Protein AF-0000000068950770 (afdb_homodimer)

pLDDT: mean 88.87, std 17.08, range [17.77, 98.88]

Secondary structure (DSSP, 8-state):
-------S-------SS----EEEEEEEEEEEEEEEEEE--TT-GGG-EEEEEEEEESS-EEEEEEEEEEETTEEEEEEEEEEB-TTT-PBPSSTT-SSEEEEEEETTTEEEEEEEE--HHHHHHHHH--STTSS-STT-THHHHTEETTEE-STTSPEEEEEEEEEPPBTTEEEEEEEE------TTT-----EEEEEEEEEETTEEEEEEEEEEEEEEEGGGTEEEEEEEEEEEEEEEESSSSEEEEEEEEEEEEEEEETTEEEEEEEEEEEEEEEEEETTEEEEEEEEEEPPPEEEE--TT-SS--STTS---EEEEEEEEEEESSSSEEEEEEEEEEEE-TT-----SSS---PPTT-EEEEEEEEEEEE-/---------------------EEEEEEEEEEEEEEEEEE--TT-GGG-EEEEEEEEESS-EEEEEEEEEEETTEEEEEEEEEEB-TTT-PBPSSTT-SSEEEEEEETTTEEEEEEEE--HHHHHHHHH--STTSS-STT-THHHHTEETTEE-STTSPEEEEEEEEEPPBTTEEEEEEEE------TTT-----EEEEEEEEEETTEEEEEEEEEEEEEEEGGGTEEEEEEEEEEEEEEEESSSSEEEEEEEEEEEEEEEETTEEEEEEEEEEEEEEEEEETTEEEEEEEEEEPPPEEEE--TT-SS--STTS---EEEEEEEEEEESSSSEEEEEEEEEEEE-TT-----SSS---PPTT-EEEEEEEEEEEE-

InterPro domains:
  IPR002299 Porin, Neisseria sp. type [PR00184] (57-82)
  IPR002299 Porin, Neisseria sp. type [PR00184] (194-211)
  IPR002299 Porin, Neisseria sp. type [PR00184] (317-341)
  IPR023614 Porin domain superfamily [G3DSA:2.40.160.10] (11-375)
  IPR033900 Porin domain, Gram-negative type [PF13609] (10-343)
  IPR033900 Porin domain, Gram-negative type [cd00342] (22-375)
  IPR050298 Gram-negative bacterial outer membrane porin [PTHR34501] (1-375)

Solvent-accessible surface area (backbone atoms only — not comparable to full-atom values): 34606 Å² total; per-residue (Å²): 72,54,75,65,72,73,64,75,85,73,77,73,75,75,76,61,94,52,72,71,52,49,78,41,78,39,36,32,51,25,44,26,44,31,40,36,26,10,45,65,15,62,88,29,76,86,51,32,35,71,77,42,77,44,72,38,46,38,66,14,30,40,34,42,34,35,44,33,75,58,56,96,61,31,29,40,34,40,34,41,19,20,42,34,31,74,67,79,67,45,70,39,87,36,41,24,57,36,56,13,30,36,33,44,33,33,69,86,62,21,35,41,38,36,10,20,37,74,38,45,44,28,51,52,52,39,71,64,28,83,43,71,82,28,65,22,22,69,53,23,56,46,23,51,75,34,35,52,44,56,37,74,64,68,56,67,47,60,40,44,22,21,41,38,40,38,42,29,72,58,95,32,32,35,46,34,40,35,43,25,44,26,66,66,44,50,87,85,66,79,38,56,40,30,31,44,36,32,25,42,37,38,43,58,90,51,40,34,41,36,40,17,33,38,41,36,31,45,35,68,38,74,66,44,44,29,37,68,12,41,39,37,39,43,36,39,39,40,37,39,43,79,46,99,40,33,39,38,36,39,38,39,38,38,42,34,42,31,27,33,28,77,65,30,59,23,33,39,37,34,44,32,38,35,41,31,37,37,42,48,57,92,49,38,35,38,36,39,38,40,33,38,36,44,46,29,35,61,40,76,29,49,45,73,42,59,45,65,59,28,91,86,40,40,25,18,35,36,40,41,24,40,35,44,33,41,45,78,50,98,45,32,32,41,40,34,35,39,23,38,35,50,32,28,57,50,4,25,49,40,39,67,32,80,57,61,75,45,32,40,11,7,26,32,35,33,38,37,45,30,46,36,38,52,87,130,82,80,81,79,75,83,76,81,75,82,75,78,78,75,62,87,63,59,70,57,49,78,42,77,37,36,33,42,24,36,26,46,32,39,36,24,9,46,63,15,63,88,29,76,86,50,32,33,72,76,45,58,32,47,37,44,35,66,15,31,41,34,41,35,34,44,33,67,69,56,96,60,31,29,42,36,40,34,43,20,20,43,34,33,42,15,63,17,32,58,40,86,56,55,58,61,36,56,22,34,44,33,43,34,32,71,85,62,21,35,42,38,44,32,29,37,74,37,46,44,28,50,53,51,40,74,62,27,83,42,71,83,29,62,21,21,68,49,22,56,46,23,50,74,33,34,54,42,57,36,74,64,68,57,67,47,61,39,55,61,21,40,38,40,36,42,30,70,59,95,32,34,34,46,36,39,36,42,26,60,35,79,67,50,50,85,85,69,79,40,58,42,30,31,44,35,32,24,42,36,40,32,57,77,52,41,34,42,34,42,19,34,39,41,36,31,45,36,66,38,75,66,45,43,29,38,68,10,41,39,35,39,43,38,39,39,39,38,37,45,79,45,71,35,34,39,39,35,40,38,41,37,39,41,34,42,32,28,35,27,78,66,31,58,22,34,39,36,33,45,32,39,34,41,31,36,36,43,28,58,67,48,36,35,40,37,41,37,41,35,39,34,45,48,28,35,63,41,75,30,49,44,74,42,59,42,64,58,26,92,85,37,40,23,18,35,36,38,40,23,42,36,43,33,42,42,65,48,97,44,32,31,42,39,32,35,39,21,38,36,51,33,28,59,50,2,24,49,39,40,66,29,79,57,60,74,40,32,40,10,7,26,32,35,32,39,38,45,28,45,35,37,52,85

Sequence (750 aa):
MKRILVGGVLSALTAGAAAQGSVTLYGVADAAIDYVSAKGATAGPAADKPGTTRLSSQGSYWGIRGSEDLGGGLDAFFQLEGNFSIDSGASSTPFFNRDTFVGLRHRPVGALTLGVNTTSVRALGNALDLTPGANTGIGALQSLVSSMNGISTDHDSRLQNSVRYRSASFYGIEVGAQYGFGEVRADGTGRNDHVIGAGLAYARGPFYVAYAYEDRHDKNKAGLAQTNGHDQKHRVGVKYQVTERWLIGGLYDRSVSDGQFSNGDGRLRRDAWAFVTEYDWGAHEIYAMYGRANDVRCQGDTGGNGVNCGSSSQTGAQLWTLGYNYNLSKRTMIRTTISKILNQAAAKYDFSNGRTGAAAGADPFGASVGLRHRFMKRILVGGVLSALTAGAAAQGSVTLYGVADAAIDYVSAKGATAGPAADKPGTTRLSSQGSYWGIRGSEDLGGGLDAFFQLEGNFSIDSGASSTPFFNRDTFVGLRHRPVGALTLGVNTTSVRALGNALDLTPGANTGIGALQSLVSSMNGISTDHDSRLQNSVRYRSASFYGIEVGAQYGFGEVRADGTGRNDHVIGAGLAYARGPFYVAYAYEDRHDKNKAGLAQTNGHDQKHRVGVKYQVTERWLIGGLYDRSVSDGQFSNGDGRLRRDAWAFVTEYDWGAHEIYAMYGRANDVRCQGDTGGNGVNCGSSSQTGAQLWTLGYNYNLSKRTMIRTTISKILNQAAAKYDFSNGRTGAAAGADPFGASVGLRHRF

Nearest PDB structures (foldseek):
  6rd3-assembly1_B  TM=7.073E-01  e=1.635E-12  Klebsiella pneumoniae
  5fvn-assembly2_D  TM=6.991E-01  e=1.954E-12  Enterobacter cloacae
  5o79-assembly1_B  TM=6.988E-01  e=2.793E-12  Klebsiella pneumoniae
  7q3t-assembly2_F  TM=6.913E-01  e=2.964E-12  Klebsiella pneumoniae
  8qn4-assembly1_F  TM=4.658E-01  e=4.426E-03  Escherichia coli K-12

Structure (mmCIF, N/CA/C/O backbone):
data_AF-0000000068950770-model_v1
#
loop_
_entity.id
_entity.type
_entity.pdbx_description
1 polymer 'Outer membrane protein (Porin)'
#
loop_
_atom_site.group_PDB
_atom_site.id
_atom_site.type_symbol
_atom_site.label_atom_id
_atom_site.label_alt_id
_atom_site.label_comp_id
_atom_site.label_asym_id
_atom_site.label_entity_id
_atom_site.label_seq_id
_atom_site.pdbx_PDB_ins_code
_atom_site.Cartn_x
_atom_site.Cartn_y
_atom_site.Cartn_z
_atom_site.occupancy
_atom_site.B_iso_or_equiv
_atom_site.auth_seq_id
_atom_site.auth_comp_id
_atom_site.auth_asym_id
_atom_site.auth_atom_id
_atom_site.pdbx_PDB_model_num
ATOM 1 N N . MET A 1 1 ? 16.484 10.781 22.906 1 17.77 1 MET A N 1
ATOM 2 C CA . MET A 1 1 ? 16.734 11.359 21.594 1 17.77 1 MET A CA 1
ATOM 3 C C . MET A 1 1 ? 16.109 12.742 21.484 1 17.77 1 MET A C 1
ATOM 5 O O . MET A 1 1 ? 14.906 12.906 21.703 1 17.77 1 MET A O 1
ATOM 9 N N . LYS A 1 2 ? 17 13.695 21.766 1 21.73 2 LYS A N 1
ATOM 10 C CA . LYS A 1 2 ? 16.797 15.109 22.047 1 21.73 2 LYS A CA 1
ATOM 11 C C . LYS A 1 2 ? 16.078 15.805 20.891 1 21.73 2 LYS A C 1
ATOM 13 O O . LYS A 1 2 ? 16.578 15.805 19.75 1 21.73 2 LYS A O 1
ATOM 18 N N . ARG A 1 3 ? 14.852 15.859 20.844 1 27.19 3 ARG A N 1
ATOM 19 C CA . ARG A 1 3 ? 14.109 16.688 19.891 1 27.19 3 ARG A CA 1
ATOM 20 C C . ARG A 1 3 ? 14.727 18.062 19.766 1 27.19 3 ARG A C 1
ATOM 22 O O . ARG A 1 3 ? 14.492 18.938 20.609 1 27.19 3 ARG A O 1
ATOM 29 N N . ILE A 1 4 ? 16 18.156 19.391 1 25.88 4 ILE A N 1
ATOM 30 C CA . ILE A 1 4 ? 16.609 19.469 19.188 1 25.88 4 ILE A CA 1
ATOM 31 C C . ILE A 1 4 ? 15.648 20.375 18.422 1 25.88 4 ILE A C 1
ATOM 33 O O . ILE A 1 4 ? 14.984 19.922 17.484 1 25.88 4 ILE A O 1
ATOM 37 N N . LEU A 1 5 ? 15.336 21.422 18.969 1 29.64 5 LEU A N 1
ATOM 38 C CA . LEU A 1 5 ? 14.617 22.562 18.406 1 29.64 5 LEU A CA 1
ATOM 39 C C . LEU A 1 5 ? 15.227 22.953 17.062 1 29.64 5 LEU A C 1
ATOM 41 O O . LEU A 1 5 ? 16.297 23.578 17.016 1 29.64 5 LEU A O 1
ATOM 45 N N . VAL A 1 6 ? 15.555 22.016 16.094 1 28.38 6 VAL A N 1
ATOM 46 C CA . VAL A 1 6 ? 16.266 22.266 14.836 1 28.38 6 VAL A CA 1
ATOM 47 C C . VAL A 1 6 ? 15.547 23.359 14.047 1 28.38 6 VAL A C 1
ATOM 49 O O . VAL A 1 6 ? 14.383 23.188 13.656 1 28.38 6 VAL A O 1
ATOM 52 N N . GLY A 1 7 ? 15.82 24.703 14.406 1 25.39 7 GLY A N 1
ATOM 53 C CA . GLY A 1 7 ? 15.57 25.781 13.453 1 25.39 7 GLY A CA 1
ATOM 54 C C . GLY A 1 7 ? 15.797 25.359 12.016 1 25.39 7 GLY A C 1
ATOM 55 O O . GLY A 1 7 ? 14.883 25.422 11.188 1 25.39 7 GLY A O 1
ATOM 56 N N . GLY A 1 8 ? 17.062 25.953 11.477 1 24.44 8 GLY A N 1
ATOM 57 C CA . GLY A 1 8 ? 17.469 26.125 10.086 1 24.44 8 GLY A CA 1
ATOM 58 C C . GLY A 1 8 ? 17.438 24.844 9.289 1 24.44 8 GLY A C 1
ATOM 59 O O . GLY A 1 8 ? 17.484 23.75 9.859 1 24.44 8 GLY A O 1
ATOM 60 N N . VAL A 1 9 ? 16.922 25.016 7.918 1 25.64 9 VAL A N 1
ATOM 61 C CA . VAL A 1 9 ? 16.719 24.062 6.832 1 25.64 9 VAL A CA 1
ATOM 62 C C . VAL A 1 9 ? 18 23.297 6.547 1 25.64 9 VAL A C 1
ATOM 64 O O . VAL A 1 9 ? 18.109 22.594 5.543 1 25.64 9 VAL A O 1
ATOM 67 N N . LEU A 1 10 ? 19.156 23.641 7.297 1 23.78 10 LEU A N 1
ATOM 68 C CA . LEU A 1 10 ? 20.359 23.125 6.652 1 23.78 10 LEU A CA 1
ATOM 69 C C . LEU A 1 10 ? 20.281 21.609 6.477 1 23.78 10 LEU A C 1
ATOM 71 O O . LEU A 1 10 ? 19.906 20.906 7.41 1 23.78 10 LEU A O 1
ATOM 75 N N . SER A 1 11 ? 20.297 21.219 5.18 1 25.84 11 SER A N 1
ATOM 76 C CA . SER A 1 11 ? 20.516 19.891 4.598 1 25.84 11 SER A CA 1
ATOM 77 C C . SER A 1 11 ? 21.734 19.219 5.211 1 25.84 11 SER A C 1
ATOM 79 O O . SER A 1 11 ? 22.875 19.547 4.879 1 25.84 11 SER A O 1
ATOM 81 N N . ALA A 1 12 ? 22.016 19.281 6.531 1 23.78 12 ALA A N 1
ATOM 82 C CA . ALA A 1 12 ? 23.25 18.594 6.922 1 23.78 12 ALA A CA 1
ATOM 83 C C . ALA A 1 12 ? 23.312 17.188 6.336 1 23.78 12 ALA A C 1
ATOM 85 O O . ALA A 1 12 ? 22.438 16.359 6.609 1 23.78 12 ALA A O 1
ATOM 86 N N . LEU A 1 13 ? 24.047 17.109 5.215 1 25.5 13 LEU A N 1
ATOM 87 C CA . LEU A 1 13 ? 24.625 15.906 4.617 1 25.5 13 LEU A CA 1
ATOM 88 C C . LEU A 1 13 ? 25.453 15.133 5.637 1 25.5 13 LEU A C 1
ATOM 90 O O . LEU A 1 13 ? 26.641 15.406 5.82 1 25.5 13 LEU A O 1
ATOM 94 N N . THR A 1 14 ? 25.234 15.109 6.949 1 26.39 14 THR A N 1
ATOM 95 C CA . THR A 1 14 ? 26.219 14.375 7.727 1 26.39 14 THR A CA 1
ATOM 96 C C . THR A 1 14 ? 26.484 13 7.105 1 26.39 14 THR A C 1
ATOM 98 O O . THR A 1 14 ? 25.547 12.25 6.832 1 26.39 14 THR A O 1
ATOM 101 N N . ALA A 1 15 ? 27.672 12.844 6.457 1 27.05 15 ALA A N 1
ATOM 102 C CA . ALA A 1 15 ? 28.375 11.664 5.953 1 27.05 15 ALA A CA 1
ATOM 103 C C . ALA A 1 15 ? 28.625 10.656 7.074 1 27.05 15 ALA A C 1
ATOM 105 O O . ALA A 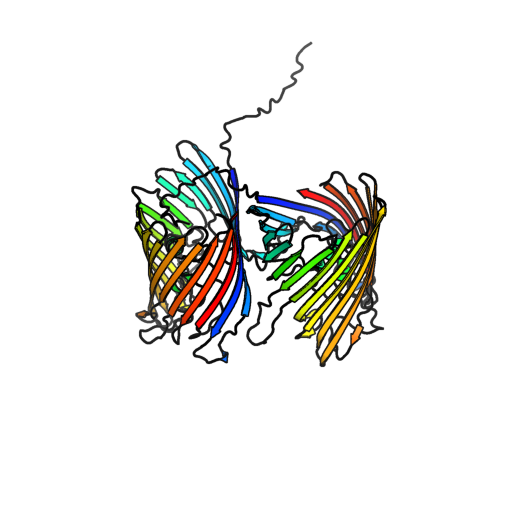1 15 ? 29.469 9.773 6.945 1 27.05 15 ALA A O 1
ATOM 106 N N . GLY A 1 16 ? 28.234 10.844 8.398 1 29.44 16 GLY A N 1
ATOM 107 C CA . GLY A 1 16 ? 28.828 9.852 9.289 1 29.44 16 GLY A CA 1
ATOM 108 C C . GLY A 1 16 ? 28.719 8.43 8.758 1 29.44 16 GLY A C 1
ATOM 109 O O . GLY A 1 16 ? 27.922 8.164 7.855 1 29.44 16 GLY A O 1
ATOM 110 N N . ALA A 1 17 ? 29.656 7.492 9.344 1 30.03 17 ALA A N 1
ATOM 111 C CA . ALA A 1 17 ? 29.672 6.059 9.07 1 30.03 17 ALA A CA 1
ATOM 112 C C . ALA A 1 17 ? 28.266 5.477 9.086 1 30.03 17 ALA A C 1
ATOM 114 O O . ALA A 1 17 ? 27.781 5.023 10.133 1 30.03 17 ALA A O 1
ATOM 115 N N . ALA A 1 18 ? 27.266 6.262 8.828 1 36.09 18 ALA A N 1
ATOM 116 C CA . ALA A 1 18 ? 25.828 6.027 8.789 1 36.09 18 ALA A CA 1
ATOM 117 C C . ALA A 1 18 ? 25.5 4.633 8.258 1 36.09 18 ALA A C 1
ATOM 119 O O . ALA A 1 18 ? 26.094 4.191 7.266 1 36.09 18 ALA A O 1
ATOM 120 N N . ALA A 1 19 ? 25.266 3.623 9.047 1 41.25 19 ALA A N 1
ATOM 121 C CA . ALA A 1 19 ? 24.781 2.305 8.633 1 41.25 19 ALA A CA 1
ATOM 122 C C . ALA A 1 19 ? 24.156 2.359 7.246 1 41.25 19 ALA A C 1
ATOM 124 O O . ALA A 1 19 ? 23.172 3.086 7.035 1 41.25 19 ALA A O 1
ATOM 125 N N . GLN A 1 20 ? 24.938 2.439 6.223 1 49.25 20 GLN A N 1
ATOM 126 C CA . GLN A 1 20 ? 24.688 2.598 4.793 1 49.25 20 GLN A CA 1
ATOM 127 C C . GLN A 1 20 ? 23.422 1.856 4.371 1 49.25 20 GLN A C 1
ATOM 129 O O . GLN A 1 20 ? 23.406 0.624 4.328 1 49.25 20 GLN A O 1
ATOM 134 N N . GLY A 1 21 ? 22.406 2.186 4.984 1 61.12 21 GLY A N 1
ATOM 135 C CA . GLY A 1 21 ? 21.234 1.674 4.312 1 61.12 21 GLY A CA 1
ATOM 136 C C . GLY A 1 21 ? 21.234 1.916 2.814 1 61.12 21 GLY A C 1
ATOM 137 O O . GLY A 1 21 ? 21.797 2.916 2.346 1 61.12 21 GLY A O 1
ATOM 138 N N . SER A 1 22 ? 21.375 0.8 2.129 1 78.06 22 SER A N 1
ATOM 139 C CA . SER A 1 22 ? 21.375 0.856 0.671 1 78.06 22 SER A CA 1
ATOM 140 C C . SER A 1 22 ? 19.953 0.716 0.121 1 78.06 22 SER A C 1
ATOM 142 O O . SER A 1 22 ? 19.156 -0.053 0.652 1 78.06 22 SER A O 1
ATOM 144 N N . VAL A 1 23 ? 19.469 1.758 -0.516 1 90 23 VAL A N 1
ATOM 145 C CA . VAL A 1 23 ? 18.234 1.665 -1.308 1 90 23 VAL A CA 1
ATOM 146 C C . VAL A 1 23 ? 18.578 1.248 -2.736 1 90 23 VAL A C 1
ATOM 148 O O . VAL A 1 23 ? 19.484 1.812 -3.355 1 90 23 VAL A O 1
ATOM 151 N N . THR A 1 24 ? 17.922 0.2 -3.158 1 94.19 24 THR A N 1
ATOM 152 C CA . THR A 1 24 ? 18.203 -0.345 -4.48 1 94.19 24 THR A CA 1
ATOM 153 C C . THR A 1 24 ? 16.938 -0.343 -5.344 1 94.19 24 THR A C 1
ATOM 155 O O . THR A 1 24 ? 15.867 -0.724 -4.883 1 94.19 24 THR A O 1
ATOM 158 N N . LEU A 1 25 ? 17.156 0.231 -6.574 1 95.06 25 LEU A N 1
ATOM 159 C CA . LEU A 1 25 ? 16.156 0.037 -7.609 1 95.06 25 LEU A CA 1
ATOM 160 C C . LEU A 1 25 ? 16.391 -1.259 -8.375 1 95.06 25 LEU A C 1
ATOM 162 O O . LEU A 1 25 ? 17.531 -1.568 -8.727 1 95.06 25 LEU A O 1
ATOM 166 N N . TYR A 1 26 ? 15.344 -2.035 -8.57 1 97.25 26 TYR A N 1
ATOM 167 C CA . TYR A 1 26 ? 15.5 -3.305 -9.273 1 97.25 26 TYR A CA 1
ATOM 168 C C . TYR A 1 26 ? 14.25 -3.641 -10.078 1 97.25 26 TYR A C 1
ATOM 170 O O . TYR A 1 26 ? 13.273 -2.889 -10.055 1 97.25 26 TYR A O 1
ATOM 178 N N . GLY A 1 27 ? 14.344 -4.75 -10.898 1 97.81 27 GLY A N 1
ATOM 179 C CA . GLY A 1 27 ? 13.148 -5.148 -11.609 1 97.81 27 GLY A CA 1
ATOM 180 C C . GLY A 1 27 ? 13.422 -6.129 -12.734 1 97.81 27 GLY A C 1
ATOM 181 O O . GLY A 1 27 ? 14.5 -6.719 -12.805 1 97.81 27 GLY A O 1
ATOM 182 N N . VAL A 1 28 ? 12.297 -6.367 -13.469 1 97.56 28 VAL A N 1
ATOM 183 C CA . VAL A 1 28 ? 12.32 -7.238 -14.641 1 97.56 28 VAL A CA 1
ATOM 184 C C . VAL A 1 28 ? 11.562 -6.578 -15.789 1 97.56 28 VAL A C 1
ATOM 186 O O . VAL A 1 28 ? 10.461 -6.059 -15.602 1 97.56 28 VAL A O 1
ATOM 189 N N . ALA A 1 29 ? 12.18 -6.523 -16.891 1 97.5 29 ALA A N 1
ATOM 190 C CA . ALA A 1 29 ? 11.531 -6.203 -18.156 1 97.5 29 ALA A CA 1
ATOM 191 C C . ALA A 1 29 ? 11.344 -7.457 -19.016 1 97.5 29 ALA A C 1
ATOM 193 O O . ALA A 1 29 ? 12.312 -8.102 -19.406 1 97.5 29 ALA A O 1
ATOM 194 N N . ASP A 1 30 ? 10.133 -7.812 -19.25 1 96.19 30 ASP A N 1
ATOM 195 C CA . ASP A 1 30 ? 9.805 -9.07 -19.906 1 96.19 30 ASP A CA 1
ATOM 196 C C . ASP A 1 30 ? 8.703 -8.883 -20.953 1 96.19 30 ASP A C 1
ATOM 198 O O . ASP A 1 30 ? 7.523 -8.812 -20.609 1 96.19 30 ASP A O 1
ATOM 202 N N . ALA A 1 31 ? 9.07 -8.859 -22.172 1 95.69 31 ALA A N 1
ATOM 203 C CA . ALA A 1 31 ? 8.141 -8.688 -23.297 1 95.69 31 ALA A CA 1
ATOM 204 C C . ALA A 1 31 ? 8.195 -9.883 -24.234 1 95.69 31 ALA A C 1
ATOM 206 O O . ALA A 1 31 ? 9.266 -10.422 -24.516 1 95.69 31 ALA A O 1
ATOM 207 N N . ALA A 1 32 ? 7.043 -10.258 -24.719 1 95.25 32 ALA A N 1
ATOM 208 C CA . ALA A 1 32 ? 7.004 -11.398 -25.641 1 95.25 32 ALA A CA 1
ATOM 209 C C . ALA A 1 32 ? 5.957 -11.18 -26.734 1 95.25 32 ALA A C 1
ATOM 211 O O . ALA A 1 32 ? 4.934 -10.539 -26.5 1 95.25 32 ALA A O 1
ATOM 212 N N . ILE A 1 33 ? 6.234 -11.727 -27.891 1 96.5 33 ILE A N 1
ATOM 213 C CA . ILE A 1 33 ? 5.238 -11.883 -28.953 1 96.5 33 ILE A CA 1
ATOM 214 C C . ILE A 1 33 ? 4.52 -13.219 -28.797 1 96.5 33 ILE A C 1
ATOM 216 O O . ILE A 1 33 ? 5.16 -14.273 -28.734 1 96.5 33 ILE A O 1
ATOM 220 N N . ASP A 1 34 ? 3.209 -13.141 -28.734 1 94.88 34 ASP A N 1
ATOM 221 C CA . ASP A 1 34 ? 2.416 -14.344 -28.531 1 94.88 34 ASP A CA 1
ATOM 222 C C . ASP A 1 34 ? 1.417 -14.555 -29.656 1 94.88 34 ASP A C 1
ATOM 224 O O . ASP A 1 34 ? 0.881 -13.594 -30.219 1 94.88 34 ASP A O 1
ATOM 228 N N . TYR A 1 35 ? 1.296 -15.734 -30.047 1 96.5 35 TYR A N 1
ATOM 229 C CA . TYR A 1 35 ? 0.117 -16.188 -30.766 1 96.5 35 TYR A CA 1
ATOM 230 C C . TYR A 1 35 ? -0.798 -17 -29.859 1 96.5 35 TYR A C 1
ATOM 232 O O . TYR A 1 35 ? -0.359 -17.969 -29.219 1 96.5 35 TYR A O 1
ATOM 240 N N . VAL A 1 36 ? -2.105 -16.594 -29.781 1 96.19 36 VAL A N 1
ATOM 241 C CA . VAL A 1 36 ? -3.012 -17.344 -28.906 1 96.19 36 VAL A CA 1
ATOM 242 C C . VAL A 1 36 ? -4.328 -17.609 -29.641 1 96.19 36 VAL A C 1
ATOM 244 O O . VAL A 1 36 ? -4.738 -16.812 -30.5 1 96.19 36 VAL A O 1
ATOM 247 N N . SER A 1 37 ? -4.965 -18.656 -29.281 1 97.06 37 SER A N 1
ATOM 248 C CA . SER A 1 37 ? -6.289 -19.031 -29.766 1 97.06 37 SER A CA 1
ATOM 249 C C . SER A 1 37 ? -7 -19.953 -28.781 1 97.06 37 SER A C 1
ATOM 251 O O . SER A 1 37 ? -6.383 -20.469 -27.859 1 97.06 37 SER A O 1
ATOM 253 N N . ALA A 1 38 ? -8.289 -20.109 -28.906 1 97.88 38 ALA A N 1
ATOM 254 C CA . ALA A 1 38 ? -9.086 -21.078 -28.172 1 97.88 38 ALA A CA 1
ATOM 255 C C . ALA A 1 38 ? -10.211 -21.641 -29.031 1 97.88 38 ALA A C 1
ATOM 257 O O . ALA A 1 38 ? -11.203 -20.953 -29.297 1 97.88 38 ALA A O 1
ATOM 258 N N . LYS A 1 39 ? -10.086 -22.875 -29.375 1 97.94 39 LYS A N 1
ATOM 259 C CA . LYS A 1 39 ? -11.039 -23.5 -30.297 1 97.94 39 LYS A CA 1
ATOM 260 C C . LYS A 1 39 ? -11.648 -24.766 -29.688 1 97.94 39 LYS A C 1
ATOM 262 O O . LYS A 1 39 ? -11.109 -25.312 -28.719 1 97.94 39 LYS A O 1
ATOM 267 N N . GLY A 1 40 ? -12.812 -25.156 -30.25 1 97.88 40 GLY A N 1
ATOM 268 C CA . GLY A 1 40 ? -13.477 -26.375 -29.828 1 97.88 40 GLY A CA 1
ATOM 269 C C . GLY A 1 40 ? -14.523 -26.141 -28.75 1 97.88 40 GLY A C 1
ATOM 270 O O . GLY A 1 40 ? -14.805 -27.031 -27.938 1 97.88 40 GLY A O 1
ATOM 271 N N . ALA A 1 41 ? -15.047 -25.016 -28.75 1 97.5 41 ALA A N 1
ATOM 272 C CA . ALA A 1 41 ? -16.062 -24.688 -27.75 1 97.5 41 ALA A CA 1
ATOM 273 C C . ALA A 1 41 ? -17.266 -25.609 -27.875 1 97.5 41 ALA A C 1
ATOM 275 O O . ALA A 1 41 ? -17.688 -25.953 -29 1 97.5 41 ALA A O 1
ATOM 276 N N . THR A 1 42 ? -17.812 -25.922 -26.797 1 95.38 42 THR A N 1
ATOM 277 C CA . THR A 1 42 ? -19 -26.781 -26.781 1 95.38 42 THR A CA 1
ATOM 278 C C . THR A 1 42 ? -20.172 -26.094 -27.5 1 95.38 42 THR A C 1
ATOM 280 O O . THR A 1 42 ? -20.969 -26.766 -28.156 1 95.38 42 THR A O 1
ATOM 283 N N . ALA A 1 43 ? -20.266 -24.812 -27.391 1 95 43 ALA A N 1
ATOM 284 C CA . ALA A 1 43 ? -21.375 -24.062 -27.984 1 95 43 ALA A CA 1
ATOM 285 C C . ALA A 1 43 ? -21.188 -23.922 -29.5 1 95 43 ALA A C 1
ATOM 287 O O . ALA A 1 43 ? -22.062 -23.391 -30.188 1 95 43 ALA A O 1
ATOM 288 N N . GLY A 1 44 ? -20 -24.312 -30 1 96.19 44 GLY A N 1
ATOM 289 C CA . GLY A 1 44 ? -19.781 -24.281 -31.438 1 96.19 44 GLY A CA 1
ATOM 290 C C . GLY A 1 44 ? -18.719 -23.266 -31.844 1 96.19 44 GLY A C 1
ATOM 291 O O . GLY A 1 44 ? -18.203 -22.531 -31 1 96.19 44 GLY A O 1
ATOM 292 N N . PRO A 1 45 ? -18.453 -23.297 -33.125 1 95.19 45 PRO A N 1
ATOM 293 C CA . PRO A 1 45 ? -17.344 -22.5 -33.625 1 95.19 45 PRO A CA 1
ATOM 294 C C . PRO A 1 45 ? -17.531 -21 -33.406 1 95.19 45 PRO A C 1
ATOM 296 O O . PRO A 1 45 ? -16.547 -20.25 -33.312 1 95.19 45 PRO A O 1
ATOM 299 N N . ALA A 1 46 ? -18.766 -20.594 -33.25 1 95.12 46 ALA A N 1
ATOM 300 C CA . ALA A 1 46 ? -19.031 -19.172 -33.062 1 95.12 46 ALA A CA 1
ATOM 301 C C . ALA A 1 46 ? -18.484 -18.688 -31.703 1 95.12 46 ALA A C 1
ATOM 303 O O . ALA A 1 46 ? -18.203 -17.5 -31.531 1 95.12 46 ALA A O 1
ATOM 304 N N . ALA A 1 47 ? -18.297 -19.594 -30.797 1 96.25 47 ALA A N 1
ATOM 305 C CA . ALA A 1 47 ? -17.797 -19.25 -29.469 1 96.25 47 ALA A CA 1
ATOM 306 C C . ALA A 1 47 ? -16.281 -19.406 -29.375 1 96.25 47 ALA A C 1
ATOM 308 O O . ALA A 1 47 ? -15.68 -19.062 -28.359 1 96.25 47 ALA A O 1
ATOM 309 N N . ASP A 1 48 ? -15.672 -19.828 -30.422 1 97.06 48 ASP A N 1
ATOM 310 C CA . ASP A 1 48 ? -14.219 -19.969 -30.453 1 97.06 48 ASP A CA 1
ATOM 311 C C . ASP A 1 48 ? -13.539 -18.594 -30.484 1 97.06 48 ASP A C 1
ATOM 313 O O . ASP A 1 48 ? -14.156 -17.609 -30.859 1 97.06 48 ASP A O 1
ATOM 317 N N . LYS A 1 49 ? -12.359 -18.531 -29.969 1 96.88 49 LYS A N 1
ATOM 318 C CA . LYS A 1 49 ? -11.484 -17.375 -30.125 1 96.88 49 LYS A CA 1
ATOM 319 C C . LYS A 1 49 ? -10.453 -17.609 -31.219 1 96.88 49 LYS A C 1
ATOM 321 O O . LYS A 1 49 ? -9.547 -18.438 -31.062 1 96.88 49 LYS A O 1
ATOM 326 N N . PRO A 1 50 ? -10.586 -16.859 -32.281 1 95.81 50 PRO A N 1
ATOM 327 C CA . PRO A 1 50 ? -9.633 -17.047 -33.375 1 95.81 50 PRO A CA 1
ATOM 328 C C . PRO A 1 50 ? -8.203 -16.672 -32.969 1 95.81 50 PRO A C 1
ATOM 330 O O . PRO A 1 50 ? -8 -15.922 -32.031 1 95.81 50 PRO A O 1
ATOM 333 N N . GLY A 1 51 ? -7.289 -17.203 -33.75 1 95.44 51 GLY A N 1
ATOM 334 C CA . GLY A 1 51 ? -5.891 -16.891 -33.5 1 95.44 51 GLY A CA 1
ATOM 335 C C . GLY A 1 51 ? -5.578 -15.414 -33.594 1 95.44 51 GLY A C 1
ATOM 336 O O . GLY A 1 51 ? -6.078 -14.727 -34.469 1 95.44 51 GLY A O 1
ATOM 337 N N . THR A 1 52 ? -4.848 -14.945 -32.594 1 94.69 52 THR A N 1
ATOM 338 C CA . THR A 1 52 ? -4.391 -13.562 -32.594 1 94.69 52 THR A CA 1
ATOM 339 C C . THR A 1 52 ? -2.93 -13.469 -32.188 1 94.69 52 THR A C 1
ATOM 341 O O . THR A 1 52 ? -2.484 -14.234 -31.312 1 94.69 52 THR A O 1
ATOM 344 N N . THR A 1 53 ? -2.24 -12.617 -32.875 1 96 53 THR A N 1
ATOM 345 C CA . THR A 1 53 ? -0.871 -12.297 -32.469 1 96 53 THR A CA 1
ATOM 346 C C . THR A 1 53 ? -0.821 -10.992 -31.688 1 96 53 THR A C 1
ATOM 348 O O . THR A 1 53 ? -1.44 -10 -32.062 1 96 53 THR A O 1
ATOM 351 N N . ARG A 1 54 ? -0.045 -11.023 -30.547 1 94.12 54 ARG A N 1
ATOM 352 C CA . ARG A 1 54 ? 0.009 -9.844 -29.688 1 94.12 54 ARG A CA 1
ATOM 353 C C . ARG A 1 54 ? 1.375 -9.719 -29.016 1 94.12 54 ARG A C 1
ATOM 355 O O . ARG A 1 54 ? 2.139 -10.688 -28.969 1 94.12 54 ARG A O 1
ATOM 362 N N . LEU A 1 55 ? 1.716 -8.453 -28.688 1 95.25 55 LEU A N 1
ATOM 363 C CA . LEU A 1 55 ? 2.795 -8.203 -27.734 1 95.25 55 LEU A CA 1
ATOM 364 C C . LEU A 1 55 ? 2.268 -8.188 -26.297 1 95.25 55 LEU A C 1
ATOM 366 O O . LEU A 1 55 ? 1.234 -7.578 -26.031 1 95.25 55 LEU A O 1
ATOM 370 N N . SER A 1 56 ? 2.951 -8.961 -25.516 1 92.31 56 SER A N 1
ATOM 371 C CA . SER A 1 56 ? 2.449 -9.062 -24.141 1 92.31 56 SER A CA 1
ATOM 372 C C . SER A 1 56 ? 3.574 -8.891 -23.125 1 92.31 56 SER A C 1
ATOM 374 O O . SER A 1 56 ? 4.75 -9.055 -23.453 1 92.31 56 SER A O 1
ATOM 376 N N . SER A 1 57 ? 3.189 -8.359 -21.953 1 92.94 57 SER A N 1
ATOM 377 C CA . SER A 1 57 ? 4.074 -8.398 -20.797 1 92.94 57 SER A CA 1
ATOM 378 C C . SER A 1 57 ? 3.984 -9.734 -20.062 1 92.94 57 SER A C 1
ATOM 380 O O . SER A 1 57 ? 2.889 -10.195 -19.734 1 92.94 57 SER A O 1
ATOM 382 N N . GLN A 1 58 ? 5.082 -10.414 -19.797 1 89.44 58 GLN A N 1
ATOM 383 C CA . GLN A 1 58 ? 5.102 -11.734 -19.172 1 89.44 58 GLN A CA 1
ATOM 384 C C . GLN A 1 58 ? 5.617 -11.656 -17.734 1 89.44 58 GLN A C 1
ATOM 386 O O . GLN A 1 58 ? 6.398 -12.508 -17.297 1 89.44 58 GLN A O 1
ATOM 391 N N . GLY A 1 59 ? 5.242 -10.633 -17.078 1 91.12 59 GLY A N 1
ATOM 392 C CA . GLY A 1 59 ? 5.617 -10.531 -15.68 1 91.12 59 GLY A CA 1
ATOM 393 C C . GLY A 1 59 ? 6.656 -9.461 -15.414 1 91.12 59 GLY A C 1
ATOM 394 O O . GLY A 1 59 ? 7.645 -9.711 -14.719 1 91.12 59 GLY A O 1
ATOM 395 N N . SER A 1 60 ? 6.57 -8.352 -16.141 1 95.56 60 SER A N 1
ATOM 396 C CA . SER A 1 60 ? 7.43 -7.207 -15.859 1 95.56 60 SER A CA 1
ATOM 397 C C . SER A 1 60 ? 7.074 -6.559 -14.531 1 95.56 60 SER A C 1
ATOM 399 O O . SER A 1 60 ? 5.898 -6.43 -14.188 1 95.56 60 SER A O 1
ATOM 401 N N . TYR A 1 61 ? 8.109 -6.254 -13.766 1 97.12 61 TYR A N 1
ATOM 402 C CA . TYR A 1 61 ? 7.895 -5.523 -12.516 1 97.12 61 TYR A CA 1
ATOM 403 C C . TYR A 1 61 ? 9.102 -4.652 -12.18 1 97.12 61 TYR A C 1
ATOM 405 O O . TYR A 1 61 ? 10.172 -4.805 -12.773 1 97.12 61 TYR A O 1
ATOM 413 N N . TRP A 1 62 ? 8.883 -3.715 -11.336 1 97.62 62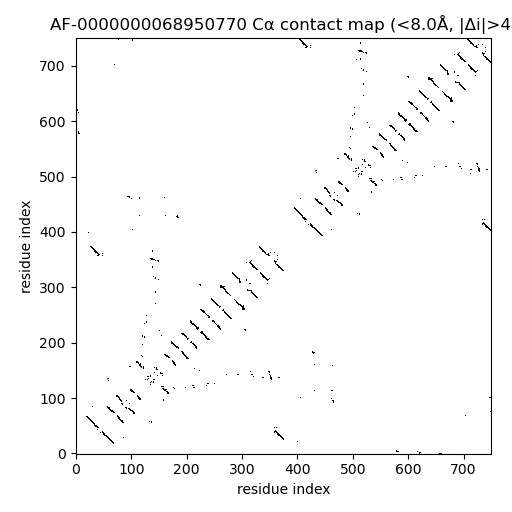 TRP A N 1
ATOM 414 C CA . TRP A 1 62 ? 9.93 -2.869 -10.773 1 97.62 62 TRP A CA 1
ATOM 415 C C . TRP A 1 62 ? 9.727 -2.688 -9.266 1 97.62 62 TRP A C 1
ATOM 417 O O . TRP A 1 62 ? 8.633 -2.91 -8.75 1 97.62 62 TRP A O 1
ATOM 427 N N . GLY A 1 63 ? 10.828 -2.35 -8.594 1 97.44 63 GLY A N 1
ATOM 428 C CA . GLY A 1 63 ? 10.688 -2.127 -7.168 1 97.44 63 GLY A CA 1
ATOM 429 C C . GLY A 1 63 ? 11.875 -1.404 -6.559 1 97.44 63 GLY A C 1
ATOM 430 O O . GLY A 1 63 ? 12.859 -1.127 -7.246 1 97.44 63 GLY A O 1
ATOM 431 N N . ILE A 1 64 ? 11.664 -0.959 -5.348 1 96.88 64 ILE A N 1
ATOM 432 C CA . ILE A 1 64 ? 12.68 -0.372 -4.484 1 96.88 64 ILE A CA 1
ATOM 433 C C . ILE A 1 64 ? 12.789 -1.178 -3.189 1 96.88 64 ILE A C 1
ATOM 435 O O . ILE A 1 64 ? 11.773 -1.559 -2.604 1 96.88 64 ILE A O 1
ATOM 439 N N . ARG A 1 65 ? 14.039 -1.491 -2.828 1 97.62 65 ARG A N 1
ATOM 440 C CA . ARG A 1 65 ? 14.219 -2.227 -1.581 1 97.62 65 ARG A CA 1
ATOM 441 C C . ARG A 1 65 ? 15.477 -1.763 -0.847 1 97.62 65 ARG A C 1
ATOM 443 O O . ARG A 1 65 ? 16.328 -1.097 -1.432 1 97.62 65 ARG A O 1
ATOM 450 N N . GLY A 1 66 ? 15.492 -2.051 0.453 1 96.44 66 GLY A N 1
ATOM 451 C CA . GLY A 1 66 ? 16.656 -1.715 1.26 1 96.44 66 GLY A CA 1
ATOM 452 C C . GLY A 1 66 ? 16.656 -2.398 2.615 1 96.44 66 GLY A C 1
ATOM 453 O O . GLY A 1 66 ? 15.672 -3.031 2.998 1 96.44 66 GLY A O 1
ATOM 454 N N . SER A 1 67 ? 17.812 -2.344 3.205 1 95.5 67 SER A N 1
ATOM 455 C CA . SER A 1 67 ? 17.984 -2.904 4.539 1 95.5 67 SER A CA 1
ATOM 456 C C . SER A 1 67 ? 18.922 -2.041 5.383 1 95.5 67 SER A C 1
ATOM 458 O O . SER A 1 67 ? 19.75 -1.294 4.844 1 95.5 67 SER A O 1
ATOM 460 N N . GLU A 1 68 ? 18.672 -2.082 6.648 1 96 68 GLU A N 1
ATOM 461 C CA . GLU A 1 68 ? 19.5 -1.42 7.641 1 96 68 GLU A CA 1
ATOM 462 C C . GLU A 1 68 ? 19.906 -2.385 8.75 1 96 68 GLU A C 1
ATOM 464 O O . GLU A 1 68 ? 19.062 -3.02 9.375 1 96 68 GLU A O 1
ATOM 469 N N . ASP A 1 69 ? 21.25 -2.404 8.945 1 95.62 69 ASP A N 1
ATOM 470 C CA . ASP A 1 69 ? 21.734 -3.188 10.078 1 95.62 69 ASP A CA 1
ATOM 471 C C . ASP A 1 69 ? 21.469 -2.473 11.398 1 95.62 69 ASP A C 1
ATOM 473 O O . ASP A 1 69 ? 21.906 -1.342 11.602 1 95.62 69 ASP A O 1
ATOM 477 N N . LEU A 1 70 ? 20.734 -3.117 12.32 1 96.06 70 LEU A N 1
ATOM 478 C CA . LEU A 1 70 ? 20.375 -2.516 13.594 1 96.06 70 LEU A CA 1
ATOM 479 C C . LEU A 1 70 ? 21.281 -3.01 14.711 1 96.06 70 LEU A C 1
ATOM 481 O O . LEU A 1 70 ? 21.125 -2.605 15.867 1 96.06 70 LEU A O 1
ATOM 485 N N . GLY A 1 71 ? 22.172 -3.889 14.375 1 93.88 71 GLY A N 1
ATOM 486 C CA . GLY A 1 71 ? 23.062 -4.477 15.352 1 93.88 71 GLY A CA 1
ATOM 487 C C . GLY A 1 71 ? 22.531 -5.77 15.945 1 93.88 71 GLY A C 1
ATOM 488 O O . GLY A 1 71 ? 21.328 -6.02 15.93 1 93.88 71 GLY A O 1
ATOM 489 N N . GLY A 1 72 ? 23.438 -6.715 16.453 1 94.62 72 GLY A N 1
ATOM 490 C CA . GLY A 1 72 ? 23.062 -7.953 17.109 1 94.62 72 GLY A CA 1
ATOM 491 C C . GLY A 1 72 ? 22.406 -8.961 16.188 1 94.62 72 GLY A C 1
ATOM 492 O O . GLY A 1 72 ? 21.594 -9.773 16.625 1 94.62 72 GLY A O 1
ATOM 493 N N . GLY A 1 73 ? 22.672 -8.828 14.891 1 94.88 73 GLY A N 1
ATOM 494 C CA . GLY A 1 73 ? 22.094 -9.766 13.938 1 94.88 73 GLY A CA 1
ATOM 495 C C . GLY A 1 73 ? 20.703 -9.375 13.492 1 94.88 73 GLY A C 1
ATOM 496 O O . GLY A 1 73 ? 20.047 -10.117 12.75 1 94.88 73 GLY A O 1
ATOM 497 N N . LEU A 1 74 ? 20.203 -8.219 13.938 1 95.94 74 LEU A N 1
ATOM 498 C CA . LEU A 1 74 ? 18.875 -7.711 13.594 1 95.94 74 LEU A CA 1
ATOM 499 C C . LEU A 1 74 ? 18.969 -6.668 12.484 1 95.94 74 LEU A C 1
ATOM 501 O O . LEU A 1 74 ? 19.812 -5.773 12.531 1 95.94 74 LEU A O 1
ATOM 505 N N . ASP A 1 75 ? 18.125 -6.906 11.469 1 96.69 75 ASP A N 1
ATOM 506 C CA . ASP A 1 75 ? 18.031 -5.949 10.367 1 96.69 75 ASP A CA 1
ATOM 507 C C . ASP A 1 75 ? 16.594 -5.445 10.203 1 96.69 75 ASP A C 1
ATOM 509 O O . ASP A 1 75 ? 15.648 -6.211 10.359 1 96.69 75 ASP A O 1
ATOM 513 N N . ALA A 1 76 ? 16.516 -4.168 9.922 1 97.75 76 ALA A N 1
ATOM 514 C CA . ALA A 1 76 ? 15.273 -3.648 9.336 1 97.75 76 ALA A CA 1
ATOM 515 C C . ALA A 1 76 ? 15.352 -3.637 7.816 1 97.75 76 ALA A C 1
ATOM 517 O O . ALA A 1 76 ? 16.406 -3.367 7.242 1 97.75 76 ALA A O 1
ATOM 518 N N . PHE A 1 77 ? 14.25 -3.957 7.219 1 97.56 77 PHE A N 1
ATOM 519 C CA . PHE A 1 77 ? 14.25 -3.932 5.758 1 97.56 77 PHE A CA 1
ATOM 520 C C . PHE A 1 77 ? 12.867 -3.578 5.223 1 97.56 77 PHE A C 1
ATOM 522 O O . PHE A 1 77 ? 11.883 -3.609 5.965 1 97.56 77 PHE A O 1
ATOM 529 N N . PHE A 1 78 ? 12.867 -3.121 4.008 1 98.19 78 PHE A N 1
ATOM 530 C CA . PHE A 1 78 ? 11.625 -2.793 3.314 1 98.19 78 PHE A CA 1
ATOM 531 C C . PHE A 1 78 ? 11.703 -3.18 1.844 1 98.19 78 PHE A C 1
ATOM 533 O O . PHE A 1 78 ? 12.797 -3.387 1.31 1 98.19 78 PHE A O 1
ATOM 540 N N . GLN A 1 79 ? 10.523 -3.311 1.299 1 98.5 79 GLN A N 1
ATOM 541 C CA . GLN A 1 79 ? 10.359 -3.564 -0.129 1 98.5 79 GLN A CA 1
ATOM 542 C C . GLN A 1 79 ? 9.086 -2.928 -0.662 1 98.5 79 GLN A C 1
ATOM 544 O O . GLN A 1 79 ? 8.031 -3.01 -0.025 1 98.5 79 GLN A O 1
ATOM 549 N N . LEU A 1 80 ? 9.211 -2.256 -1.766 1 98.25 80 LEU A N 1
ATOM 550 C CA . LEU A 1 80 ? 8.109 -1.755 -2.572 1 98.25 80 LEU A CA 1
ATOM 551 C C . LEU A 1 80 ? 8.195 -2.279 -4 1 98.25 80 LEU A C 1
ATOM 553 O O . LEU A 1 80 ? 9.18 -2.039 -4.695 1 98.25 80 LEU A O 1
ATOM 557 N N . GLU A 1 81 ? 7.137 -2.996 -4.406 1 98.38 81 GLU A N 1
ATOM 558 C CA . GLU A 1 81 ? 7.23 -3.639 -5.715 1 98.38 81 GLU A CA 1
ATOM 559 C C . GLU A 1 81 ? 5.879 -3.643 -6.426 1 98.38 81 GLU A C 1
ATOM 561 O O . GLU A 1 81 ? 4.848 -3.9 -5.805 1 98.38 81 GLU A O 1
ATOM 566 N N . GLY A 1 82 ? 5.902 -3.303 -7.734 1 97.69 82 GLY A N 1
ATOM 567 C CA . GLY A 1 82 ? 4.688 -3.295 -8.531 1 97.69 82 GLY A CA 1
ATOM 568 C C . GLY A 1 82 ? 4.895 -3.826 -9.938 1 97.69 82 GLY A C 1
ATOM 569 O O . GLY A 1 82 ? 5.934 -3.576 -10.555 1 97.69 82 GLY A O 1
ATOM 570 N N . ASN A 1 83 ? 3.881 -4.488 -10.367 1 95.88 83 ASN A N 1
ATOM 571 C CA . ASN A 1 83 ? 3.867 -4.926 -11.758 1 95.88 83 ASN A CA 1
ATOM 572 C C . ASN A 1 83 ? 3.59 -3.764 -12.703 1 95.88 83 ASN A C 1
ATOM 574 O O . ASN A 1 83 ? 2.988 -2.764 -12.312 1 95.88 83 ASN A O 1
ATOM 578 N N . PHE A 1 84 ? 4.098 -3.92 -13.961 1 95.5 84 PHE A N 1
ATOM 579 C CA . PHE A 1 84 ? 3.674 -3.043 -15.047 1 95.5 84 PHE A CA 1
ATOM 580 C C . PHE A 1 84 ? 3.627 -3.801 -16.375 1 95.5 84 PHE A C 1
ATOM 582 O O . PHE A 1 84 ? 4.273 -4.84 -16.516 1 95.5 84 PHE A O 1
ATOM 589 N N . SER A 1 85 ? 2.771 -3.336 -17.188 1 95.12 85 SER A N 1
ATOM 590 C CA . SER A 1 85 ? 2.721 -3.881 -18.531 1 95.12 85 SER A CA 1
ATOM 591 C C . SER A 1 85 ? 3.686 -3.15 -19.469 1 95.12 85 SER A C 1
ATOM 593 O O . SER A 1 85 ? 3.402 -2.037 -19.906 1 95.12 85 SER A O 1
ATOM 595 N N . ILE A 1 86 ? 4.656 -3.83 -19.859 1 95.69 86 ILE A N 1
ATOM 596 C CA . ILE A 1 86 ? 5.695 -3.182 -20.641 1 95.69 86 ILE A CA 1
ATOM 597 C C . ILE A 1 86 ? 5.176 -2.902 -22.047 1 95.69 86 ILE A C 1
ATOM 599 O O . ILE A 1 86 ? 5.703 -2.037 -22.75 1 95.69 86 ILE A O 1
ATOM 603 N N . ASP A 1 87 ? 4.258 -3.627 -22.484 1 94.25 87 ASP A N 1
ATOM 604 C CA . ASP A 1 87 ? 3.711 -3.475 -23.828 1 94.25 87 ASP A CA 1
ATOM 605 C C . ASP A 1 87 ? 2.82 -2.238 -23.922 1 94.25 87 ASP A C 1
ATOM 607 O O . ASP A 1 87 ? 2.764 -1.587 -24.969 1 94.25 87 ASP A O 1
ATOM 611 N N . SER A 1 88 ? 2.123 -1.877 -22.906 1 94.56 88 SER A N 1
ATOM 612 C CA . SER A 1 88 ? 1.2 -0.746 -22.953 1 94.56 88 SER A CA 1
ATOM 613 C C . SER A 1 88 ? 1.691 0.4 -22.062 1 94.56 88 SER A C 1
ATOM 615 O O . SER A 1 88 ? 1.202 1.526 -22.172 1 94.56 88 SER A O 1
ATOM 617 N N . GLY A 1 89 ? 2.525 0.089 -21.172 1 95.19 89 GLY A N 1
ATOM 618 C CA . GLY A 1 89 ? 2.99 1.073 -20.203 1 95.19 89 GLY A CA 1
ATOM 619 C C . GLY A 1 89 ? 2.088 1.194 -18.984 1 95.19 89 GLY A C 1
ATOM 620 O O . GLY A 1 89 ? 2.303 2.055 -18.141 1 95.19 89 GLY A O 1
ATOM 621 N N . ALA A 1 90 ? 1.082 0.379 -18.828 1 93.94 90 ALA A N 1
ATOM 622 C CA . ALA A 1 90 ? 0.115 0.464 -17.734 1 93.94 90 ALA A CA 1
ATOM 623 C C . ALA A 1 90 ? 0.709 -0.068 -16.438 1 93.94 90 ALA A C 1
ATOM 625 O O . ALA A 1 90 ? 1.42 -1.075 -16.438 1 93.94 90 ALA A O 1
ATOM 626 N N . SER A 1 91 ? 0.394 0.665 -15.328 1 93.44 91 SER A N 1
ATOM 627 C CA . SER A 1 91 ? 0.71 0.126 -14.008 1 93.44 91 SER A CA 1
ATOM 628 C C . SER A 1 91 ? -0.404 -0.782 -13.5 1 93.44 91 SER A C 1
ATOM 630 O O . SER A 1 91 ? -1.527 -0.738 -14.008 1 93.44 91 SER A O 1
ATOM 632 N N . SER A 1 92 ? 0.05 -1.564 -12.508 1 92.25 92 SER A N 1
ATOM 633 C CA . SER A 1 92 ? -0.975 -2.348 -11.828 1 92.25 92 SER A CA 1
ATOM 634 C C . SER A 1 92 ? -1.804 -1.475 -10.891 1 92.25 92 SER A C 1
ATOM 636 O O . SER A 1 92 ? -1.406 -0.355 -10.562 1 92.25 92 SER A O 1
ATOM 638 N N . THR A 1 93 ? -2.932 -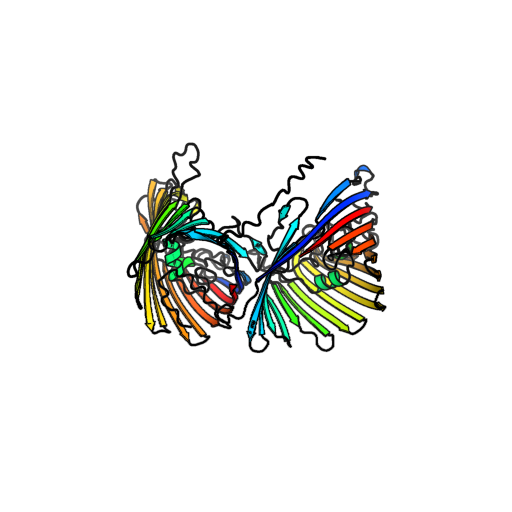2.072 -10.547 1 91.94 93 THR A N 1
ATOM 639 C CA . THR A 1 93 ? -3.777 -1.555 -9.477 1 91.94 93 THR A CA 1
ATOM 640 C C . THR A 1 93 ? -4.094 -2.648 -8.461 1 91.94 93 THR A C 1
ATOM 642 O O . THR A 1 93 ? -4.754 -3.635 -8.797 1 91.94 93 THR A O 1
ATOM 645 N N . PRO A 1 94 ? -3.705 -2.449 -7.277 1 95 94 PRO A N 1
ATOM 646 C CA . PRO A 1 94 ? -2.934 -1.353 -6.684 1 95 94 PRO A CA 1
ATOM 647 C C . PRO A 1 94 ? -1.539 -1.217 -7.289 1 95 94 PRO A C 1
ATOM 649 O O . PRO A 1 94 ? -1.002 -2.186 -7.836 1 95 94 PRO A O 1
ATOM 652 N N . PHE A 1 95 ? -0.958 -0.026 -7.145 1 96.19 95 PHE A N 1
ATOM 653 C CA . PHE A 1 95 ? 0.306 0.325 -7.781 1 96.19 95 PHE A CA 1
ATOM 654 C C . PHE A 1 95 ? 1.42 -0.608 -7.324 1 96.19 95 PHE A C 1
ATOM 656 O O . PHE A 1 95 ? 2.203 -1.096 -8.141 1 96.19 95 PHE A O 1
ATOM 663 N N . PHE A 1 96 ? 1.492 -0.839 -6.055 1 97.69 96 PHE A N 1
ATOM 664 C CA . PHE A 1 96 ? 2.418 -1.807 -5.48 1 97.69 96 PHE A CA 1
ATOM 665 C C . PHE A 1 96 ? 1.7 -3.105 -5.133 1 97.69 96 PHE A C 1
ATOM 667 O O . PHE A 1 96 ? 1.527 -3.432 -3.957 1 97.69 96 PHE A O 1
ATOM 674 N N . ASN A 1 97 ? 1.413 -3.863 -6.148 1 96.69 97 ASN A N 1
ATOM 675 C CA . ASN A 1 97 ? 0.575 -5.047 -5.98 1 96.69 97 ASN A CA 1
ATOM 676 C C . ASN A 1 97 ? 1.412 -6.297 -5.73 1 96.69 97 ASN A C 1
ATOM 678 O O . ASN A 1 97 ? 0.876 -7.402 -5.656 1 96.69 97 ASN A O 1
ATOM 682 N N . ARG A 1 98 ? 2.748 -6.188 -5.66 1 97.56 98 ARG A N 1
ATOM 683 C CA . ARG A 1 98 ? 3.627 -7.305 -5.328 1 97.56 98 ARG A CA 1
ATOM 684 C C . ARG A 1 98 ? 4.148 -7.184 -3.9 1 97.56 98 ARG A C 1
ATOM 686 O O . ARG A 1 98 ? 3.555 -6.492 -3.072 1 97.56 98 ARG A O 1
ATOM 693 N N . ASP A 1 99 ? 5.168 -8.008 -3.584 1 98.44 99 ASP A N 1
ATOM 694 C CA . ASP A 1 99 ? 5.691 -7.93 -2.225 1 98.44 99 ASP A CA 1
ATOM 695 C C . ASP A 1 99 ? 6.055 -6.496 -1.854 1 98.44 99 ASP A C 1
ATOM 697 O O . ASP A 1 99 ? 6.953 -5.898 -2.455 1 98.44 99 ASP A O 1
ATOM 701 N N . THR A 1 100 ? 5.301 -5.98 -0.978 1 98.75 100 THR A N 1
ATOM 702 C CA . THR A 1 100 ? 5.418 -4.621 -0.457 1 98.75 100 THR A CA 1
ATOM 703 C C . THR A 1 100 ? 5.207 -4.602 1.054 1 98.75 100 THR A C 1
ATOM 705 O O . THR A 1 100 ? 4.094 -4.828 1.532 1 98.75 100 THR A O 1
ATOM 708 N N . PHE A 1 101 ? 6.324 -4.297 1.773 1 98.75 101 PHE A N 1
ATOM 709 C CA . PHE A 1 101 ? 6.258 -4.449 3.223 1 98.75 101 PHE A CA 1
ATOM 710 C C . PHE A 1 101 ? 7.43 -3.752 3.896 1 98.75 101 PHE A C 1
ATOM 712 O O . PHE A 1 101 ? 8.383 -3.336 3.229 1 98.75 101 PHE A O 1
ATOM 719 N N . VAL A 1 102 ? 7.293 -3.578 5.121 1 98.75 102 VAL A N 1
ATOM 720 C CA . VAL A 1 102 ? 8.383 -3.299 6.047 1 98.75 102 VAL A CA 1
ATOM 721 C C . VAL A 1 102 ? 8.523 -4.445 7.047 1 98.75 102 VAL A C 1
ATOM 723 O O . VAL A 1 102 ? 7.535 -5.098 7.387 1 98.75 102 VAL A O 1
ATOM 726 N N . GLY A 1 103 ? 9.82 -4.742 7.473 1 98.56 103 GLY A N 1
ATOM 727 C CA . GLY A 1 103 ? 9.977 -5.883 8.359 1 98.56 103 GLY A CA 1
ATOM 728 C C . GLY A 1 103 ? 11.281 -5.867 9.133 1 98.56 103 GLY A C 1
ATOM 729 O O . GLY A 1 103 ? 12.109 -4.973 8.938 1 98.56 103 GLY A O 1
ATOM 730 N N . LEU A 1 104 ? 11.344 -6.766 10.047 1 98.56 104 LEU A N 1
ATOM 731 C CA . LEU A 1 104 ? 12.547 -7.07 10.812 1 98.56 104 LEU A CA 1
ATOM 732 C C . LEU A 1 104 ? 13.023 -8.492 10.547 1 98.56 104 LEU A C 1
ATOM 734 O O . LEU A 1 104 ? 12.203 -9.406 10.414 1 98.56 104 LEU A O 1
ATOM 738 N N . ARG A 1 105 ? 14.297 -8.633 10.477 1 97.94 105 ARG A N 1
ATOM 739 C CA . ARG A 1 105 ? 14.891 -9.945 10.273 1 97.94 105 ARG A CA 1
ATOM 740 C C . ARG A 1 105 ? 16.016 -10.203 11.266 1 97.94 105 ARG A C 1
ATOM 742 O O . ARG A 1 105 ? 16.906 -9.367 11.43 1 97.94 105 ARG A O 1
ATOM 749 N N . HIS A 1 106 ? 15.906 -11.273 11.938 1 97.19 106 HIS A N 1
ATOM 750 C CA . HIS A 1 106 ? 16.984 -11.805 12.773 1 97.19 106 HIS A CA 1
ATOM 751 C C . HIS A 1 106 ? 17.562 -13.07 12.172 1 97.19 106 HIS A C 1
ATOM 753 O O . HIS A 1 106 ? 16.844 -14.047 11.945 1 97.19 106 HIS A O 1
ATOM 759 N N . ARG A 1 107 ? 18.797 -13.188 12.008 1 91.19 107 ARG A N 1
ATOM 760 C CA . ARG A 1 107 ? 19.469 -14.195 11.195 1 91.19 107 ARG A CA 1
ATOM 761 C C . ARG A 1 107 ? 19.125 -15.602 11.664 1 91.19 107 ARG A C 1
ATOM 763 O O . ARG A 1 107 ? 18.766 -16.469 10.867 1 91.19 107 ARG A O 1
ATOM 770 N N . PRO A 1 108 ? 19.219 -15.836 12.891 1 93.31 108 PRO A N 1
ATOM 771 C CA . PRO A 1 108 ? 18.938 -17.203 13.312 1 93.31 108 PRO A CA 1
ATOM 772 C C . PRO A 1 108 ? 17.453 -17.5 13.461 1 93.31 108 PRO A C 1
ATOM 774 O O . PRO A 1 108 ? 17.047 -18.656 13.57 1 93.31 108 PRO A O 1
ATOM 777 N N . VAL A 1 109 ? 16.625 -16.516 13.531 1 96.62 109 VAL A N 1
ATOM 778 C CA . VAL A 1 109 ? 15.227 -16.719 13.891 1 96.62 109 VAL A CA 1
ATOM 779 C C . VAL A 1 109 ? 14.352 -16.656 12.641 1 96.62 109 VAL A C 1
ATOM 781 O O . VAL A 1 109 ? 13.461 -17.484 12.453 1 96.62 109 VAL A O 1
ATOM 784 N N . GLY A 1 110 ? 14.586 -15.641 11.805 1 98.19 110 GLY A N 1
ATOM 785 C CA . GLY A 1 110 ? 13.758 -15.453 10.625 1 98.19 110 GLY A CA 1
ATOM 786 C C . GLY A 1 110 ? 13.328 -14.008 10.422 1 98.19 110 GLY A C 1
ATOM 787 O O . GLY A 1 110 ? 13.977 -13.086 10.922 1 98.19 110 GLY A O 1
ATOM 788 N N . ALA A 1 111 ? 12.281 -13.867 9.656 1 98.5 111 ALA A N 1
ATOM 789 C CA . ALA A 1 111 ? 11.836 -12.523 9.289 1 98.5 111 ALA A CA 1
ATOM 790 C C . ALA A 1 111 ? 10.336 -12.359 9.523 1 98.5 111 ALA A C 1
ATOM 792 O O . ALA A 1 111 ? 9.562 -13.297 9.32 1 98.5 111 ALA A O 1
ATOM 793 N N . LEU A 1 112 ? 9.953 -11.203 10 1 98.69 112 LEU A N 1
ATOM 794 C CA . LEU A 1 112 ? 8.57 -10.766 10.148 1 98.69 112 LEU A CA 1
ATOM 795 C C . LEU A 1 112 ? 8.289 -9.547 9.273 1 98.69 112 LEU A C 1
ATOM 797 O O . LEU A 1 112 ? 9.016 -8.555 9.344 1 98.69 112 LEU A O 1
ATOM 801 N N . THR A 1 113 ? 7.293 -9.656 8.422 1 98.75 113 THR A N 1
ATOM 802 C CA . THR A 1 113 ? 6.969 -8.547 7.531 1 98.75 113 THR A CA 1
ATOM 803 C C . THR A 1 113 ? 5.516 -8.109 7.719 1 98.75 113 THR A C 1
ATOM 805 O O . THR A 1 113 ? 4.645 -8.938 7.996 1 98.75 113 THR A O 1
ATOM 808 N N . LEU A 1 114 ? 5.246 -6.859 7.551 1 98.81 114 LEU A N 1
ATOM 809 C CA . LEU A 1 114 ? 3.93 -6.234 7.594 1 98.81 114 LEU A CA 1
ATOM 810 C C . LEU A 1 114 ? 3.604 -5.559 6.266 1 98.81 114 LEU A C 1
ATOM 812 O O . LEU A 1 114 ? 4.32 -4.656 5.832 1 98.81 114 LEU A O 1
ATOM 816 N N . GLY A 1 115 ? 2.578 -6 5.598 1 98.5 115 GLY A N 1
ATOM 817 C CA . GLY A 1 115 ? 2.197 -5.402 4.328 1 98.5 115 GLY A CA 1
ATOM 818 C C . GLY A 1 115 ? 1.528 -6.387 3.383 1 98.5 115 GLY A C 1
ATOM 819 O O . GLY A 1 115 ? 0.599 -7.098 3.773 1 98.5 115 GLY A O 1
ATOM 820 N N . VAL A 1 116 ? 1.909 -6.289 2.184 1 98.56 116 VAL A N 1
ATOM 821 C CA . VAL A 1 116 ? 1.483 -7.227 1.148 1 98.56 116 VAL A CA 1
ATOM 822 C C . VAL A 1 116 ? 2.518 -8.336 1.001 1 98.56 116 VAL A C 1
ATOM 824 O O . VAL A 1 116 ? 3.678 -8.078 0.674 1 98.56 116 VAL A O 1
ATOM 827 N N . ASN A 1 117 ? 2.055 -9.539 1.18 1 98.62 117 ASN A N 1
ATOM 828 C CA . ASN A 1 117 ? 3.027 -10.625 1.279 1 98.62 117 ASN A CA 1
ATOM 829 C C . ASN A 1 117 ? 2.664 -11.789 0.363 1 98.62 117 ASN A C 1
ATOM 831 O O . ASN A 1 117 ? 1.494 -12.164 0.262 1 98.62 117 ASN A O 1
ATOM 835 N N . THR A 1 118 ? 3.682 -12.32 -0.283 1 97.94 118 THR A N 1
ATOM 836 C CA . THR A 1 118 ? 3.533 -13.633 -0.902 1 97.94 118 THR A CA 1
ATOM 837 C C . THR A 1 118 ? 3.213 -14.688 0.149 1 97.94 118 THR A C 1
ATOM 839 O O . THR A 1 118 ? 3.883 -14.773 1.18 1 97.94 118 THR A O 1
ATOM 842 N N . THR A 1 119 ? 2.221 -15.516 -0.145 1 98.06 119 THR A N 1
ATOM 843 C CA . THR A 1 119 ? 1.821 -16.562 0.796 1 98.06 119 THR A CA 1
ATOM 844 C C . THR A 1 119 ? 2.633 -17.828 0.571 1 98.06 119 THR A C 1
ATOM 846 O O . THR A 1 119 ? 3.322 -17.969 -0.442 1 98.06 119 THR A O 1
ATOM 849 N N . SER A 1 120 ? 2.504 -18.719 1.521 1 98.31 120 SER A N 1
ATOM 850 C CA . SER A 1 120 ? 3.195 -20 1.375 1 98.31 120 SER A CA 1
ATOM 851 C C . SER A 1 120 ? 2.631 -20.797 0.21 1 98.31 120 SER A C 1
ATOM 853 O O . SER A 1 120 ? 3.373 -21.5 -0.492 1 98.31 120 SER A O 1
ATOM 855 N N . VAL A 1 121 ? 1.334 -20.75 0.008 1 98.31 121 VAL A N 1
ATOM 856 C CA . VAL A 1 121 ? 0.704 -21.453 -1.104 1 98.31 121 VAL A CA 1
ATOM 857 C C . VAL A 1 121 ? 1.239 -20.906 -2.428 1 98.31 121 VAL A C 1
ATOM 859 O O . VAL A 1 121 ? 1.633 -21.688 -3.305 1 98.31 121 VAL A O 1
ATOM 862 N N . ARG A 1 122 ? 1.217 -19.641 -2.514 1 96.81 122 ARG A N 1
ATOM 863 C CA . ARG A 1 122 ? 1.727 -19.016 -3.736 1 96.81 122 ARG A CA 1
ATOM 864 C C . ARG A 1 122 ? 3.203 -19.344 -3.938 1 96.81 122 ARG A C 1
ATOM 866 O O . ARG A 1 122 ? 3.627 -19.672 -5.047 1 96.81 122 ARG A O 1
ATOM 873 N N . ALA A 1 123 ? 3.992 -19.219 -2.889 1 97.31 123 ALA A N 1
ATOM 874 C CA . ALA A 1 123 ? 5.426 -19.484 -2.971 1 97.31 123 ALA A CA 1
ATOM 875 C C . ALA A 1 123 ? 5.695 -20.906 -3.453 1 97.31 123 ALA A C 1
ATOM 877 O O . ALA A 1 123 ? 6.598 -21.141 -4.266 1 97.31 123 ALA A O 1
ATOM 878 N N . LEU A 1 124 ? 4.977 -21.781 -2.955 1 97.88 124 LEU A N 1
ATOM 879 C CA . LEU A 1 124 ? 5.16 -23.172 -3.354 1 97.88 124 LEU A CA 1
ATOM 880 C C . LEU A 1 124 ? 4.781 -23.375 -4.816 1 97.88 124 LEU A C 1
ATOM 882 O O . LEU A 1 124 ? 5.469 -24.094 -5.543 1 97.88 124 LEU A O 1
ATOM 886 N N . GLY A 1 125 ? 3.682 -22.797 -5.242 1 96.38 125 GLY A N 1
ATOM 887 C CA . GLY A 1 125 ? 3.35 -22.828 -6.656 1 96.38 125 GLY A CA 1
ATOM 888 C C . GLY A 1 125 ? 4.449 -22.281 -7.543 1 96.38 125 GLY A C 1
ATOM 889 O O . GLY A 1 125 ? 4.785 -22.875 -8.57 1 96.38 125 GLY A O 1
ATOM 890 N N . ASN A 1 126 ? 5.004 -21.203 -7.102 1 95.25 126 ASN A N 1
ATOM 891 C CA . ASN A 1 126 ? 6.09 -20.578 -7.852 1 95.25 126 ASN A CA 1
ATOM 892 C C . ASN A 1 126 ? 7.312 -21.484 -7.922 1 95.25 126 ASN A C 1
ATOM 894 O O . ASN A 1 126 ? 8.023 -21.5 -8.93 1 95.25 126 ASN A O 1
ATOM 898 N N . ALA A 1 127 ? 7.574 -22.141 -6.898 1 95.81 127 ALA A N 1
ATOM 899 C CA . ALA A 1 127 ? 8.75 -23 -6.828 1 95.81 127 ALA A CA 1
ATOM 900 C C . ALA A 1 127 ? 8.672 -24.125 -7.855 1 95.81 127 ALA A C 1
ATOM 902 O O . ALA A 1 127 ? 9.695 -24.641 -8.312 1 95.81 127 ALA A O 1
ATOM 903 N N . LEU A 1 128 ? 7.496 -24.484 -8.227 1 96.81 128 LEU A N 1
ATOM 904 C CA . LEU A 1 128 ? 7.344 -25.656 -9.094 1 96.81 128 LEU A CA 1
ATOM 905 C C . LEU A 1 128 ? 7.035 -25.234 -10.523 1 96.81 128 LEU A C 1
ATOM 907 O O . LEU A 1 128 ? 7.125 -26.047 -11.453 1 96.81 128 LEU A O 1
ATOM 911 N N . ASP A 1 129 ? 6.648 -24.016 -10.727 1 96.75 129 ASP A N 1
ATOM 912 C CA . ASP A 1 129 ? 6.391 -23.531 -12.078 1 96.75 129 ASP A CA 1
ATOM 913 C C . ASP A 1 129 ? 7.695 -23.203 -12.797 1 96.75 129 ASP A C 1
ATOM 915 O O . ASP A 1 129 ? 8.484 -22.375 -12.328 1 96.75 129 ASP A O 1
ATOM 919 N N . LEU A 1 130 ? 7.891 -23.766 -13.953 1 96.25 130 LEU A N 1
ATOM 920 C CA . LEU A 1 130 ? 9.195 -23.688 -14.602 1 96.25 130 LEU A CA 1
ATOM 921 C C . LEU A 1 130 ? 9.203 -22.594 -15.664 1 96.25 130 LEU A C 1
ATOM 923 O O . LEU A 1 130 ? 10.234 -22.328 -16.297 1 96.25 130 LEU A O 1
ATOM 927 N N . THR A 1 131 ? 8.016 -21.953 -15.891 1 94.44 131 THR A N 1
ATOM 928 C CA . THR A 1 131 ? 8.047 -20.812 -16.812 1 94.44 131 THR A CA 1
ATOM 929 C C . THR A 1 131 ? 8.938 -19.703 -16.266 1 94.44 131 THR A C 1
ATOM 931 O O . THR A 1 131 ? 9 -19.484 -15.047 1 94.44 131 THR A O 1
ATOM 934 N N . PRO A 1 132 ? 9.672 -18.969 -17.125 1 90.94 132 PRO A N 1
ATOM 935 C CA . PRO A 1 132 ? 10.508 -17.875 -16.609 1 90.94 132 PRO A CA 1
ATOM 936 C C . PRO A 1 132 ? 9.719 -16.875 -15.781 1 90.94 132 PRO A C 1
ATOM 938 O O . PRO A 1 132 ? 8.711 -16.328 -16.25 1 90.94 132 PRO A O 1
ATOM 941 N N . GLY A 1 133 ? 10.164 -16.562 -14.57 1 85.06 133 GLY A N 1
ATOM 942 C CA . GLY A 1 133 ? 9.477 -15.656 -13.672 1 85.06 133 GLY A CA 1
ATOM 943 C C . GLY A 1 133 ? 8.375 -16.328 -12.867 1 85.06 133 GLY A C 1
ATOM 944 O O . GLY A 1 133 ? 7.785 -15.711 -11.977 1 85.06 133 GLY A O 1
ATOM 945 N N . ALA A 1 134 ? 8.117 -17.469 -13.055 1 77.06 134 ALA A N 1
ATOM 946 C CA . ALA A 1 134 ? 7.109 -18.281 -12.367 1 77.06 134 ALA A CA 1
ATOM 947 C C . ALA A 1 134 ? 5.738 -17.609 -12.422 1 77.06 134 ALA A C 1
ATOM 949 O O . ALA A 1 134 ? 5.594 -16.453 -12.031 1 77.06 134 ALA A O 1
ATOM 950 N N . ASN A 1 135 ? 4.793 -18.266 -12.883 1 66.69 135 ASN A N 1
ATOM 951 C CA . ASN A 1 135 ? 3.373 -17.922 -12.883 1 66.69 135 ASN A CA 1
ATOM 952 C C . ASN A 1 135 ? 3.074 -16.766 -13.82 1 66.69 135 ASN A C 1
ATOM 954 O O . ASN A 1 135 ? 2.236 -15.914 -13.516 1 66.69 135 ASN A O 1
ATOM 958 N N . THR A 1 136 ? 3.973 -16.656 -14.719 1 66.12 136 THR A N 1
ATOM 959 C CA . THR A 1 136 ? 3.705 -15.578 -15.656 1 66.12 136 THR A CA 1
ATOM 960 C C . THR A 1 136 ? 3.596 -16.109 -17.078 1 66.12 136 THR A C 1
ATOM 962 O O . THR A 1 136 ? 4.285 -17.062 -17.453 1 66.12 136 THR A O 1
ATOM 965 N N . GLY A 1 137 ? 2.598 -15.742 -17.766 1 71.56 137 GLY A N 1
ATOM 966 C CA . GLY A 1 137 ? 2.557 -15.906 -19.203 1 71.56 137 GLY A CA 1
ATOM 967 C C . GLY A 1 137 ? 1.764 -17.125 -19.641 1 71.56 137 GLY A C 1
ATOM 968 O O . GLY A 1 137 ? 1.017 -17.703 -18.844 1 71.56 137 GLY A O 1
ATOM 969 N N . ILE A 1 138 ? 1.987 -17.453 -20.797 1 86.88 138 ILE A N 1
ATOM 970 C CA . ILE A 1 138 ? 1.392 -18.594 -21.469 1 86.88 138 ILE A CA 1
ATOM 971 C C . ILE A 1 138 ? 2.002 -19.891 -20.938 1 86.88 138 ILE A C 1
ATOM 973 O O . ILE A 1 138 ? 3.223 -20 -20.812 1 86.88 138 ILE A O 1
ATOM 977 N N . GLY A 1 139 ? 1.128 -20.766 -20.344 1 91.56 139 GLY A N 1
ATOM 978 C CA . GLY A 1 139 ? 1.567 -22.109 -20 1 91.56 139 GLY A CA 1
ATOM 979 C C . GLY A 1 139 ? 1.913 -22.281 -18.531 1 91.56 139 GLY A C 1
ATOM 980 O O . GLY A 1 139 ? 2.398 -23.328 -18.125 1 91.56 139 GLY A O 1
ATOM 981 N N . ALA A 1 140 ? 1.706 -21.266 -17.75 1 93.81 140 ALA A N 1
ATOM 982 C CA . ALA A 1 140 ? 2 -21.359 -16.328 1 93.81 140 ALA A CA 1
ATOM 983 C C . ALA A 1 140 ? 1.086 -22.375 -15.641 1 93.81 140 ALA A C 1
ATOM 985 O O . ALA A 1 140 ? -0.081 -22.516 -16.016 1 93.81 140 ALA A O 1
ATOM 986 N N . LEU A 1 141 ? 1.589 -22.984 -14.602 1 95.06 141 LEU A N 1
ATOM 987 C CA . LEU A 1 141 ? 0.804 -23.938 -13.836 1 95.06 141 LEU A CA 1
ATOM 988 C C . LEU A 1 141 ? -0.404 -23.266 -13.195 1 95.06 141 LEU A C 1
ATOM 990 O O . LEU A 1 141 ? -1.43 -23.922 -12.961 1 95.06 141 LEU A O 1
ATOM 994 N N . GLN A 1 142 ? -0.256 -22.047 -12.953 1 92.69 142 GLN A N 1
ATOM 995 C CA . GLN A 1 142 ? -1.319 -21.281 -12.305 1 92.69 142 GLN A CA 1
ATOM 996 C C . GLN A 1 142 ? -2.602 -21.312 -13.133 1 92.69 142 GLN A C 1
ATOM 998 O O . GLN A 1 142 ? -3.695 -21.125 -12.594 1 92.69 142 GLN A O 1
ATOM 1003 N N . SER A 1 143 ? -2.445 -21.453 -14.391 1 93.31 143 SER A N 1
ATOM 1004 C CA . SER A 1 143 ? -3.613 -21.547 -15.266 1 93.31 143 SER A CA 1
ATOM 1005 C C . SER A 1 143 ? -4.566 -22.641 -14.805 1 93.31 143 SER A C 1
ATOM 1007 O O . SER A 1 143 ? -5.773 -22.562 -15.039 1 93.31 143 SER A O 1
ATOM 1009 N N . LEU A 1 144 ? -3.988 -23.594 -14.156 1 92.81 144 LEU A N 1
ATOM 1010 C CA . LEU A 1 144 ? -4.789 -24.719 -13.688 1 92.81 144 LEU A CA 1
ATOM 1011 C C . LEU A 1 144 ? -5.051 -24.609 -12.188 1 92.81 144 LEU A C 1
ATOM 1013 O O . LEU A 1 144 ? -6.203 -24.531 -11.758 1 92.81 144 LEU A O 1
ATOM 1017 N N . VAL A 1 145 ? -4.039 -24.422 -11.445 1 93.38 145 VAL A N 1
ATOM 1018 C CA . VAL A 1 145 ? -4.148 -24.609 -10.008 1 93.38 145 VAL A CA 1
ATOM 1019 C C . VAL A 1 145 ? -4.824 -23.391 -9.367 1 93.38 145 VAL A C 1
ATOM 1021 O O . VAL A 1 145 ? -5.324 -23.484 -8.242 1 93.38 145 VAL A O 1
ATOM 1024 N N . SER A 1 146 ? -4.812 -22.328 -9.992 1 92.5 146 SER A N 1
ATOM 1025 C CA . SER A 1 146 ? -5.41 -21.125 -9.422 1 92.5 146 SER A CA 1
ATOM 1026 C C . SER A 1 146 ? -6.855 -20.953 -9.883 1 92.5 146 SER A C 1
ATOM 1028 O O . SER A 1 146 ? -7.465 -19.906 -9.664 1 92.5 146 SER A O 1
ATOM 1030 N N . SER A 1 147 ? -7.391 -21.938 -10.492 1 91.19 147 SER A N 1
ATOM 1031 C CA . SER A 1 147 ? -8.734 -21.859 -11.062 1 91.19 147 SER A CA 1
ATOM 1032 C C . SER A 1 147 ? -9.586 -23.062 -10.656 1 91.19 147 SER A C 1
ATOM 1034 O O . SER A 1 147 ? -9.078 -24.172 -10.555 1 91.19 147 SER A O 1
ATOM 1036 N N . MET A 1 148 ? -10.812 -22.766 -10.375 1 90.31 148 MET A N 1
ATOM 1037 C CA . MET A 1 148 ? -11.859 -23.781 -10.305 1 90.31 148 MET A CA 1
ATOM 1038 C C . MET A 1 148 ? -12.852 -23.625 -11.445 1 90.31 148 MET A C 1
ATOM 1040 O O . MET A 1 148 ? -13.867 -22.953 -11.297 1 90.31 148 MET A O 1
ATOM 1044 N N . ASN A 1 149 ? -12.516 -24.203 -12.516 1 89.31 149 ASN A N 1
ATOM 1045 C CA . ASN A 1 149 ? -13.312 -24.156 -13.734 1 89.31 149 ASN A CA 1
ATOM 1046 C C . ASN A 1 149 ? -13.594 -22.734 -14.18 1 89.31 149 ASN A C 1
ATOM 1048 O O . ASN A 1 149 ? -14.75 -22.359 -14.398 1 89.31 149 ASN A O 1
ATOM 1052 N N . GLY A 1 150 ? -12.555 -21.969 -14.25 1 83.75 150 GLY A N 1
ATOM 1053 C CA . GLY A 1 150 ? -12.664 -20.625 -14.773 1 83.75 150 GLY A CA 1
ATOM 1054 C C . GLY A 1 150 ? -12.82 -19.578 -13.688 1 83.75 150 GLY A C 1
ATOM 1055 O O . GLY A 1 150 ? -12.719 -18.375 -13.953 1 83.75 150 GLY A O 1
ATOM 1056 N N . ILE A 1 151 ? -13.125 -20 -12.516 1 85.44 151 ILE A N 1
ATOM 1057 C CA . ILE A 1 151 ? -13.25 -19.062 -11.406 1 85.44 151 ILE A CA 1
ATOM 1058 C C . ILE A 1 151 ? -11.977 -19.094 -10.562 1 85.44 151 ILE A C 1
ATOM 1060 O O . ILE A 1 151 ? -11.492 -20.172 -10.195 1 85.44 151 ILE A O 1
ATOM 1064 N N . SER A 1 152 ? -11.5 -17.891 -10.273 1 88.75 152 SER A N 1
ATOM 1065 C CA . SER A 1 152 ? -10.266 -17.797 -9.5 1 88.75 152 SER A CA 1
ATOM 1066 C C . SER A 1 152 ? -10.453 -18.359 -8.094 1 88.75 152 SER A C 1
ATOM 1068 O O . SER A 1 152 ? -11.469 -18.094 -7.445 1 88.75 152 SER A O 1
ATOM 1070 N N . THR A 1 153 ? -9.43 -19.062 -7.633 1 89.94 153 THR A N 1
ATOM 1071 C CA . THR A 1 153 ? -9.469 -19.547 -6.258 1 89.94 153 THR A CA 1
ATOM 1072 C C . THR A 1 153 ? -8.906 -18.484 -5.305 1 89.94 153 THR A C 1
ATOM 1074 O O . THR A 1 153 ? -9.031 -18.609 -4.086 1 89.94 153 THR A O 1
ATOM 1077 N N . ASP A 1 154 ? -8.203 -17.484 -5.777 1 88.56 154 ASP A N 1
ATOM 1078 C CA . ASP A 1 154 ? -7.656 -16.328 -5.066 1 88.56 154 ASP A CA 1
ATOM 1079 C C . ASP A 1 154 ? -6.441 -16.719 -4.23 1 88.56 154 ASP A C 1
ATOM 1081 O O . ASP A 1 154 ? -5.875 -15.891 -3.523 1 88.56 154 ASP A O 1
ATOM 1085 N N . HIS A 1 155 ? -5.965 -17.938 -4.309 1 94 155 HIS A N 1
ATOM 1086 C CA . HIS A 1 155 ? -4.914 -18.406 -3.41 1 94 155 HIS A CA 1
ATOM 1087 C C . HIS A 1 155 ? -3.531 -18.188 -4.016 1 94 155 HIS A C 1
ATOM 1089 O O . HIS A 1 155 ? -2.518 -18.422 -3.355 1 94 155 HIS A O 1
ATOM 1095 N N . ASP A 1 156 ? -3.455 -17.812 -5.176 1 93.06 156 ASP A N 1
ATOM 1096 C CA . ASP A 1 156 ? -2.154 -17.562 -5.789 1 93.06 156 ASP A CA 1
ATOM 1097 C C . ASP A 1 156 ? -1.919 -16.078 -5.988 1 93.06 156 ASP A C 1
ATOM 1099 O O . ASP A 1 156 ? -1.073 -15.672 -6.793 1 93.06 156 ASP A O 1
ATOM 1103 N N . SER A 1 157 ? -2.646 -15.312 -5.324 1 90.94 157 SER A N 1
ATOM 1104 C CA . SER A 1 157 ? -2.406 -13.883 -5.199 1 90.94 157 SER A CA 1
ATOM 1105 C C . SER A 1 157 ? -1.707 -13.547 -3.887 1 90.94 157 SER A C 1
ATOM 1107 O O . SER A 1 157 ? -1.746 -14.336 -2.941 1 90.94 157 SER A O 1
ATOM 1109 N N . ARG A 1 158 ? -1.043 -12.477 -3.957 1 96 158 ARG A N 1
ATOM 1110 C CA . ARG A 1 158 ? -0.438 -12.023 -2.709 1 96 158 ARG A CA 1
ATOM 1111 C C . ARG A 1 158 ? -1.501 -11.516 -1.737 1 96 158 ARG A C 1
ATOM 1113 O O . ARG A 1 158 ? -2.582 -11.102 -2.154 1 96 158 ARG A O 1
ATOM 1120 N N . LEU A 1 159 ? -1.156 -11.664 -0.47 1 96.56 159 LEU A N 1
ATOM 1121 C CA . LEU A 1 159 ? -2.109 -11.32 0.58 1 96.56 159 LEU A CA 1
ATOM 1122 C C . LEU A 1 159 ? -1.871 -9.906 1.088 1 96.56 159 LEU A C 1
ATOM 1124 O O . LEU A 1 159 ? -0.8 -9.602 1.619 1 96.56 159 LEU A O 1
ATOM 1128 N N . GLN A 1 160 ? -2.812 -9.039 0.914 1 96.12 160 GLN A N 1
ATOM 1129 C CA . GLN A 1 160 ? -2.771 -7.68 1.449 1 96.12 160 GLN A CA 1
ATOM 1130 C C . GLN A 1 160 ? -3.125 -7.66 2.934 1 96.12 160 GLN A C 1
ATOM 1132 O O . GLN A 1 160 ? -3.627 -8.648 3.469 1 96.12 160 GLN A O 1
ATOM 1137 N N . ASN A 1 161 ? -2.867 -6.5 3.613 1 96.25 161 ASN A N 1
ATOM 1138 C CA . ASN A 1 161 ? -3.242 -6.309 5.008 1 96.25 161 ASN A CA 1
ATOM 1139 C C . ASN A 1 161 ? -2.811 -7.488 5.875 1 96.25 161 ASN A C 1
ATOM 1141 O O . ASN A 1 161 ? -3.613 -8.031 6.633 1 96.25 161 ASN A O 1
ATOM 1145 N N . SER A 1 162 ? -1.515 -7.824 5.688 1 97.81 162 SER A N 1
ATOM 1146 C CA . SER A 1 162 ? -1.149 -9.094 6.312 1 97.81 162 SER A CA 1
ATOM 1147 C C . SER A 1 162 ? 0.185 -8.984 7.043 1 97.81 162 SER A C 1
ATOM 1149 O O . SER A 1 162 ? 0.976 -8.078 6.77 1 97.81 162 SER A O 1
ATOM 1151 N N . VAL A 1 163 ? 0.33 -9.859 8 1 98.38 163 VAL A N 1
ATOM 1152 C CA . VAL A 1 163 ? 1.596 -10.148 8.664 1 98.38 163 VAL A CA 1
ATOM 1153 C C . VAL A 1 163 ? 2.088 -11.531 8.258 1 98.38 163 VAL A C 1
ATOM 1155 O O . VAL A 1 163 ? 1.293 -12.469 8.117 1 98.38 163 VAL A O 1
ATOM 1158 N N . ARG A 1 164 ? 3.363 -11.625 8.031 1 98.62 164 ARG A N 1
ATOM 1159 C CA . ARG A 1 164 ? 3.945 -12.906 7.637 1 98.62 164 ARG A CA 1
ATOM 1160 C C . ARG A 1 164 ? 5.25 -13.164 8.383 1 98.62 164 ARG A C 1
ATOM 1162 O O . ARG A 1 164 ? 6.109 -12.289 8.469 1 98.62 164 ARG A O 1
ATOM 1169 N N . TYR A 1 165 ? 5.293 -14.312 8.961 1 98.69 165 TYR A N 1
ATOM 1170 C CA . TYR A 1 165 ? 6.539 -14.812 9.531 1 98.69 165 TYR A CA 1
ATOM 1171 C C . TYR A 1 165 ? 7.137 -15.906 8.664 1 98.69 165 TYR A C 1
ATOM 1173 O O . TYR A 1 165 ? 6.426 -16.797 8.203 1 98.69 165 TYR A O 1
ATOM 1181 N N . ARG A 1 166 ? 8.383 -15.805 8.398 1 98.31 166 ARG A N 1
ATOM 1182 C CA . ARG A 1 166 ? 9.18 -16.844 7.773 1 98.31 166 ARG A CA 1
ATOM 1183 C C . ARG A 1 166 ? 10.398 -17.188 8.625 1 98.31 166 ARG A C 1
ATOM 1185 O O . ARG A 1 166 ? 11.18 -16.297 8.977 1 98.31 166 ARG A O 1
ATOM 1192 N N . SER A 1 167 ? 10.656 -18.406 8.82 1 98.31 167 SER A N 1
ATOM 1193 C CA . SER A 1 167 ? 11.773 -18.797 9.68 1 98.31 167 SER A CA 1
ATOM 1194 C C . SER A 1 167 ? 13.078 -18.859 8.891 1 98.31 167 SER A C 1
ATOM 1196 O O . SER A 1 167 ? 13.062 -18.938 7.66 1 98.31 167 SER A O 1
ATOM 1198 N N . ALA A 1 168 ? 14.156 -18.781 9.672 1 96.44 168 ALA A N 1
ATOM 1199 C CA . ALA A 1 168 ? 15.422 -19.219 9.102 1 96.44 168 ALA A CA 1
ATOM 1200 C C . ALA A 1 168 ? 15.414 -20.719 8.812 1 96.44 168 ALA A C 1
ATOM 1202 O O . ALA A 1 168 ? 14.492 -21.422 9.219 1 96.44 168 ALA A O 1
ATOM 1203 N N . SER A 1 169 ? 16.344 -21.094 7.961 1 95.38 169 SER A N 1
ATOM 1204 C CA . SER A 1 169 ? 16.469 -22.516 7.695 1 95.38 169 SER A CA 1
ATOM 1205 C C . SER A 1 169 ? 17.188 -23.234 8.836 1 95.38 169 SER A C 1
ATOM 1207 O O . SER A 1 169 ? 18.312 -22.859 9.203 1 95.38 169 SER A O 1
ATOM 1209 N N . PHE A 1 170 ? 16.547 -24.188 9.445 1 95.75 170 PHE A N 1
ATOM 1210 C CA . PHE A 1 170 ? 17.141 -25.047 10.453 1 95.75 170 PHE A CA 1
ATOM 1211 C C . PHE A 1 170 ? 17.297 -26.469 9.93 1 95.75 170 PHE A C 1
ATOM 1213 O O . PHE A 1 170 ? 16.328 -27.234 9.93 1 95.75 170 PHE A O 1
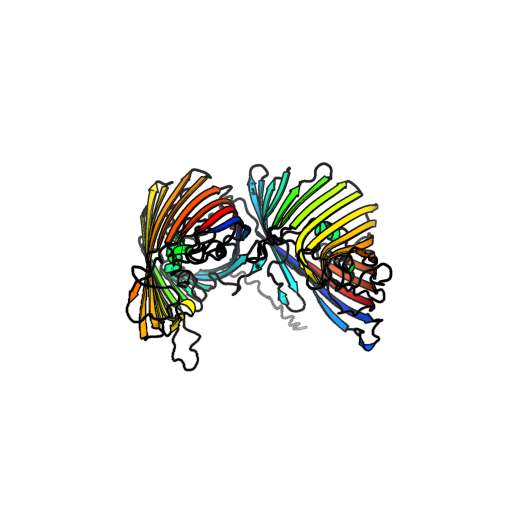ATOM 1220 N N . TYR A 1 171 ? 18.469 -26.859 9.57 1 95.06 171 TYR A N 1
ATOM 1221 C CA . TYR A 1 171 ? 18.766 -28.156 8.984 1 95.06 171 TYR A CA 1
ATOM 1222 C C . TYR A 1 171 ? 17.906 -28.422 7.758 1 95.06 171 TYR A C 1
ATOM 1224 O O . TYR A 1 171 ? 17.344 -29.516 7.602 1 95.06 171 TYR A O 1
ATOM 1232 N N . GLY A 1 172 ? 17.625 -27.359 7.039 1 96.69 172 GLY A N 1
ATOM 1233 C CA . GLY A 1 172 ? 16.891 -27.484 5.789 1 96.69 172 GLY A CA 1
ATOM 1234 C C . GLY A 1 172 ? 15.398 -27.266 5.949 1 96.69 172 GLY A C 1
ATOM 1235 O O . GLY A 1 172 ? 14.656 -27.266 4.965 1 96.69 172 GLY A O 1
ATOM 1236 N N . ILE A 1 173 ? 14.969 -27.109 7.152 1 98.12 173 ILE A N 1
ATOM 1237 C CA . ILE A 1 173 ? 13.539 -26.953 7.414 1 98.12 173 ILE A CA 1
ATOM 1238 C C . ILE A 1 173 ? 13.211 -25.469 7.527 1 98.12 173 ILE A C 1
ATOM 1240 O O . ILE A 1 173 ? 13.898 -24.719 8.227 1 98.12 173 ILE A O 1
ATOM 1244 N N . GLU A 1 174 ? 12.234 -25.016 6.828 1 98.06 174 GLU A N 1
ATOM 1245 C CA . GLU A 1 174 ? 11.719 -23.656 6.914 1 98.06 174 GLU A CA 1
ATOM 1246 C C . GLU A 1 174 ? 10.211 -23.672 7.191 1 98.06 174 GLU A C 1
ATOM 1248 O O . GLU A 1 174 ? 9.477 -24.484 6.633 1 98.06 174 GLU A O 1
ATOM 1253 N N . VAL A 1 175 ? 9.789 -22.781 8.023 1 98.44 175 VAL A N 1
ATOM 1254 C CA . VAL A 1 175 ? 8.383 -22.656 8.398 1 98.44 175 VAL A CA 1
ATOM 1255 C C . VAL A 1 175 ? 7.871 -21.266 8.039 1 98.44 175 VAL A C 1
ATOM 1257 O O . VAL A 1 175 ? 8.602 -20.266 8.18 1 98.44 175 VAL A O 1
ATOM 1260 N N . GLY A 1 176 ? 6.668 -21.203 7.516 1 98.38 176 GLY A N 1
ATOM 1261 C CA . GLY A 1 176 ? 5.984 -19.938 7.258 1 98.38 176 GLY A CA 1
ATOM 1262 C C . GLY A 1 176 ? 4.617 -19.859 7.914 1 98.38 176 GLY A C 1
ATOM 1263 O O . GLY A 1 176 ? 3.912 -20.859 8.016 1 98.38 176 GLY A O 1
ATOM 1264 N N . ALA A 1 177 ? 4.285 -18.719 8.406 1 98.56 177 ALA A N 1
ATOM 1265 C CA . ALA A 1 177 ? 2.963 -18.422 8.953 1 98.56 177 ALA A CA 1
ATOM 1266 C C . ALA A 1 177 ? 2.49 -17.047 8.523 1 98.56 177 ALA A C 1
ATOM 1268 O O . ALA A 1 177 ? 3.285 -16.094 8.453 1 98.56 177 ALA A O 1
ATOM 1269 N N . GLN A 1 178 ? 1.205 -17 8.258 1 97.81 178 GLN A N 1
ATOM 1270 C CA . GLN A 1 178 ? 0.702 -15.703 7.82 1 97.81 178 GLN A CA 1
ATOM 1271 C C . GLN A 1 178 ? -0.721 -15.477 8.32 1 97.81 178 GLN A C 1
ATOM 1273 O O . GLN A 1 178 ? -1.485 -16.422 8.5 1 97.81 178 GLN A O 1
ATOM 1278 N N . TYR A 1 179 ? -1.039 -14.266 8.555 1 97.81 179 TYR A N 1
ATOM 1279 C CA . TYR A 1 179 ? -2.373 -13.812 8.93 1 97.81 179 TYR A CA 1
ATOM 1280 C C . TYR A 1 179 ? -2.764 -12.555 8.156 1 97.81 179 TYR A C 1
ATOM 1282 O O . TYR A 1 179 ? -2.006 -11.586 8.109 1 97.81 179 TYR A O 1
ATOM 1290 N N . GLY A 1 180 ? -3.914 -12.648 7.477 1 96.25 180 GLY A N 1
ATOM 1291 C CA . GLY A 1 180 ? -4.504 -11.492 6.82 1 96.25 180 GLY A CA 1
ATOM 1292 C C . GLY A 1 180 ? -5.699 -10.93 7.57 1 96.25 180 GLY A C 1
ATOM 1293 O O . GLY A 1 180 ? -6.66 -11.648 7.848 1 96.25 180 GLY A O 1
ATOM 1294 N N . PHE A 1 181 ? -5.578 -9.68 7.871 1 92.88 181 PHE A N 1
ATOM 1295 C CA . PHE A 1 181 ? -6.652 -9.031 8.617 1 92.88 181 PHE A CA 1
ATOM 1296 C C . PHE A 1 181 ? -7.855 -8.773 7.715 1 92.88 181 PHE A C 1
ATOM 1298 O O . PHE A 1 181 ? -7.703 -8.336 6.57 1 92.88 181 PHE A O 1
ATOM 1305 N N . GLY A 1 182 ? -9.047 -9.109 8.203 1 82.25 182 GLY A N 1
ATOM 1306 C CA . GLY A 1 182 ? -10.289 -8.82 7.504 1 82.25 182 GLY A CA 1
ATOM 1307 C C . GLY A 1 182 ? -10.797 -7.41 7.75 1 82.25 182 GLY A C 1
ATOM 1308 O O . GLY A 1 182 ? -11.484 -7.16 8.742 1 82.25 182 GLY A O 1
ATOM 1309 N N . GLU A 1 183 ? -10.352 -6.418 7.02 1 71.31 183 GLU A N 1
ATOM 1310 C CA . GLU A 1 183 ? -10.633 -5.023 7.352 1 71.31 183 GLU A CA 1
ATOM 1311 C C . GLU A 1 183 ? -12.039 -4.625 6.91 1 71.31 183 GLU A C 1
ATOM 1313 O O . GLU A 1 183 ? -12.555 -3.588 7.328 1 71.31 183 GLU A O 1
ATOM 1318 N N . VAL A 1 184 ? -12.523 -5.258 5.848 1 57.28 184 VAL A N 1
ATOM 1319 C CA . VAL A 1 184 ? -13.844 -4.832 5.41 1 57.28 184 VAL A CA 1
ATOM 1320 C C . VAL A 1 184 ? -14.906 -5.418 6.34 1 57.28 184 VAL A C 1
ATOM 1322 O O . VAL A 1 184 ? -15.367 -6.543 6.137 1 57.28 184 VAL A O 1
ATOM 1325 N N . ARG A 1 185 ? -14.703 -5.242 7.641 1 53.69 185 ARG A N 1
ATOM 1326 C CA . ARG A 1 185 ? -15.906 -5.633 8.359 1 53.69 185 ARG A CA 1
ATOM 1327 C C . ARG A 1 185 ? -17.125 -4.879 7.844 1 53.69 185 ARG A C 1
ATOM 1329 O O . ARG A 1 185 ? -17.281 -3.686 8.109 1 53.69 185 ARG A O 1
ATOM 1336 N N . ALA A 1 186 ? -17.328 -5.086 6.52 1 47.81 186 ALA A N 1
ATOM 1337 C CA . ALA A 1 186 ? -18.516 -4.379 6.031 1 47.81 186 ALA A CA 1
ATOM 1338 C C . ALA A 1 186 ? -19.547 -4.191 7.145 1 47.81 186 ALA A C 1
ATOM 1340 O O . ALA A 1 186 ? -19.766 -5.098 7.953 1 47.81 186 ALA A O 1
ATOM 1341 N N . ASP A 1 187 ? -19.766 -2.984 7.469 1 48.06 187 ASP A N 1
ATOM 1342 C CA . ASP A 1 187 ? -20.828 -2.559 8.383 1 48.06 187 ASP A CA 1
ATOM 1343 C C . ASP A 1 187 ? -22.047 -3.465 8.266 1 48.06 187 ASP A C 1
ATOM 1345 O O . ASP A 1 187 ? -22.656 -3.559 7.199 1 48.06 187 ASP A O 1
ATOM 1349 N N . GLY A 1 188 ? -22.344 -4.23 9.273 1 50.75 188 GLY A N 1
ATOM 1350 C CA . GLY A 1 188 ? -23.594 -4.922 9.508 1 50.75 188 GLY A CA 1
ATOM 1351 C C . GLY A 1 188 ? -23.547 -6.387 9.117 1 50.75 188 GLY A C 1
ATOM 1352 O O . GLY A 1 188 ? -24.5 -7.133 9.375 1 50.75 188 GLY A O 1
ATOM 1353 N N . THR A 1 189 ? -22.562 -6.617 8.344 1 54.06 189 THR A N 1
ATOM 1354 C CA . THR A 1 189 ? -22.734 -8.008 7.938 1 54.06 189 THR A CA 1
ATOM 1355 C C . THR A 1 189 ? -22.031 -8.945 8.922 1 54.06 189 THR A C 1
ATOM 1357 O O . THR A 1 189 ? -22.203 -10.164 8.852 1 54.06 189 THR A O 1
ATOM 1360 N N . GLY A 1 190 ? -21.391 -8.352 9.969 1 60.12 190 GLY A N 1
ATOM 1361 C CA . GLY A 1 190 ? -20.75 -9.242 10.922 1 60.12 190 GLY A CA 1
ATOM 1362 C C . GLY A 1 190 ? -19.625 -10.062 10.312 1 60.12 190 GLY A C 1
ATOM 1363 O O . GLY A 1 190 ? -19.062 -10.938 10.969 1 60.12 190 GLY A O 1
ATOM 1364 N N . ARG A 1 191 ? -19.266 -9.828 9.094 1 68 191 ARG A N 1
ATOM 1365 C CA . ARG A 1 191 ? -18.266 -10.672 8.445 1 68 191 ARG A CA 1
ATOM 1366 C C . ARG A 1 191 ? -16.859 -10.227 8.82 1 68 191 ARG A C 1
ATOM 1368 O O . ARG A 1 191 ? -16.609 -9.039 9.039 1 68 191 ARG A O 1
ATOM 1375 N N . ASN A 1 192 ? -16.094 -11.344 9.203 1 75.19 192 ASN A N 1
ATOM 1376 C CA . ASN A 1 192 ? -14.664 -11.148 9.438 1 75.19 192 ASN A CA 1
ATOM 1377 C C . ASN A 1 192 ? -13.828 -11.812 8.352 1 75.19 192 ASN A C 1
ATOM 1379 O O . ASN A 1 192 ? -13.508 -12.992 8.445 1 75.19 192 ASN A O 1
ATOM 1383 N N . ASP A 1 193 ? -13.43 -11.234 7.254 1 84.44 193 ASP A N 1
ATOM 1384 C CA . ASP A 1 193 ? -12.734 -11.758 6.082 1 84.44 193 ASP A CA 1
ATOM 1385 C C . ASP A 1 193 ? -11.25 -11.969 6.375 1 84.44 193 ASP A C 1
ATOM 1387 O O . ASP A 1 193 ? -10.391 -11.594 5.578 1 84.44 193 ASP A O 1
ATOM 1391 N N . HIS A 1 194 ? -11.008 -12.609 7.523 1 91.06 194 HIS A N 1
ATOM 1392 C CA . HIS A 1 194 ? -9.602 -12.852 7.844 1 91.06 194 HIS A CA 1
ATOM 1393 C C . HIS A 1 194 ? -9.07 -14.07 7.098 1 91.06 194 HIS A C 1
ATOM 1395 O O . HIS A 1 194 ? -9.844 -14.906 6.637 1 91.06 194 HIS A O 1
ATOM 1401 N N . VAL A 1 195 ? -7.785 -14.164 6.867 1 95.12 195 VAL A N 1
ATOM 1402 C CA . VAL A 1 195 ? -7.098 -15.258 6.176 1 95.12 195 VAL A CA 1
ATOM 1403 C C . VAL A 1 195 ? -6 -15.828 7.066 1 95.12 195 VAL A C 1
ATOM 1405 O O . VAL A 1 195 ? -5.273 -15.078 7.727 1 95.12 195 VAL A O 1
ATOM 1408 N N . ILE A 1 196 ? -5.91 -17.109 7.172 1 96.88 196 ILE A N 1
ATOM 1409 C CA . ILE A 1 196 ? -4.812 -17.781 7.867 1 96.88 196 ILE A CA 1
ATOM 1410 C C . ILE A 1 196 ? -4.062 -18.688 6.898 1 96.88 196 ILE A C 1
ATOM 1412 O O . ILE A 1 196 ? -4.676 -19.328 6.035 1 96.88 196 ILE A O 1
ATOM 1416 N N . GLY A 1 197 ? -2.783 -18.734 6.961 1 98.12 197 GLY A N 1
ATOM 1417 C CA . GLY A 1 197 ? -1.958 -19.594 6.121 1 98.12 197 GLY A CA 1
ATOM 1418 C C . GLY A 1 197 ? -0.725 -20.109 6.832 1 98.12 197 GLY A C 1
ATOM 1419 O O . GLY A 1 197 ? -0.276 -19.531 7.82 1 98.12 197 GLY A O 1
ATOM 1420 N N . ALA A 1 198 ? -0.203 -21.141 6.34 1 98.5 198 ALA A N 1
ATOM 1421 C CA . ALA A 1 198 ? 1.011 -21.75 6.871 1 98.5 198 ALA A CA 1
ATOM 1422 C C . ALA A 1 198 ? 1.736 -22.562 5.793 1 98.5 198 ALA A C 1
ATOM 1424 O O . ALA A 1 198 ? 1.143 -22.922 4.773 1 98.5 198 ALA A O 1
ATOM 1425 N N . GLY A 1 199 ? 2.998 -22.766 5.988 1 98.75 199 GLY A N 1
ATOM 1426 C CA . GLY A 1 199 ? 3.828 -23.562 5.098 1 98.75 199 GLY A CA 1
ATOM 1427 C C . GLY A 1 199 ? 4.969 -24.266 5.809 1 98.75 199 GLY A C 1
ATOM 1428 O O . GLY A 1 199 ? 5.48 -23.766 6.816 1 98.75 199 GLY A O 1
ATOM 1429 N N . LEU A 1 200 ? 5.273 -25.375 5.383 1 98.75 200 LEU A N 1
ATOM 1430 C CA . LEU A 1 200 ? 6.418 -26.156 5.82 1 98.75 200 LEU A CA 1
ATOM 1431 C C . LEU A 1 200 ? 7.207 -26.672 4.621 1 98.75 200 LEU A C 1
ATOM 1433 O O . LEU A 1 200 ? 6.641 -27.297 3.717 1 98.75 200 LEU A O 1
ATOM 1437 N N . ALA A 1 201 ? 8.477 -26.406 4.652 1 98.69 201 ALA A N 1
ATOM 1438 C CA . ALA A 1 201 ? 9.328 -26.859 3.559 1 98.69 201 ALA A CA 1
ATOM 1439 C C . ALA A 1 201 ? 10.602 -27.531 4.09 1 98.69 201 ALA A C 1
ATOM 1441 O O . ALA A 1 201 ? 11.102 -27.156 5.156 1 98.69 201 ALA A O 1
ATOM 1442 N N . TYR A 1 202 ? 11.055 -28.469 3.438 1 98.5 202 TYR A N 1
ATOM 1443 C CA . TYR A 1 202 ? 12.336 -29.125 3.67 1 98.5 202 TYR A CA 1
ATOM 1444 C C . TYR A 1 202 ? 13.172 -29.156 2.398 1 98.5 202 TYR A C 1
ATOM 1446 O O . TYR A 1 202 ? 12.719 -29.641 1.362 1 98.5 202 TYR A O 1
ATOM 1454 N N . ALA A 1 203 ? 14.305 -28.594 2.535 1 97.56 203 ALA A N 1
ATOM 1455 C CA . ALA A 1 203 ? 15.258 -28.594 1.427 1 97.56 203 ALA A CA 1
ATOM 1456 C C . ALA A 1 203 ? 16.641 -29.016 1.896 1 97.56 203 ALA A C 1
ATOM 1458 O O . ALA A 1 203 ? 17.281 -28.297 2.68 1 97.56 203 ALA A O 1
ATOM 1459 N N . ARG A 1 204 ? 17.156 -30 1.37 1 96.12 204 ARG A N 1
ATOM 1460 C CA . ARG A 1 204 ? 18.484 -30.5 1.689 1 96.12 204 ARG A CA 1
ATOM 1461 C C . ARG A 1 204 ? 19.016 -31.391 0.571 1 96.12 204 ARG A C 1
ATOM 1463 O O . ARG A 1 204 ? 18.375 -32.375 0.186 1 96.12 204 ARG A O 1
ATOM 1470 N N . GLY A 1 205 ? 20.234 -31.062 0.111 1 95.88 205 GLY A N 1
ATOM 1471 C CA . GLY A 1 205 ? 20.766 -31.797 -1.034 1 95.88 205 GLY A CA 1
ATOM 1472 C C . GLY A 1 205 ? 19.906 -31.656 -2.275 1 95.88 205 GLY A C 1
ATOM 1473 O O . GLY A 1 205 ? 19.516 -30.562 -2.666 1 95.88 205 GLY A O 1
ATOM 1474 N N . PRO A 1 206 ? 19.594 -32.875 -2.891 1 97.12 206 PRO A N 1
ATOM 1475 C CA . PRO A 1 206 ? 18.844 -32.844 -4.148 1 97.12 206 PRO A CA 1
ATOM 1476 C C . PRO A 1 206 ? 17.328 -32.812 -3.928 1 97.12 206 PRO A C 1
ATOM 1478 O O . PRO A 1 206 ? 16.562 -32.781 -4.895 1 97.12 206 PRO A O 1
ATOM 1481 N N . PHE A 1 207 ? 17 -32.75 -2.654 1 97.25 207 PHE A N 1
ATOM 1482 C CA . PHE A 1 207 ? 15.586 -32.938 -2.369 1 97.25 207 PHE A CA 1
ATOM 1483 C C . PHE A 1 207 ? 14.961 -31.625 -1.889 1 97.25 207 PHE A C 1
ATOM 1485 O O . PHE A 1 207 ? 15.57 -30.891 -1.112 1 97.25 207 PHE A O 1
ATOM 1492 N N . TYR A 1 208 ? 13.812 -31.406 -2.363 1 98.25 208 TYR A N 1
ATOM 1493 C CA . TYR A 1 208 ? 12.922 -30.359 -1.854 1 98.25 208 TYR A CA 1
ATOM 1494 C C . TYR A 1 208 ? 11.5 -30.891 -1.683 1 98.25 208 TYR A C 1
ATOM 1496 O O . TYR A 1 208 ? 10.953 -31.516 -2.594 1 98.25 208 TYR A O 1
ATOM 1504 N N . VAL A 1 209 ? 10.875 -30.781 -0.501 1 98.75 209 VAL A N 1
ATOM 1505 C CA . VAL A 1 209 ? 9.484 -31.125 -0.228 1 98.75 209 VAL A CA 1
ATOM 1506 C C . VAL A 1 209 ? 8.82 -30.016 0.578 1 98.75 209 VAL A C 1
ATOM 1508 O O . VAL A 1 209 ? 9.422 -29.453 1.498 1 98.75 209 VAL A O 1
ATOM 1511 N N . ALA A 1 210 ? 7.609 -29.719 0.178 1 98.88 210 ALA A N 1
ATOM 1512 C CA . ALA A 1 210 ? 6.922 -28.656 0.917 1 98.88 210 ALA A CA 1
ATOM 1513 C C . ALA A 1 210 ? 5.418 -28.906 0.942 1 98.88 210 ALA A C 1
ATOM 1515 O O . ALA A 1 210 ? 4.871 -29.562 0.052 1 98.88 210 ALA A O 1
ATOM 1516 N N . TYR A 1 211 ? 4.82 -28.453 1.959 1 98.88 211 TYR A N 1
ATOM 1517 C CA . TYR A 1 211 ? 3.373 -28.391 2.131 1 98.88 211 TYR A CA 1
ATOM 1518 C C . TYR A 1 211 ? 2.934 -26.984 2.502 1 98.88 211 TYR A C 1
ATOM 1520 O O . TYR A 1 211 ? 3.588 -26.312 3.307 1 98.88 211 TYR A O 1
ATOM 1528 N N . ALA A 1 212 ? 1.881 -26.5 1.869 1 98.88 212 ALA A N 1
ATOM 1529 C CA . ALA A 1 212 ? 1.318 -25.188 2.186 1 98.88 212 ALA A CA 1
ATOM 1530 C C . ALA A 1 212 ? -0.201 -25.25 2.305 1 98.88 212 ALA A C 1
ATOM 1532 O O . ALA A 1 212 ? -0.854 -26.016 1.58 1 98.88 212 ALA A O 1
ATOM 1533 N N . TYR A 1 213 ? -0.686 -24.453 3.199 1 98.56 213 TYR A N 1
ATOM 1534 C CA . TYR A 1 213 ? -2.111 -24.375 3.5 1 98.56 213 TYR A CA 1
ATOM 1535 C C . TYR A 1 213 ? -2.562 -22.922 3.635 1 98.56 213 TYR A C 1
ATOM 1537 O O . TYR A 1 213 ? -1.828 -22.078 4.156 1 98.56 213 TYR A O 1
ATOM 1545 N N . GLU A 1 214 ? -3.77 -22.641 3.172 1 98.12 214 GLU A N 1
ATOM 1546 C CA . GLU A 1 214 ? -4.375 -21.328 3.332 1 98.12 214 GLU A CA 1
ATOM 1547 C C . GLU A 1 214 ? -5.891 -21.422 3.451 1 98.12 214 GLU A C 1
ATOM 1549 O O . GLU A 1 214 ? -6.535 -22.141 2.678 1 98.12 214 GLU A O 1
ATOM 1554 N N . ASP A 1 215 ? -6.422 -20.734 4.383 1 96.19 215 ASP A N 1
ATOM 1555 C CA . ASP A 1 215 ? -7.859 -20.688 4.648 1 96.19 215 ASP A CA 1
ATOM 1556 C C . ASP A 1 215 ? -8.367 -19.25 4.66 1 96.19 215 ASP A C 1
ATOM 1558 O O . ASP A 1 215 ? -7.949 -18.438 5.496 1 96.19 215 ASP A O 1
ATOM 1562 N N . ARG A 1 216 ? -9.25 -18.938 3.758 1 93.12 216 ARG A N 1
ATOM 1563 C CA . ARG A 1 216 ? -9.867 -17.625 3.654 1 93.12 216 ARG A CA 1
ATOM 1564 C C . ARG A 1 216 ? -11.312 -17.656 4.148 1 93.12 216 ARG A C 1
ATOM 1566 O O . ARG A 1 216 ? -12.156 -18.344 3.566 1 93.12 216 ARG A O 1
ATOM 1573 N N . HIS A 1 217 ? -11.547 -16.766 5.105 1 89.69 217 HIS A N 1
ATOM 1574 C CA . HIS A 1 217 ? -12.828 -16.844 5.793 1 89.69 217 HIS A CA 1
ATOM 1575 C C . HIS A 1 217 ? -13.789 -15.773 5.301 1 89.69 217 HIS A C 1
ATOM 1577 O O . HIS A 1 217 ? -13.367 -14.672 4.945 1 89.69 217 HIS A O 1
ATOM 1583 N N . ASP A 1 218 ? -15.109 -16.141 5.438 1 80.06 218 ASP A N 1
ATOM 1584 C CA . ASP A 1 218 ? -16.25 -15.273 5.223 1 80.06 218 ASP A CA 1
ATOM 1585 C C . ASP A 1 218 ? -16.141 -14.531 3.893 1 80.06 218 ASP A C 1
ATOM 1587 O O . ASP A 1 218 ? -16.344 -13.32 3.832 1 80.06 218 ASP A O 1
ATOM 1591 N N . LYS A 1 219 ? -15.875 -15.305 2.916 1 75 219 LYS A N 1
ATOM 1592 C CA . LYS A 1 219 ? -15.742 -14.719 1.585 1 75 219 LYS A CA 1
ATOM 1593 C C . LYS A 1 219 ? -17.031 -14.875 0.787 1 75 219 LYS A C 1
ATOM 1595 O O . LYS A 1 219 ? -17.766 -15.859 0.955 1 75 219 LYS A O 1
ATOM 1600 N N . ASN A 1 220 ? -17.297 -13.781 0.101 1 73.19 220 ASN A N 1
ATOM 1601 C CA . ASN A 1 220 ? -18.312 -13.883 -0.937 1 73.19 220 ASN A CA 1
ATOM 1602 C C . ASN A 1 220 ? -17.688 -13.953 -2.328 1 73.19 220 ASN A C 1
ATOM 1604 O O . ASN A 1 220 ? -16.875 -13.102 -2.695 1 73.19 220 ASN A O 1
ATOM 1608 N N . LYS A 1 221 ? -17.969 -15.062 -2.941 1 75 221 LYS A N 1
ATOM 1609 C CA . LYS A 1 221 ? -17.484 -15.211 -4.309 1 75 221 LYS A CA 1
ATOM 1610 C C . LYS A 1 221 ? -18.625 -15.195 -5.309 1 75 221 LYS A C 1
ATOM 1612 O O . LYS A 1 221 ? -19.344 -16.188 -5.457 1 75 221 LYS A O 1
ATOM 1617 N N . ALA A 1 222 ? -18.656 -14.086 -5.969 1 67.44 222 ALA A N 1
ATOM 1618 C CA . ALA A 1 222 ? -19.781 -13.883 -6.891 1 67.44 222 ALA A CA 1
ATOM 1619 C C . ALA A 1 222 ? -19.797 -14.945 -7.98 1 67.44 222 ALA A C 1
ATOM 1621 O O . ALA A 1 222 ? -20.859 -15.477 -8.328 1 67.44 222 ALA A O 1
ATOM 1622 N N . GLY A 1 223 ? -18.688 -15.359 -8.477 1 72.69 223 GLY A N 1
ATOM 1623 C CA . GLY A 1 223 ? -18.641 -16.344 -9.547 1 72.69 223 GLY A CA 1
ATOM 1624 C C . GLY A 1 223 ? -19.172 -17.703 -9.141 1 72.69 223 GLY A C 1
ATOM 1625 O O . GLY A 1 223 ? -19.672 -18.453 -9.977 1 72.69 223 GLY A O 1
ATOM 1626 N N . LEU A 1 224 ? -19.172 -17.938 -7.84 1 70.69 224 LEU A N 1
ATOM 1627 C CA . LEU A 1 224 ? -19.672 -19.219 -7.332 1 70.69 224 LEU A CA 1
ATOM 1628 C C . LEU A 1 224 ? -21.047 -19.047 -6.719 1 70.69 224 LEU A C 1
ATOM 1630 O O . LEU A 1 224 ? -21.672 -20.031 -6.305 1 70.69 224 LEU A O 1
ATOM 1634 N N . ALA A 1 225 ? -21.469 -17.766 -6.684 1 72.19 225 ALA A N 1
ATOM 1635 C CA . ALA A 1 225 ? -22.703 -17.453 -5.992 1 72.19 225 ALA A CA 1
ATOM 1636 C C . ALA A 1 225 ? -22.656 -17.891 -4.527 1 72.19 225 ALA A C 1
ATOM 1638 O O . ALA A 1 225 ? -23.625 -18.422 -3.99 1 72.19 225 ALA A O 1
ATOM 1639 N N . GLN A 1 226 ? -21.469 -17.828 -3.941 1 75.69 226 GLN A N 1
ATOM 1640 C CA . GLN A 1 226 ? -21.203 -18.266 -2.574 1 75.69 226 GLN A CA 1
ATOM 1641 C C . GLN A 1 226 ? -21.188 -17.078 -1.615 1 75.69 226 GLN A C 1
ATOM 1643 O O . GLN A 1 226 ? -20.578 -16.047 -1.901 1 75.69 226 GLN A O 1
ATOM 1648 N N . THR A 1 227 ? -21.922 -17.281 -0.56 1 79.31 227 THR A N 1
ATOM 1649 C CA . THR A 1 227 ? -21.875 -16.297 0.516 1 79.31 227 THR A CA 1
ATOM 1650 C C . THR A 1 227 ? -21.391 -16.938 1.812 1 79.31 227 THR A C 1
ATOM 1652 O O . THR A 1 227 ? -21.531 -18.156 2.006 1 79.31 227 THR A O 1
ATOM 1655 N N . ASN A 1 228 ? -20.75 -16.094 2.672 1 77.94 228 ASN A N 1
ATOM 1656 C CA . ASN A 1 228 ? -20.219 -16.547 3.949 1 77.94 228 ASN A CA 1
ATOM 1657 C C . ASN A 1 228 ? -19.312 -17.766 3.779 1 77.94 228 ASN A C 1
ATOM 1659 O O . ASN A 1 228 ? -19.453 -18.75 4.492 1 77.94 228 ASN A O 1
ATOM 1663 N N . GLY A 1 229 ? -18.5 -17.656 2.82 1 83.62 229 GLY A N 1
ATOM 1664 C CA . GLY A 1 229 ? -17.75 -18.828 2.398 1 83.62 229 GLY A CA 1
ATOM 1665 C C . GLY A 1 229 ? -16.406 -18.953 3.086 1 83.62 229 GLY A C 1
ATOM 1666 O O . GLY A 1 229 ? -15.898 -17.984 3.652 1 83.62 229 GLY A O 1
ATOM 1667 N N . HIS A 1 230 ? -15.922 -20.219 3.104 1 88.75 230 HIS A N 1
ATOM 1668 C CA . HIS A 1 230 ? -14.57 -20.609 3.5 1 88.75 230 HIS A CA 1
ATOM 1669 C C . HIS A 1 230 ? -13.82 -21.266 2.346 1 88.75 230 HIS A C 1
ATOM 1671 O O . HIS A 1 230 ? -14.18 -22.359 1.921 1 88.75 230 HIS A O 1
ATOM 1677 N N . ASP A 1 231 ? -12.852 -20.547 1.891 1 93.06 231 ASP A N 1
ATOM 1678 C CA . ASP A 1 231 ? -12.047 -21.094 0.797 1 93.06 231 ASP A CA 1
ATOM 1679 C C . ASP A 1 231 ? -10.711 -21.625 1.31 1 93.06 231 ASP A C 1
ATOM 1681 O O . ASP A 1 231 ? -9.898 -20.875 1.852 1 93.06 231 ASP A O 1
ATOM 1685 N N . GLN A 1 232 ? -10.516 -22.906 1.052 1 96 232 GLN A N 1
ATOM 1686 C CA . GLN A 1 232 ? -9.312 -23.562 1.559 1 96 232 GLN A CA 1
ATOM 1687 C C . GLN A 1 232 ? -8.445 -24.078 0.416 1 96 232 GLN A C 1
ATOM 1689 O O . GLN A 1 232 ? -8.961 -24.531 -0.607 1 96 232 GLN A O 1
ATOM 1694 N N . LYS A 1 233 ? -7.184 -24.016 0.616 1 97.94 233 LYS A N 1
ATOM 1695 C CA . LYS A 1 233 ? -6.207 -24.562 -0.319 1 97.94 233 LYS A CA 1
ATOM 1696 C C . LYS A 1 233 ? -5.18 -25.422 0.406 1 97.94 233 LYS A C 1
ATOM 1698 O O . LYS A 1 233 ? -4.656 -25.031 1.452 1 97.94 233 LYS A O 1
ATOM 1703 N N . HIS A 1 234 ? -5.031 -26.625 -0.066 1 98.62 234 HIS A N 1
ATOM 1704 C CA . HIS A 1 234 ? -3.924 -27.516 0.287 1 98.62 234 HIS A CA 1
ATOM 1705 C C . HIS A 1 234 ? -3.004 -27.734 -0.907 1 98.62 234 HIS A C 1
ATOM 1707 O O . HIS A 1 234 ? -3.459 -28.156 -1.974 1 98.62 234 HIS A O 1
ATOM 1713 N N . ARG A 1 235 ? -1.717 -27.5 -0.768 1 98.75 235 ARG A N 1
ATOM 1714 C CA . ARG A 1 235 ? -0.76 -27.719 -1.848 1 98.75 235 ARG A CA 1
ATOM 1715 C C . ARG A 1 235 ? 0.461 -28.484 -1.353 1 98.75 235 ARG A C 1
ATOM 1717 O O . ARG A 1 235 ? 0.972 -28.219 -0.264 1 98.75 235 ARG A O 1
ATOM 1724 N N . VAL A 1 236 ? 0.814 -29.453 -2.07 1 98.81 236 VAL A N 1
ATOM 1725 C CA . VAL A 1 236 ? 2.023 -30.219 -1.81 1 98.81 236 VAL A CA 1
ATOM 1726 C C . VAL A 1 236 ? 2.941 -30.172 -3.029 1 98.81 236 VAL A C 1
ATOM 1728 O O . VAL A 1 236 ? 2.475 -30.266 -4.168 1 98.81 236 VAL A O 1
ATOM 1731 N N . GLY A 1 237 ? 4.227 -29.969 -2.803 1 98.81 237 GLY A N 1
ATOM 1732 C CA . GLY A 1 237 ? 5.199 -29.953 -3.883 1 98.81 237 GLY A CA 1
ATOM 1733 C C . GLY A 1 237 ? 6.469 -30.719 -3.557 1 98.81 237 GLY A C 1
ATOM 1734 O O . GLY A 1 237 ? 6.91 -30.734 -2.406 1 98.81 237 GLY A O 1
ATOM 1735 N N . VAL A 1 238 ? 6.98 -31.375 -4.531 1 98.81 238 VAL A N 1
ATOM 1736 C CA . VAL A 1 238 ? 8.25 -32.062 -4.406 1 98.81 238 VAL A CA 1
ATOM 1737 C C . VAL A 1 238 ? 9.133 -31.766 -5.613 1 98.81 238 VAL A C 1
ATOM 1739 O O . VAL A 1 238 ? 8.648 -31.672 -6.738 1 98.81 238 VAL A O 1
ATOM 1742 N N . LYS A 1 239 ? 10.406 -31.594 -5.355 1 98.56 239 LYS A N 1
ATOM 1743 C CA . LYS A 1 239 ? 11.422 -31.5 -6.395 1 98.56 239 LYS A CA 1
ATOM 1744 C C . LYS A 1 239 ? 12.594 -32.438 -6.094 1 98.56 239 LYS A C 1
ATOM 1746 O O . LYS A 1 239 ? 12.938 -32.656 -4.93 1 98.56 239 LYS A O 1
ATOM 1751 N N . TYR A 1 240 ? 13.156 -32.906 -7.129 1 98.69 240 TYR A N 1
ATOM 1752 C CA . TYR A 1 240 ? 14.336 -33.75 -7.039 1 98.69 240 TYR A CA 1
ATOM 1753 C C . TYR A 1 240 ? 15.328 -33.438 -8.148 1 98.69 240 TYR A C 1
ATOM 1755 O O . TYR A 1 240 ? 15.008 -33.531 -9.336 1 98.69 240 TYR A O 1
ATOM 1763 N N . GLN A 1 241 ? 16.5 -33.094 -7.691 1 98.38 241 GLN A N 1
ATOM 1764 C CA . GLN A 1 241 ? 17.578 -32.844 -8.633 1 98.38 241 GLN A CA 1
ATOM 1765 C C . GLN A 1 241 ? 18.281 -34.156 -9.008 1 98.38 241 GLN A C 1
ATOM 1767 O O . GLN A 1 241 ? 19.234 -34.562 -8.344 1 98.38 241 GLN A O 1
ATOM 1772 N N . VAL A 1 242 ? 17.906 -34.656 -10.133 1 98.25 242 VAL A N 1
ATOM 1773 C CA . VAL A 1 242 ? 18.422 -35.938 -10.547 1 98.25 242 VAL A CA 1
ATOM 1774 C C . VAL A 1 242 ? 19.922 -35.844 -10.805 1 98.25 242 VAL A C 1
ATOM 1776 O O . VAL A 1 242 ? 20.688 -36.719 -10.398 1 98.25 242 VAL A O 1
ATOM 1779 N N . THR A 1 243 ? 20.375 -34.844 -11.555 1 97.44 243 THR A N 1
ATOM 1780 C CA . THR A 1 243 ? 21.766 -34.406 -11.75 1 97.44 243 THR A CA 1
ATOM 1781 C C . THR A 1 243 ? 21.891 -32.906 -11.609 1 97.44 243 THR A C 1
ATOM 1783 O O . THR A 1 243 ? 20.906 -32.219 -11.352 1 97.44 243 THR A O 1
ATOM 1786 N N . GLU A 1 244 ? 23.047 -32.531 -11.805 1 94.94 244 GLU A N 1
ATOM 1787 C CA . GLU A 1 244 ? 23.266 -31.078 -11.734 1 94.94 244 GLU A CA 1
ATOM 1788 C C . GLU A 1 244 ? 22.484 -30.344 -12.82 1 94.94 244 GLU A C 1
ATOM 1790 O O . GLU A 1 244 ? 22.203 -29.156 -12.695 1 94.94 244 GLU A O 1
ATOM 1795 N N . ARG A 1 245 ? 22.047 -31 -13.836 1 97.25 245 ARG A N 1
ATOM 1796 C CA . ARG A 1 245 ? 21.453 -30.359 -15.008 1 97.25 245 ARG A CA 1
ATOM 1797 C C . ARG A 1 245 ? 19.969 -30.719 -15.133 1 97.25 245 ARG A C 1
ATOM 1799 O O . ARG A 1 245 ? 19.234 -30.109 -15.922 1 97.25 245 ARG A O 1
ATOM 1806 N N . TRP A 1 246 ? 19.562 -31.719 -14.406 1 98.56 246 TRP A N 1
ATOM 1807 C CA . TRP A 1 246 ? 18.234 -32.281 -14.656 1 98.56 246 TRP A CA 1
ATOM 1808 C C . TRP A 1 246 ? 17.375 -32.25 -13.391 1 98.56 246 TRP A C 1
ATOM 1810 O O . TRP A 1 246 ? 17.719 -32.875 -12.391 1 98.56 246 TRP A O 1
ATOM 1820 N N . LEU A 1 247 ? 16.281 -31.562 -13.469 1 98.56 247 LEU A N 1
ATOM 1821 C CA . LEU A 1 247 ? 15.32 -31.422 -12.383 1 98.56 247 LEU A CA 1
ATOM 1822 C C . LEU A 1 247 ? 13.984 -32.062 -12.742 1 98.56 247 LEU A C 1
ATOM 1824 O O . LEU A 1 247 ? 13.508 -31.938 -13.867 1 98.56 247 LEU A O 1
ATOM 1828 N N . ILE A 1 248 ? 13.367 -32.781 -11.773 1 98.88 248 ILE A N 1
ATOM 1829 C CA . ILE A 1 248 ? 11.992 -33.25 -11.898 1 98.88 248 ILE A CA 1
ATOM 1830 C C . ILE A 1 248 ? 11.195 -32.812 -10.672 1 98.88 248 ILE A C 1
ATOM 1832 O O . ILE A 1 248 ? 11.766 -32.562 -9.609 1 98.88 248 ILE A O 1
ATOM 1836 N N . GLY A 1 249 ? 9.922 -32.688 -10.875 1 98.81 249 GLY A N 1
ATOM 1837 C CA . GLY A 1 249 ? 9.086 -32.281 -9.75 1 98.81 249 GLY A CA 1
ATOM 1838 C C . GLY A 1 249 ? 7.625 -32.656 -9.945 1 98.81 249 GLY A C 1
ATOM 1839 O O . GLY A 1 249 ? 7.223 -33.094 -11.023 1 98.81 249 GLY A O 1
ATOM 1840 N N . GLY A 1 250 ? 6.938 -32.562 -8.891 1 98.81 250 GLY A N 1
ATOM 1841 C CA . GLY A 1 250 ? 5.504 -32.812 -8.859 1 98.81 250 GLY A CA 1
ATOM 1842 C C . GLY A 1 250 ? 4.758 -31.875 -7.914 1 98.81 250 GLY A C 1
ATOM 1843 O O . GLY A 1 250 ? 5.316 -31.422 -6.91 1 98.81 250 GLY A O 1
ATOM 1844 N N . LEU A 1 251 ? 3.549 -31.609 -8.258 1 98.5 251 LEU A N 1
ATOM 1845 C CA . LEU A 1 251 ? 2.682 -30.734 -7.477 1 98.5 251 LEU A CA 1
ATOM 1846 C C . LEU A 1 251 ? 1.282 -31.328 -7.348 1 98.5 251 LEU A C 1
ATOM 1848 O O . LEU A 1 251 ? 0.738 -31.859 -8.32 1 98.5 251 LEU A O 1
ATOM 1852 N N . TYR A 1 252 ? 0.787 -31.328 -6.18 1 98.75 252 TYR A N 1
ATOM 1853 C CA . TYR A 1 252 ? -0.615 -31.625 -5.918 1 98.75 252 TYR A CA 1
ATOM 1854 C C . TYR A 1 252 ? -1.323 -30.438 -5.277 1 98.75 252 TYR A C 1
ATOM 1856 O O . TYR A 1 252 ? -0.761 -29.766 -4.41 1 98.75 252 TYR A O 1
ATOM 1864 N N . ASP A 1 253 ? -2.555 -30.203 -5.738 1 98.31 253 ASP A N 1
ATOM 1865 C CA . ASP A 1 253 ? -3.311 -29.031 -5.309 1 98.31 253 ASP A CA 1
ATOM 1866 C C . ASP A 1 253 ? -4.777 -29.391 -5.07 1 98.31 253 ASP A C 1
ATOM 1868 O O . ASP A 1 253 ? -5.426 -29.984 -5.93 1 98.31 253 ASP A O 1
ATOM 1872 N N . ARG A 1 254 ? -5.32 -29.031 -3.893 1 98.25 254 ARG A N 1
ATOM 1873 C CA . ARG A 1 254 ? -6.742 -29.188 -3.59 1 98.25 254 ARG A CA 1
ATOM 1874 C C . ARG A 1 254 ? -7.355 -27.844 -3.182 1 98.25 254 ARG A C 1
ATOM 1876 O O . ARG A 1 254 ? -6.922 -27.234 -2.207 1 98.25 254 ARG A O 1
ATOM 1883 N N . SER A 1 255 ? -8.305 -27.438 -3.904 1 96.12 255 SER A N 1
ATOM 1884 C CA . SER A 1 255 ? -9.094 -26.25 -3.588 1 96.12 255 SER A CA 1
ATOM 1885 C C . SER A 1 255 ? -10.492 -26.625 -3.111 1 96.12 255 SER A C 1
ATOM 1887 O O . SER A 1 255 ? -11.18 -27.422 -3.748 1 96.12 255 SER A O 1
ATOM 1889 N N . VAL A 1 256 ? -10.891 -25.984 -2.002 1 94.81 256 VAL A N 1
ATOM 1890 C CA . VAL A 1 256 ? -12.211 -26.25 -1.445 1 94.81 256 VAL A CA 1
ATOM 1891 C C . VAL A 1 256 ? -12.914 -24.922 -1.167 1 94.81 256 VAL A C 1
ATOM 1893 O O . VAL A 1 256 ? -12.328 -24 -0.586 1 94.81 256 VAL A O 1
ATOM 1896 N N . SER A 1 257 ? -14.117 -24.844 -1.586 1 91.12 257 SER A N 1
ATOM 1897 C CA . SER A 1 257 ? -14.969 -23.688 -1.275 1 91.12 257 SER A CA 1
ATOM 1898 C C . SER A 1 257 ? -16.266 -24.141 -0.601 1 91.12 257 SER A C 1
ATOM 1900 O O . SER A 1 257 ? -17.094 -24.812 -1.217 1 91.12 257 SER A O 1
ATOM 1902 N N . ASP A 1 258 ? -16.391 -23.719 0.605 1 90.69 258 ASP A N 1
ATOM 1903 C CA . ASP A 1 258 ? -17.594 -24.031 1.359 1 90.69 258 ASP A CA 1
ATOM 1904 C C . ASP A 1 258 ? -18.406 -22.766 1.647 1 90.69 258 ASP A C 1
ATOM 1906 O O . ASP A 1 258 ? -17.859 -21.672 1.673 1 90.69 258 ASP A O 1
ATOM 1910 N N . GLY A 1 259 ? -19.703 -22.969 1.766 1 86.81 259 GLY A N 1
ATOM 1911 C CA . GLY A 1 259 ? -20.531 -21.844 2.152 1 86.81 259 GLY A CA 1
ATOM 1912 C C . GLY A 1 259 ? -22 -22.047 1.811 1 86.81 259 GLY A C 1
ATOM 1913 O O . GLY A 1 259 ? -22.469 -23.188 1.723 1 86.81 259 GLY A O 1
ATOM 1914 N N . GLN A 1 260 ? -22.688 -20.906 1.79 1 81.31 260 GLN A N 1
ATOM 1915 C CA . GLN A 1 260 ? -24.109 -20.891 1.432 1 81.31 260 GLN A CA 1
ATOM 1916 C C . GLN A 1 260 ? -24.297 -20.594 -0.052 1 81.31 260 GLN A C 1
ATOM 1918 O O . GLN A 1 260 ? -23.719 -19.641 -0.577 1 81.31 260 GLN A O 1
ATOM 1923 N N . PHE A 1 261 ? -24.969 -21.453 -0.585 1 81.94 261 PHE A N 1
ATOM 1924 C CA . PHE A 1 261 ? -25.391 -21.266 -1.968 1 81.94 261 PHE A CA 1
ATOM 1925 C C . PHE A 1 261 ? -26.891 -21 -2.045 1 81.94 261 PHE A C 1
ATOM 1927 O O . PHE A 1 261 ? -27.531 -20.75 -1.026 1 81.94 261 PHE A O 1
ATOM 1934 N N . SER A 1 262 ? -27.422 -20.891 -3.254 1 76.81 262 SER A N 1
ATOM 1935 C CA . SER A 1 262 ? -28.828 -20.516 -3.424 1 76.81 262 SER A CA 1
ATOM 1936 C C . SER A 1 262 ? -29.734 -21.484 -2.682 1 76.81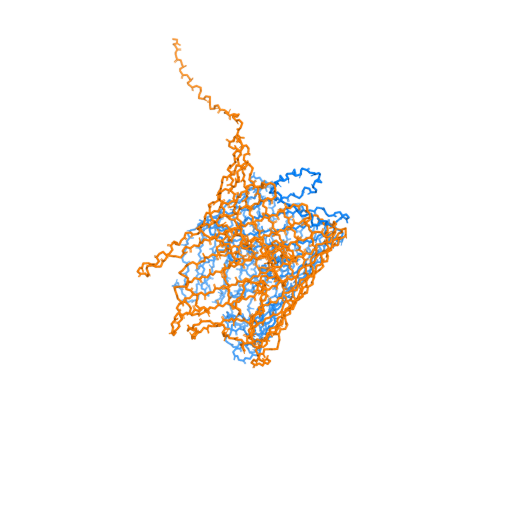 262 SER A C 1
ATOM 1938 O O . SER A 1 262 ? -30.812 -21.094 -2.223 1 76.81 262 SER A O 1
ATOM 1940 N N . ASN A 1 263 ? -29.328 -22.641 -2.551 1 73.75 263 ASN A N 1
ATOM 1941 C CA . ASN A 1 263 ? -30.25 -23.641 -2.002 1 73.75 263 ASN A CA 1
ATOM 1942 C C . ASN A 1 263 ? -29.797 -24.125 -0.632 1 73.75 263 ASN A C 1
ATOM 1944 O O . ASN A 1 263 ? -30.375 -25.062 -0.079 1 73.75 263 ASN A O 1
ATOM 1948 N N . GLY A 1 264 ? -28.75 -23.609 -0.191 1 81.06 264 GLY A N 1
ATOM 1949 C CA . GLY A 1 264 ? -28.328 -24 1.145 1 81.06 264 GLY A CA 1
ATOM 1950 C C . GLY A 1 264 ? -26.812 -24.109 1.29 1 81.06 264 GLY A C 1
ATOM 1951 O O . GLY A 1 264 ? -26.078 -23.547 0.489 1 81.06 264 GLY A O 1
ATOM 1952 N N . ASP A 1 265 ? -26.406 -24.875 2.34 1 87.31 265 ASP A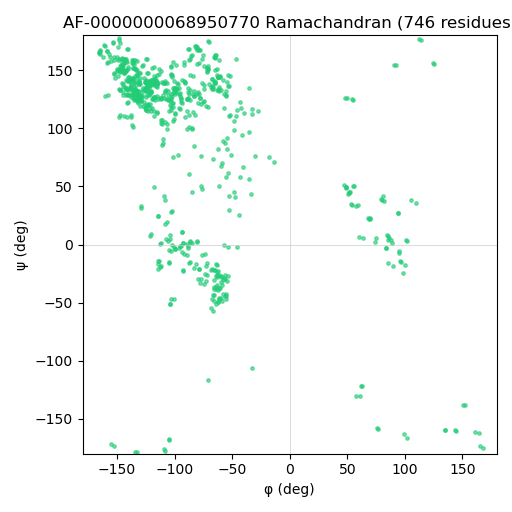 N 1
ATOM 1953 C CA . ASP A 1 265 ? -24.984 -25.062 2.613 1 87.31 265 ASP A CA 1
ATOM 1954 C C . ASP A 1 265 ? -24.375 -26.109 1.681 1 87.31 265 ASP A C 1
ATOM 1956 O O . ASP A 1 265 ? -24.984 -27.156 1.435 1 87.31 265 ASP A O 1
ATOM 1960 N N . GLY A 1 266 ? -23.281 -25.797 1.079 1 90.12 266 GLY A N 1
ATOM 1961 C CA . GLY A 1 266 ? -22.609 -26.719 0.177 1 90.12 266 GLY A CA 1
ATOM 1962 C C . GLY A 1 266 ? -21.094 -26.562 0.169 1 90.12 266 GLY A C 1
ATOM 1963 O O . GLY A 1 266 ? -20.547 -25.781 0.949 1 90.12 266 GLY A O 1
ATOM 1964 N N . ARG A 1 267 ? -20.562 -27.5 -0.655 1 91.12 267 ARG A N 1
ATOM 1965 C CA . ARG A 1 267 ? -19.109 -27.562 -0.751 1 91.12 267 ARG A CA 1
ATOM 1966 C C . ARG A 1 267 ? -18.672 -27.922 -2.162 1 91.12 267 ARG A C 1
ATOM 1968 O O . ARG A 1 267 ? -19.203 -28.875 -2.756 1 91.12 267 ARG A O 1
ATOM 1975 N N . LEU A 1 268 ? -17.781 -27.109 -2.682 1 91.88 268 LEU A N 1
ATOM 1976 C CA . LEU A 1 268 ? -17.125 -27.406 -3.945 1 91.88 268 LEU A CA 1
ATOM 1977 C C . LEU A 1 268 ? -15.664 -27.797 -3.715 1 91.88 268 LEU A C 1
ATOM 1979 O O . LEU A 1 268 ? -14.992 -27.219 -2.855 1 91.88 268 LEU A O 1
ATOM 1983 N N . ARG A 1 269 ? -15.258 -28.797 -4.508 1 93.94 269 ARG A N 1
ATOM 1984 C CA . ARG A 1 269 ? -13.867 -29.219 -4.383 1 93.94 269 ARG A CA 1
ATOM 1985 C C . ARG A 1 269 ? -13.25 -29.5 -5.75 1 93.94 269 ARG A C 1
ATOM 1987 O O . ARG A 1 269 ? -13.883 -30.125 -6.605 1 93.94 269 ARG A O 1
ATOM 1994 N N . ARG A 1 270 ? -12.094 -29.031 -5.973 1 95.06 270 ARG A N 1
ATOM 1995 C CA . ARG A 1 270 ? -11.32 -29.297 -7.18 1 95.06 270 ARG A CA 1
ATOM 1996 C C . ARG A 1 270 ? -9.906 -29.766 -6.836 1 95.06 270 ARG A C 1
ATOM 1998 O O . ARG A 1 270 ? -9.172 -29.062 -6.133 1 95.06 270 ARG A O 1
ATOM 2005 N N . ASP A 1 271 ? -9.555 -30.922 -7.336 1 96.62 271 ASP A N 1
ATOM 2006 C CA . ASP A 1 271 ? -8.195 -31.438 -7.223 1 96.62 271 ASP A CA 1
ATOM 2007 C C . ASP A 1 271 ? -7.434 -31.266 -8.539 1 96.62 271 ASP A C 1
ATOM 2009 O O . ASP A 1 271 ? -8.008 -31.422 -9.617 1 96.62 271 ASP A O 1
ATOM 2013 N N . ALA A 1 272 ? -6.172 -31.016 -8.422 1 97.88 272 ALA A N 1
ATOM 2014 C CA . ALA A 1 272 ? -5.277 -30.922 -9.578 1 97.88 272 ALA A CA 1
ATOM 2015 C C . ALA A 1 272 ? -3.883 -31.438 -9.227 1 97.88 272 ALA A C 1
ATOM 2017 O O . ALA A 1 272 ? -3.512 -31.5 -8.055 1 97.88 272 ALA A O 1
ATOM 2018 N N . TRP A 1 273 ? -3.193 -31.875 -10.203 1 98.44 273 TRP A N 1
ATOM 2019 C CA . TRP A 1 273 ? -1.803 -32.281 -10.031 1 98.44 273 TRP A CA 1
ATOM 2020 C C . TRP A 1 273 ? -0.981 -31.953 -11.273 1 98.44 273 TRP A C 1
ATOM 2022 O O . TRP A 1 273 ? -1.537 -31.688 -12.336 1 98.44 273 TRP A O 1
ATOM 2032 N N . ALA A 1 274 ? 0.334 -31.891 -11.117 1 98.56 274 ALA A N 1
ATOM 2033 C CA . ALA A 1 274 ? 1.224 -31.578 -12.234 1 98.56 274 ALA A CA 1
ATOM 2034 C C . ALA A 1 274 ? 2.578 -32.25 -12.062 1 98.56 274 ALA A C 1
ATOM 2036 O O . ALA A 1 274 ? 3 -32.531 -10.938 1 98.56 274 ALA A O 1
ATOM 2037 N N . PHE A 1 275 ? 3.154 -32.562 -13.172 1 98.81 275 PHE A N 1
ATOM 2038 C CA . PHE A 1 275 ? 4.547 -33 -13.258 1 98.81 275 PHE A CA 1
ATOM 2039 C C . PHE A 1 275 ? 5.371 -32 -14.062 1 98.81 275 PHE A C 1
ATOM 2041 O O . PHE A 1 275 ? 4.914 -31.484 -15.094 1 98.81 275 PHE A O 1
ATOM 2048 N N . VAL A 1 276 ? 6.602 -31.766 -13.562 1 98.62 276 VAL A N 1
ATOM 2049 C CA . VAL A 1 276 ? 7.453 -30.797 -14.25 1 98.62 276 VAL A CA 1
ATOM 2050 C C . VAL A 1 276 ? 8.867 -31.359 -14.367 1 98.62 276 VAL A C 1
ATOM 2052 O O . VAL A 1 276 ? 9.297 -32.156 -13.539 1 98.62 276 VAL A O 1
ATOM 2055 N N . THR A 1 277 ? 9.547 -30.906 -15.414 1 98.88 277 THR A N 1
ATOM 2056 C CA . THR A 1 277 ? 10.945 -31.281 -15.586 1 98.88 277 THR A CA 1
ATOM 2057 C C . THR A 1 277 ? 11.695 -30.203 -16.375 1 98.88 277 THR A C 1
ATOM 2059 O O . THR A 1 277 ? 11.102 -29.5 -17.188 1 98.88 277 THR A O 1
ATOM 2062 N N . GLU A 1 278 ? 12.945 -30.078 -16.016 1 98.5 278 GLU A N 1
ATOM 2063 C CA . GLU A 1 278 ? 13.828 -29.109 -16.656 1 98.5 278 GLU A CA 1
ATOM 2064 C C . GLU A 1 278 ? 15.234 -29.688 -16.844 1 98.5 278 GLU A C 1
ATOM 2066 O O . GLU A 1 278 ? 15.734 -30.391 -15.961 1 98.5 278 GLU A O 1
ATOM 2071 N N . TYR A 1 279 ? 15.82 -29.406 -17.938 1 98.69 279 TYR A N 1
ATOM 2072 C CA . TYR A 1 279 ? 17.188 -29.797 -18.25 1 98.69 279 TYR A CA 1
ATOM 2073 C C . TYR A 1 279 ? 18 -28.609 -18.75 1 98.69 279 TYR A C 1
ATOM 2075 O O . TYR A 1 279 ? 17.625 -27.984 -19.75 1 98.69 279 TYR A O 1
ATOM 2083 N N . ASP A 1 280 ? 19.125 -28.375 -18.047 1 97.31 280 ASP A N 1
ATOM 2084 C CA . ASP A 1 280 ? 19.984 -27.25 -18.391 1 97.31 280 ASP A CA 1
ATOM 2085 C C . ASP A 1 280 ? 21.344 -27.719 -18.875 1 97.31 280 ASP A C 1
ATOM 2087 O O . ASP A 1 280 ? 21.938 -28.641 -18.281 1 97.31 280 ASP A O 1
ATOM 2091 N N . TRP A 1 281 ? 21.828 -27.125 -19.953 1 96.88 281 TRP A N 1
ATOM 2092 C CA . TRP A 1 281 ? 23.188 -27.391 -20.422 1 96.88 281 TRP A CA 1
ATOM 2093 C C . TRP A 1 281 ? 23.797 -26.156 -21.078 1 96.88 281 TRP A C 1
ATOM 2095 O O . TRP A 1 281 ? 23.422 -25.812 -22.203 1 96.88 281 TRP A O 1
ATOM 2105 N N . GLY A 1 282 ? 24.812 -25.609 -20.391 1 96.44 282 GLY A N 1
ATOM 2106 C CA . GLY A 1 282 ? 25.375 -24.344 -20.828 1 96.44 282 GLY A CA 1
ATOM 2107 C C . GLY A 1 282 ? 24.359 -23.203 -20.797 1 96.44 282 GLY A C 1
ATOM 2108 O O . GLY A 1 282 ? 23.766 -22.922 -19.766 1 96.44 282 GLY A O 1
ATOM 2109 N N . ALA A 1 283 ? 24.141 -22.562 -21.984 1 97.94 283 ALA A N 1
ATOM 2110 C CA . ALA A 1 283 ? 23.219 -21.438 -22.109 1 97.94 283 ALA A CA 1
ATOM 2111 C C . ALA A 1 283 ? 21.797 -21.922 -22.406 1 97.94 283 ALA A C 1
ATOM 2113 O O . ALA A 1 283 ? 20.859 -21.125 -22.469 1 97.94 283 ALA A O 1
ATOM 2114 N N . HIS A 1 284 ? 21.672 -23.266 -22.562 1 98.44 284 HIS A N 1
ATOM 2115 C CA . HIS A 1 284 ? 20.406 -23.828 -23.016 1 98.44 284 HIS A CA 1
ATOM 2116 C C . HIS A 1 284 ? 19.578 -24.359 -21.844 1 98.44 284 HIS A C 1
ATOM 2118 O O . HIS A 1 284 ? 20.125 -25 -20.938 1 98.44 284 HIS A O 1
ATOM 2124 N N . GLU A 1 285 ? 18.375 -24.047 -21.859 1 97.88 285 GLU A N 1
ATOM 2125 C CA . GLU A 1 285 ? 17.406 -24.578 -20.891 1 97.88 285 GLU A CA 1
ATOM 2126 C C . GLU A 1 285 ? 16.156 -25.094 -21.594 1 97.88 285 GLU A C 1
ATOM 2128 O O . GLU A 1 285 ? 15.523 -24.359 -22.359 1 97.88 285 GLU A O 1
ATOM 2133 N N . ILE A 1 286 ? 15.781 -26.328 -21.391 1 98.56 286 ILE A N 1
ATOM 2134 C CA . ILE A 1 286 ? 14.523 -26.859 -21.906 1 98.56 286 ILE A CA 1
ATOM 2135 C C . ILE A 1 286 ? 13.664 -27.359 -20.734 1 98.56 286 ILE A C 1
ATOM 2137 O O . ILE A 1 286 ? 14.188 -27.891 -19.75 1 98.56 286 ILE A O 1
ATOM 2141 N N . TYR A 1 287 ? 12.32 -27.125 -20.797 1 97.94 287 TYR A N 1
ATOM 2142 C CA . TYR A 1 287 ? 11.453 -27.594 -19.719 1 97.94 287 TYR A CA 1
ATOM 2143 C C . TYR A 1 287 ? 10.109 -28.062 -20.266 1 97.94 287 TYR A C 1
ATOM 2145 O O . TYR A 1 287 ? 9.727 -27.688 -21.391 1 97.94 287 TYR A O 1
ATOM 2153 N N . ALA A 1 288 ? 9.484 -28.891 -19.562 1 98.69 288 ALA A N 1
ATOM 2154 C CA . ALA A 1 288 ? 8.148 -29.406 -19.875 1 98.69 288 ALA A CA 1
ATOM 2155 C C . ALA A 1 288 ? 7.309 -29.5 -18.594 1 98.69 288 ALA A C 1
ATOM 2157 O O . ALA A 1 288 ? 7.82 -29.859 -17.531 1 98.69 288 ALA A O 1
ATOM 2158 N N . MET A 1 289 ? 6.09 -29.172 -18.703 1 98.31 289 MET A N 1
ATOM 2159 C CA . MET A 1 289 ? 5.129 -29.297 -17.609 1 98.31 289 MET A CA 1
ATOM 2160 C C . MET A 1 289 ? 3.824 -29.906 -18.109 1 98.31 289 MET A C 1
ATOM 2162 O O . MET A 1 289 ? 3.346 -29.578 -19.188 1 98.31 289 MET A O 1
ATOM 2166 N N . TYR A 1 290 ? 3.371 -30.859 -17.359 1 98.62 290 TYR A N 1
ATOM 2167 C CA . TYR A 1 290 ? 2.062 -31.453 -17.594 1 98.62 290 TYR A CA 1
ATOM 2168 C C . TYR A 1 290 ? 1.196 -31.375 -16.344 1 98.62 290 TYR A C 1
ATOM 2170 O O . TYR A 1 290 ? 1.632 -31.766 -15.258 1 98.62 290 TYR A O 1
ATOM 2178 N N . GLY A 1 291 ? 0.018 -30.875 -16.5 1 98.25 291 GLY A N 1
ATOM 2179 C CA . GLY A 1 291 ? -0.906 -30.797 -15.383 1 98.25 291 GLY A CA 1
ATOM 2180 C C . GLY A 1 291 ? -2.307 -31.266 -15.734 1 98.25 291 GLY A C 1
ATOM 2181 O O . GLY A 1 291 ? -2.693 -31.266 -16.906 1 98.25 291 GLY A O 1
ATOM 2182 N N . ARG A 1 292 ? -3.023 -31.625 -14.695 1 98.12 292 ARG A N 1
ATOM 2183 C CA . ARG A 1 292 ? -4.414 -32.062 -14.844 1 98.12 292 ARG A CA 1
ATOM 2184 C C . ARG A 1 292 ? -5.27 -31.531 -13.688 1 98.12 292 ARG A C 1
ATOM 2186 O O . ARG A 1 292 ? -4.867 -31.609 -12.531 1 98.12 292 ARG A O 1
ATOM 2193 N N . ALA A 1 293 ? -6.301 -30.969 -14.047 1 97 293 ALA A N 1
ATOM 2194 C CA . ALA A 1 293 ? -7.359 -30.641 -13.094 1 97 293 ALA A CA 1
ATOM 2195 C C . ALA A 1 293 ? -8.523 -31.609 -13.211 1 97 293 ALA A C 1
ATOM 2197 O O . ALA A 1 293 ? -9.062 -31.828 -14.297 1 97 293 ALA A O 1
ATOM 2198 N N . ASN A 1 294 ? -8.945 -32.156 -12.117 1 95.44 294 ASN A N 1
ATOM 2199 C CA . ASN A 1 294 ? -10.086 -33.062 -12.102 1 95.44 294 ASN A CA 1
ATOM 2200 C C . ASN A 1 294 ? -11.406 -32.281 -12.133 1 95.44 294 ASN A C 1
ATOM 2202 O O . ASN A 1 294 ? -11.43 -31.062 -11.953 1 95.44 294 ASN A O 1
ATOM 2206 N N . ASP A 1 295 ? -12.461 -33.062 -12.375 1 94.62 295 ASP A N 1
ATOM 2207 C CA . ASP A 1 295 ? -13.789 -32.438 -12.32 1 94.62 295 ASP A CA 1
ATOM 2208 C C . ASP A 1 295 ? -14.07 -31.859 -10.938 1 94.62 295 ASP A C 1
ATOM 2210 O O . ASP A 1 295 ? -13.68 -32.438 -9.922 1 94.62 295 ASP A O 1
ATOM 2214 N N . VAL A 1 296 ? -14.773 -30.719 -10.984 1 93.56 296 VAL A N 1
ATOM 2215 C CA . VAL A 1 296 ? -15.203 -30.125 -9.719 1 93.56 296 VAL A CA 1
ATOM 2216 C C . VAL A 1 296 ? -16.25 -31.031 -9.062 1 93.56 296 VAL A C 1
ATOM 2218 O O . VAL A 1 296 ? -17.203 -31.469 -9.711 1 93.56 296 VAL A O 1
ATOM 2221 N N . ARG A 1 297 ? -16.094 -31.266 -7.828 1 92.25 297 ARG A N 1
ATOM 2222 C CA . ARG A 1 297 ? -17.047 -32.062 -7.07 1 92.25 297 ARG A CA 1
ATOM 2223 C C . ARG A 1 297 ? -17.953 -31.172 -6.211 1 92.25 297 ARG A C 1
ATOM 2225 O O . ARG A 1 297 ? -17.516 -30.125 -5.727 1 92.25 297 ARG A O 1
ATOM 2232 N N . CYS A 1 298 ? -19.156 -31.594 -6.039 1 89 298 CYS A N 1
ATOM 2233 C CA . CYS A 1 298 ? -20.094 -30.859 -5.188 1 89 298 CYS A CA 1
ATOM 2234 C C . CYS A 1 298 ? -20.641 -31.766 -4.086 1 89 298 CYS A C 1
ATOM 2236 O O . CYS A 1 298 ? -20.844 -32.969 -4.297 1 89 298 CYS A O 1
ATOM 2238 N N . GLN A 1 299 ? -20.656 -31.234 -3.021 1 87.75 299 GLN A N 1
ATOM 2239 C CA . GLN A 1 299 ? -21.312 -31.844 -1.869 1 87.75 299 GLN A CA 1
ATOM 2240 C C . GLN A 1 299 ? -22.344 -30.891 -1.255 1 87.75 299 GLN A C 1
ATOM 2242 O O . GLN A 1 299 ? -22.109 -29.688 -1.163 1 87.75 299 GLN A O 1
ATOM 2247 N N . GLY A 1 300 ? -23.469 -31.453 -0.841 1 87 300 GLY A N 1
ATOM 2248 C CA . GLY A 1 300 ? -24.516 -30.625 -0.283 1 87 300 GLY A CA 1
ATOM 2249 C C . GLY A 1 300 ? -25.281 -29.844 -1.333 1 87 300 GLY A C 1
ATOM 2250 O O . GLY A 1 300 ? -25.406 -30.281 -2.477 1 87 300 GLY A O 1
ATOM 2251 N N . ASP A 1 301 ? -25.906 -28.766 -0.891 1 81.5 301 ASP A N 1
ATOM 2252 C CA . ASP A 1 301 ? -26.719 -27.938 -1.78 1 81.5 301 ASP A CA 1
ATOM 2253 C C . ASP A 1 301 ? -25.875 -26.859 -2.439 1 81.5 301 ASP A C 1
ATOM 2255 O O . ASP A 1 301 ? -25.594 -25.828 -1.823 1 81.5 301 ASP A O 1
ATOM 2259 N N . THR A 1 302 ? -25.547 -27.203 -3.648 1 77.06 302 THR A N 1
ATOM 2260 C CA . THR A 1 302 ? -24.703 -26.25 -4.355 1 77.06 302 THR A CA 1
ATOM 2261 C C . THR A 1 302 ? -25.438 -25.641 -5.543 1 77.06 302 THR A C 1
ATOM 2263 O O . THR A 1 302 ? -24.812 -25.312 -6.559 1 77.06 302 THR A O 1
ATOM 2266 N N . GLY A 1 303 ? -26.719 -25.672 -5.414 1 74.69 303 GLY A N 1
ATOM 2267 C CA . GLY A 1 303 ? -27.5 -25.078 -6.484 1 74.69 303 GLY A CA 1
ATOM 2268 C C . GLY A 1 303 ? -27.094 -23.656 -6.805 1 74.69 303 GLY A C 1
ATOM 2269 O O . GLY A 1 303 ? -26.781 -22.875 -5.902 1 74.69 303 GLY A O 1
ATOM 2270 N N . GLY A 1 304 ? -27.016 -23.391 -8.164 1 72 304 GLY A N 1
ATOM 2271 C CA . GLY A 1 304 ? -26.719 -22.031 -8.594 1 72 304 GLY A CA 1
ATOM 2272 C C . GLY A 1 304 ? -25.234 -21.734 -8.641 1 72 304 GLY A C 1
ATOM 2273 O O . GLY A 1 304 ? -24.844 -20.578 -8.852 1 72 304 GLY A O 1
ATOM 2274 N N . ASN A 1 305 ? -24.562 -22.906 -8.422 1 72.5 305 ASN A N 1
ATOM 2275 C CA . ASN A 1 305 ? -23.141 -22.625 -8.469 1 72.5 305 ASN A CA 1
ATOM 2276 C C . ASN A 1 305 ? -22.688 -22.234 -9.875 1 72.5 305 ASN A C 1
ATOM 2278 O O . ASN A 1 305 ? -23.328 -22.609 -10.867 1 72.5 305 ASN A O 1
ATOM 2282 N N . GLY A 1 306 ? -21.766 -21.297 -10.039 1 70.5 306 GLY A N 1
ATOM 2283 C CA . GLY A 1 306 ? -21.312 -20.75 -11.312 1 70.5 306 GLY A CA 1
ATOM 2284 C C . GLY A 1 306 ? -20.297 -21.641 -12.008 1 70.5 306 GLY A C 1
ATOM 2285 O O . GLY A 1 306 ? -19.844 -21.312 -13.102 1 70.5 306 GLY A O 1
ATOM 2286 N N . VAL A 1 307 ? -19.922 -22.906 -11.445 1 73.75 307 VAL A N 1
ATOM 2287 C CA . VAL A 1 307 ? -18.828 -23.672 -12.047 1 73.75 307 VAL A CA 1
ATOM 2288 C C . VAL A 1 307 ? -19.344 -25.047 -12.492 1 73.75 307 VAL A C 1
ATOM 2290 O O . VAL A 1 307 ? -18.594 -25.828 -13.062 1 73.75 307 VAL A O 1
ATOM 2293 N N . ASN A 1 308 ? -20.594 -25.312 -12.445 1 74.62 308 ASN A N 1
ATOM 2294 C CA . ASN A 1 308 ? -21.078 -26.656 -12.719 1 74.62 308 ASN A CA 1
ATOM 2295 C C . ASN A 1 308 ? -20.312 -27.703 -11.922 1 74.62 308 ASN A C 1
ATOM 2297 O O . ASN A 1 308 ? -19.109 -27.594 -11.742 1 74.62 308 ASN A O 1
ATOM 2301 N N . CYS A 1 309 ? -20.969 -28.562 -11.164 1 74.81 309 CYS A N 1
ATOM 2302 C CA . CYS A 1 309 ? -20.266 -29.547 -10.344 1 74.81 309 CYS A CA 1
ATOM 2303 C C . CYS A 1 309 ? -20.922 -30.922 -10.445 1 74.81 309 CYS A C 1
ATOM 2305 O O . CYS A 1 309 ? -22.047 -31.031 -10.922 1 74.81 309 CYS A O 1
ATOM 2307 N N . GLY A 1 310 ? -20.156 -31.891 -10.125 1 70.81 310 GLY A N 1
ATOM 2308 C CA . GLY A 1 310 ? -20.562 -33.281 -10.148 1 70.81 310 GLY A CA 1
ATOM 2309 C C . GLY A 1 310 ? -19.656 -34.156 -10.984 1 70.81 310 GLY A C 1
ATOM 2310 O O . GLY A 1 310 ? -18.844 -33.656 -11.766 1 70.81 310 GLY A O 1
ATOM 2311 N N . SER A 1 311 ? -19.578 -35.406 -10.75 1 60.56 311 SER A N 1
ATOM 2312 C CA . SER A 1 311 ? -18.672 -36.344 -11.398 1 60.56 311 SER A CA 1
ATOM 2313 C C . SER A 1 311 ? -18.875 -36.344 -12.906 1 60.56 311 SER A C 1
ATOM 2315 O O . SER A 1 311 ? -17.953 -36.656 -13.664 1 60.56 311 SER A O 1
ATOM 2317 N N . SER A 1 312 ? -20 -36.094 -13.289 1 66.19 312 SER A N 1
ATOM 2318 C CA . SER A 1 312 ? -20.266 -36.156 -14.719 1 66.19 312 SER A CA 1
ATOM 2319 C C . SER A 1 312 ? -20.312 -34.75 -15.328 1 66.19 312 SER A C 1
ATOM 2321 O O . SER A 1 312 ? -20.844 -34.562 -16.422 1 66.19 312 SER A O 1
ATOM 2323 N N . SER A 1 313 ? -19.547 -33.875 -14.672 1 80.31 313 SER A N 1
ATOM 2324 C CA . SER A 1 313 ? -19.812 -32.5 -15.047 1 80.31 313 SER A CA 1
ATOM 2325 C C . SER A 1 313 ? -18.844 -32 -16.109 1 80.31 313 SER A C 1
ATOM 2327 O O . SER A 1 313 ? -19.047 -30.953 -16.719 1 80.31 313 SER A O 1
ATOM 2329 N N . GLN A 1 314 ? -17.797 -32.875 -16.531 1 92.19 314 GLN A N 1
ATOM 2330 C CA . GLN A 1 314 ? -16.875 -32.531 -17.609 1 92.19 314 GLN A CA 1
ATOM 2331 C C . GLN A 1 314 ? -16.25 -31.172 -17.422 1 92.19 314 GLN A C 1
ATOM 2333 O O . GLN A 1 314 ? -16.234 -30.344 -18.344 1 92.19 314 GLN A O 1
ATOM 2338 N N . THR A 1 315 ? -15.836 -30.938 -16.141 1 94.88 315 THR A N 1
ATOM 2339 C CA . THR A 1 315 ? -15.258 -29.641 -15.812 1 94.88 315 THR A CA 1
ATOM 2340 C C . THR A 1 315 ? -13.742 -29.734 -15.672 1 94.88 315 THR A C 1
ATOM 2342 O O . THR A 1 315 ? -13.086 -28.781 -15.242 1 94.88 315 THR A O 1
ATOM 2345 N N . GLY A 1 316 ? -13.117 -30.797 -15.984 1 95.38 316 GLY A N 1
ATOM 2346 C CA . GLY A 1 316 ? -11.688 -31 -15.883 1 95.38 316 GLY A CA 1
ATOM 2347 C C . GLY A 1 316 ? -10.914 -30.453 -17.062 1 95.38 316 GLY A C 1
ATOM 2348 O O . GLY A 1 316 ? -11.508 -30.016 -18.047 1 95.38 316 GLY A O 1
ATOM 2349 N N . ALA A 1 317 ? -9.57 -30.469 -16.891 1 97 317 ALA A N 1
ATOM 2350 C CA . ALA A 1 317 ? -8.711 -29.938 -17.953 1 97 317 ALA A CA 1
ATOM 2351 C C . ALA A 1 317 ? -7.293 -30.5 -17.844 1 97 317 ALA A C 1
ATOM 2353 O O . ALA A 1 317 ? -6.906 -31.016 -16.797 1 97 317 ALA A O 1
ATOM 2354 N N . GLN A 1 318 ? -6.613 -30.484 -18.969 1 98.19 318 GLN A N 1
ATOM 2355 C CA . GLN A 1 318 ? -5.191 -30.812 -19.016 1 98.19 318 GLN A CA 1
ATOM 2356 C C . GLN A 1 318 ? -4.379 -29.625 -19.547 1 98.19 318 GLN A C 1
ATOM 2358 O O . GLN A 1 318 ? -4.816 -28.922 -20.453 1 98.19 318 GLN A O 1
ATOM 2363 N N . LEU A 1 319 ? -3.246 -29.453 -18.969 1 97.44 319 LEU A N 1
ATOM 2364 C CA . LEU A 1 319 ? -2.303 -28.422 -19.406 1 97.44 319 LEU A CA 1
ATOM 2365 C C . LEU A 1 319 ? -1.001 -29.062 -19.891 1 97.44 319 LEU A C 1
ATOM 2367 O O . LEU A 1 319 ? -0.414 -29.891 -19.188 1 97.44 319 LEU A O 1
ATOM 2371 N N . TRP A 1 320 ? -0.614 -28.719 -21.062 1 98.44 320 TRP A N 1
ATOM 2372 C CA . TRP A 1 320 ? 0.678 -29.078 -21.625 1 98.44 320 TRP A CA 1
ATOM 2373 C C . TRP A 1 320 ? 1.514 -27.844 -21.922 1 98.44 320 TRP A C 1
ATOM 2375 O O . TRP A 1 320 ? 1.066 -26.953 -22.641 1 98.44 320 TRP A O 1
ATOM 2385 N N . THR A 1 321 ? 2.723 -27.812 -21.406 1 97.56 321 THR A N 1
ATOM 2386 C CA . THR A 1 321 ? 3.627 -26.703 -21.688 1 97.56 321 THR A CA 1
ATOM 2387 C C . THR A 1 321 ? 5.031 -27.203 -21.984 1 97.56 321 THR A C 1
ATOM 2389 O O . THR A 1 321 ? 5.551 -28.078 -21.297 1 97.56 321 THR A O 1
ATOM 2392 N N . LEU A 1 322 ? 5.566 -26.734 -23.062 1 98.25 322 LEU A N 1
ATOM 2393 C CA . LEU A 1 322 ? 6.961 -26.938 -23.438 1 98.25 322 LEU A CA 1
ATOM 2394 C C . LEU A 1 322 ? 7.672 -25.609 -23.656 1 98.25 322 LEU A C 1
ATOM 2396 O O . LEU A 1 322 ? 7.121 -24.703 -24.266 1 98.25 322 LEU A O 1
ATOM 2400 N N . GLY A 1 323 ? 8.914 -25.547 -23.094 1 97.25 323 GLY A N 1
ATOM 2401 C CA . GLY A 1 323 ? 9.656 -24.312 -23.266 1 97.25 323 GLY A CA 1
ATOM 2402 C C . GLY A 1 323 ? 11.133 -24.531 -23.516 1 97.25 323 GLY A C 1
ATOM 2403 O O . GLY A 1 323 ? 11.68 -25.578 -23.172 1 97.25 323 GLY A O 1
ATOM 2404 N N . TYR A 1 324 ? 11.68 -23.578 -24.203 1 98.31 324 TYR A N 1
ATOM 2405 C CA . TYR A 1 324 ? 13.117 -23.484 -24.469 1 98.31 324 TYR A CA 1
ATOM 2406 C C . TYR A 1 324 ? 13.617 -22.062 -24.219 1 98.31 324 TYR A C 1
ATOM 2408 O O . TYR A 1 324 ? 13.109 -21.109 -24.812 1 98.31 324 TYR A O 1
ATOM 2416 N N . ASN A 1 325 ? 14.609 -22.016 -23.375 1 97.5 325 ASN A N 1
ATOM 2417 C CA . ASN A 1 325 ? 15.227 -20.719 -23.094 1 97.5 325 ASN A CA 1
ATOM 2418 C C . ASN A 1 325 ? 16.703 -20.719 -23.453 1 97.5 325 ASN A C 1
ATOM 2420 O O . ASN A 1 325 ? 17.406 -21.719 -23.266 1 97.5 325 ASN A O 1
ATOM 2424 N N . TYR A 1 326 ? 17.125 -19.609 -23.984 1 98.69 326 TYR A N 1
ATOM 2425 C CA . TYR A 1 326 ? 18.531 -19.391 -24.281 1 98.69 326 TYR A CA 1
ATOM 2426 C C . TYR A 1 326 ? 19.078 -18.219 -23.484 1 98.69 326 TYR A C 1
ATOM 2428 O O . TYR A 1 326 ? 18.734 -17.062 -23.75 1 98.69 326 TYR A O 1
ATOM 2436 N N . ASN A 1 327 ? 19.984 -18.562 -22.625 1 98.31 327 ASN A N 1
ATOM 2437 C CA . ASN A 1 327 ? 20.562 -17.531 -21.766 1 98.31 327 ASN A CA 1
ATOM 2438 C C . ASN A 1 327 ? 21.703 -16.797 -22.453 1 98.31 327 ASN A C 1
ATOM 2440 O O . ASN A 1 327 ? 22.781 -17.359 -22.656 1 98.31 327 ASN A O 1
ATOM 2444 N N . LEU A 1 328 ? 21.391 -15.555 -22.672 1 98.56 328 LEU A N 1
ATOM 2445 C CA . LEU A 1 328 ? 22.438 -14.711 -23.219 1 98.56 328 LEU A CA 1
ATOM 2446 C C . LEU A 1 328 ? 23.422 -14.289 -22.125 1 98.56 328 LEU A C 1
ATOM 2448 O O . LEU A 1 328 ? 24.594 -14.055 -22.406 1 98.56 328 LEU A O 1
ATOM 2452 N N . SER A 1 329 ? 23.031 -14.094 -20.906 1 98 329 SER A N 1
ATOM 2453 C CA . SER A 1 329 ? 23.766 -13.836 -19.688 1 98 329 SER A CA 1
ATOM 2454 C C . SER A 1 329 ? 22.984 -14.328 -18.469 1 98 329 SER A C 1
ATOM 2456 O O . SER A 1 329 ? 21.938 -14.953 -18.594 1 98 329 SER A O 1
ATOM 2458 N N . LYS A 1 330 ? 23.516 -14 -17.359 1 95.94 330 LYS A N 1
ATOM 2459 C CA . LYS A 1 330 ? 22.812 -14.375 -16.125 1 95.94 330 LYS A CA 1
ATOM 2460 C C . LYS A 1 330 ? 21.562 -13.531 -15.945 1 95.94 330 LYS A C 1
ATOM 2462 O O . LYS A 1 330 ? 20.672 -13.883 -15.164 1 95.94 330 LYS A O 1
ATOM 2467 N N . ARG A 1 331 ? 21.422 -12.406 -16.656 1 97.38 331 ARG A N 1
ATOM 2468 C CA . ARG A 1 331 ? 20.344 -11.461 -16.422 1 97.38 331 ARG A CA 1
ATOM 2469 C C . ARG A 1 331 ? 19.406 -11.398 -17.625 1 97.38 331 ARG A C 1
ATOM 2471 O O . ARG A 1 331 ? 18.297 -10.852 -17.531 1 97.38 331 ARG A O 1
ATOM 2478 N N . THR A 1 332 ? 19.875 -11.891 -18.75 1 98.25 332 THR A N 1
ATOM 2479 C CA . THR A 1 332 ? 19.125 -11.703 -20 1 98.25 332 THR A CA 1
ATOM 2480 C C . THR A 1 332 ? 18.906 -13.047 -20.688 1 98.25 332 THR A C 1
ATOM 2482 O O . THR A 1 332 ? 19.844 -13.828 -20.859 1 98.25 332 THR A O 1
ATOM 2485 N N . MET A 1 333 ? 17.672 -13.297 -21.141 1 97.75 333 MET A N 1
ATOM 2486 C CA . MET A 1 333 ? 17.406 -14.539 -21.859 1 97.75 333 MET A CA 1
ATOM 2487 C C . MET A 1 333 ? 16.375 -14.312 -22.969 1 97.75 333 MET A C 1
ATOM 2489 O O . MET A 1 333 ? 15.523 -13.422 -22.859 1 97.75 333 MET A O 1
ATOM 2493 N N . ILE A 1 334 ? 16.5 -15.109 -23.984 1 98.5 334 ILE A N 1
ATOM 2494 C CA . ILE A 1 334 ? 15.422 -15.32 -24.938 1 98.5 334 ILE A CA 1
ATOM 2495 C C . ILE A 1 334 ? 14.531 -16.469 -24.469 1 98.5 334 ILE A C 1
ATOM 2497 O O . ILE A 1 334 ? 15.023 -17.578 -24.203 1 98.5 334 ILE A O 1
ATOM 2501 N N . ARG A 1 335 ? 13.289 -16.234 -24.344 1 96.12 335 ARG A N 1
ATOM 2502 C CA . ARG A 1 335 ? 12.383 -17.266 -23.844 1 96.12 335 ARG A CA 1
ATOM 2503 C C . ARG A 1 335 ? 11.391 -17.688 -24.922 1 96.12 335 ARG A C 1
ATOM 2505 O O . ARG A 1 335 ? 10.906 -16.859 -25.688 1 96.12 335 ARG A O 1
ATOM 2512 N N . THR A 1 336 ? 11.172 -18.922 -24.969 1 96.81 336 THR A N 1
ATOM 2513 C CA . THR A 1 336 ? 10.195 -19.484 -25.891 1 96.81 336 THR A CA 1
ATOM 2514 C C . THR A 1 336 ? 9.312 -20.516 -25.172 1 96.81 336 THR A C 1
ATOM 2516 O O . THR A 1 336 ? 9.812 -21.344 -24.406 1 96.81 336 THR A O 1
ATOM 2519 N N . THR A 1 337 ? 8.008 -20.438 -25.375 1 96.19 337 THR A N 1
ATOM 2520 C CA . THR A 1 337 ? 7.062 -21.344 -24.75 1 96.19 337 THR A CA 1
ATOM 2521 C C . THR A 1 337 ? 5.938 -21.703 -25.703 1 96.19 337 THR A C 1
ATOM 2523 O O . THR A 1 337 ? 5.434 -20.844 -26.438 1 96.19 337 THR A O 1
ATOM 2526 N N . ILE A 1 338 ? 5.582 -22.922 -25.812 1 97.5 338 ILE A N 1
ATOM 2527 C CA . ILE A 1 338 ? 4.352 -23.375 -26.453 1 97.5 338 ILE A CA 1
ATOM 2528 C C . ILE A 1 338 ? 3.494 -24.125 -25.422 1 97.5 338 ILE A C 1
ATOM 2530 O O . ILE A 1 338 ? 4.012 -24.891 -24.609 1 97.5 338 ILE A O 1
ATOM 2534 N N . SER A 1 339 ? 2.203 -23.844 -25.469 1 97.25 339 SER A N 1
ATOM 2535 C CA . SER A 1 339 ? 1.34 -24.438 -24.453 1 97.25 339 SER A CA 1
ATOM 2536 C C . SER A 1 339 ? -0.067 -24.672 -25 1 97.25 339 SER A C 1
ATOM 2538 O O . SER A 1 339 ? -0.522 -23.953 -25.891 1 97.25 339 SER A O 1
ATOM 2540 N N . LYS A 1 340 ? -0.681 -25.656 -24.453 1 97.75 340 LYS A N 1
ATOM 2541 C CA . LYS A 1 340 ? -2.059 -26 -24.797 1 97.75 340 LYS A CA 1
ATOM 2542 C C . LYS A 1 340 ? -2.834 -26.469 -23.562 1 97.75 340 LYS A C 1
ATOM 2544 O O . LYS A 1 340 ? -2.309 -27.234 -22.75 1 97.75 340 LYS A O 1
ATOM 2549 N N . ILE A 1 341 ? -4.004 -25.969 -23.469 1 97.81 341 ILE A N 1
ATOM 2550 C CA . ILE A 1 341 ? -4.949 -26.469 -22.469 1 97.81 341 ILE A CA 1
ATOM 2551 C C . ILE A 1 341 ? -6.062 -27.25 -23.172 1 97.81 341 ILE A C 1
ATOM 2553 O O . ILE A 1 341 ? -6.668 -26.75 -24.125 1 97.81 341 ILE A O 1
ATOM 2557 N N . LEU A 1 342 ? -6.277 -28.469 -22.75 1 98.44 342 LEU A N 1
ATOM 2558 C CA . LEU A 1 342 ? -7.398 -29.281 -23.219 1 98.44 342 LEU A CA 1
ATOM 2559 C C . LEU A 1 342 ? -8.531 -29.297 -22.203 1 98.44 342 LEU A C 1
ATOM 2561 O O . LEU A 1 342 ? -8.43 -29.969 -21.172 1 98.44 342 LEU A O 1
ATOM 2565 N N . ASN A 1 343 ? -9.555 -28.609 -22.516 1 97.12 343 ASN A N 1
ATOM 2566 C CA . ASN A 1 343 ? -10.719 -28.5 -21.641 1 97.12 343 ASN A CA 1
ATOM 2567 C C . ASN A 1 343 ? -11.75 -29.594 -21.953 1 97.12 343 ASN A C 1
ATOM 2569 O O . ASN A 1 343 ? -12 -29.891 -23.109 1 97.12 343 ASN A O 1
ATOM 2573 N N . GLN A 1 344 ? -12.32 -30.125 -20.891 1 96.56 344 GLN A N 1
ATOM 2574 C CA . GLN A 1 344 ? -13.539 -30.906 -21.094 1 96.56 344 GLN A CA 1
ATOM 2575 C C . GLN A 1 344 ? -14.719 -30.016 -21.469 1 96.56 344 GLN A C 1
ATOM 2577 O O . GLN A 1 344 ? -14.609 -28.781 -21.422 1 96.56 344 GLN A O 1
ATOM 2582 N N . ALA A 1 345 ? -15.789 -30.594 -21.75 1 94.62 345 ALA A N 1
ATOM 2583 C CA . ALA A 1 345 ? -16.891 -29.906 -22.422 1 94.62 345 ALA A CA 1
ATOM 2584 C C . ALA A 1 345 ? -17.391 -28.719 -21.594 1 94.62 345 ALA A C 1
ATOM 2586 O O . ALA A 1 345 ? -17.812 -27.703 -22.141 1 94.62 345 ALA A O 1
ATOM 2587 N N . ALA A 1 346 ? -17.344 -28.797 -20.281 1 94.06 346 ALA A N 1
ATOM 2588 C CA . ALA A 1 346 ? -17.891 -27.734 -19.453 1 94.06 346 ALA A CA 1
ATOM 2589 C C . ALA A 1 346 ? -16.781 -26.922 -18.797 1 94.06 346 ALA A C 1
ATOM 2591 O O . ALA A 1 346 ? -17.031 -26.031 -17.984 1 94.06 346 ALA A O 1
ATOM 2592 N N . ALA A 1 347 ? -15.57 -27.25 -19.172 1 94.88 347 ALA A N 1
ATOM 2593 C CA . ALA A 1 347 ? -14.43 -26.609 -18.531 1 94.88 347 ALA A CA 1
ATOM 2594 C C . ALA A 1 347 ? -14.086 -25.297 -19.219 1 94.88 347 ALA A C 1
ATOM 2596 O O . ALA A 1 347 ? -14.18 -25.188 -20.453 1 94.88 347 ALA A O 1
ATOM 2597 N N . LYS A 1 348 ? -13.617 -24.312 -18.375 1 93.38 348 LYS A N 1
ATOM 2598 C CA . LYS A 1 348 ? -13.289 -22.984 -18.906 1 93.38 348 LYS A CA 1
ATOM 2599 C C . LYS A 1 348 ? -11.898 -22.562 -18.453 1 93.38 348 LYS A C 1
ATOM 2601 O O . LYS A 1 348 ? -11.68 -21.391 -18.109 1 93.38 348 LYS A O 1
ATOM 2606 N N . TYR A 1 349 ? -11.023 -23.469 -18.312 1 95.25 349 TYR A N 1
ATOM 2607 C CA . TYR A 1 349 ? -9.656 -23.109 -17.984 1 95.25 349 TYR A CA 1
ATOM 2608 C C . TYR A 1 349 ? -9.008 -22.312 -19.109 1 95.25 349 TYR A C 1
ATOM 2610 O O . TYR A 1 349 ? -9.211 -22.641 -20.281 1 95.25 349 TYR A O 1
ATOM 2618 N N . ASP A 1 350 ? -8.281 -21.312 -18.75 1 94.88 350 ASP A N 1
ATOM 2619 C CA . ASP A 1 350 ? -7.547 -20.453 -19.672 1 94.88 350 ASP A CA 1
ATOM 2620 C C . ASP A 1 350 ? -6.18 -20.078 -19.094 1 94.88 350 ASP A C 1
ATOM 2622 O O . ASP A 1 350 ? -5.867 -20.422 -17.953 1 94.88 350 ASP A O 1
ATOM 2626 N N . PHE A 1 351 ? -5.367 -19.516 -19.938 1 91.56 351 PHE A N 1
ATOM 2627 C CA . PHE A 1 351 ? -4.062 -19.094 -19.453 1 91.56 351 PHE A CA 1
ATOM 2628 C C . PHE A 1 351 ? -4.211 -18.031 -18.375 1 91.56 351 PHE A C 1
ATOM 2630 O O . PHE A 1 351 ? -5.137 -17.219 -18.406 1 91.56 351 PHE A O 1
ATOM 2637 N N . SER A 1 352 ? -3.359 -18.031 -17.359 1 78.81 352 SER A N 1
ATOM 2638 C CA . SER A 1 352 ? -3.381 -17.047 -16.281 1 78.81 352 SER A CA 1
ATOM 2639 C C . SER A 1 352 ? -3.008 -15.656 -16.797 1 78.81 352 SER A C 1
ATOM 2641 O O . SER A 1 352 ? -3.688 -14.672 -16.484 1 78.81 352 SER A O 1
ATOM 2643 N N . ASN A 1 353 ? -1.901 -15.586 -17.359 1 74.12 353 ASN A N 1
ATOM 2644 C CA . ASN A 1 353 ? -1.513 -14.391 -18.109 1 74.12 353 ASN A CA 1
ATOM 2645 C C . ASN A 1 353 ? -1.729 -14.562 -19.609 1 74.12 353 ASN A C 1
ATOM 2647 O O . ASN A 1 353 ? -1.524 -15.656 -20.141 1 74.12 353 ASN A O 1
ATOM 2651 N N . GLY A 1 354 ? -2.299 -13.617 -20.25 1 74.88 354 GLY A N 1
ATOM 2652 C CA . GLY A 1 354 ? -2.582 -13.703 -21.672 1 74.88 354 GLY A CA 1
ATOM 2653 C C . GLY A 1 354 ? -3.84 -14.492 -21.984 1 74.88 354 GLY A C 1
ATOM 2654 O O . GLY A 1 354 ? -3.844 -15.328 -22.891 1 74.88 354 GLY A O 1
ATOM 2655 N N . ARG A 1 355 ? -4.77 -14.32 -21.297 1 81.56 355 ARG A N 1
ATOM 2656 C CA . ARG A 1 355 ? -6.031 -15.039 -21.469 1 81.56 355 ARG A CA 1
ATOM 2657 C C . ARG A 1 355 ? -6.555 -14.906 -22.891 1 81.56 355 ARG A C 1
ATOM 2659 O O . ARG A 1 355 ? -6.406 -13.859 -23.516 1 81.56 355 ARG A O 1
ATOM 2666 N N . THR A 1 356 ? -7.16 -15.953 -23.281 1 83.31 356 THR A N 1
ATOM 2667 C CA . THR A 1 356 ? -7.777 -15.969 -24.609 1 83.31 356 THR A CA 1
ATOM 2668 C C . THR A 1 356 ? -9.242 -15.539 -24.531 1 83.31 356 THR A C 1
ATOM 2670 O O . THR A 1 356 ? -9.812 -15.086 -25.516 1 83.31 356 THR A O 1
ATOM 2673 N N . GLY A 1 357 ? -9.797 -15.672 -23.375 1 89.12 357 GLY A N 1
ATOM 2674 C CA . GLY A 1 357 ? -11.234 -15.539 -23.25 1 89.12 357 GLY A CA 1
ATOM 2675 C C . GLY A 1 357 ? -11.984 -16.797 -23.672 1 89.12 357 GLY A C 1
ATOM 2676 O O . GLY A 1 357 ? -13.047 -16.703 -24.297 1 89.12 357 GLY A O 1
ATOM 2677 N N . ALA A 1 358 ? -11.477 -17.906 -23.344 1 92.81 358 ALA A N 1
ATOM 2678 C CA . ALA A 1 358 ? -11.984 -19.188 -23.828 1 92.81 358 ALA A CA 1
ATOM 2679 C C . ALA A 1 358 ? -13.383 -19.469 -23.266 1 92.81 358 ALA A C 1
ATOM 2681 O O . ALA A 1 358 ? -13.633 -19.25 -22.078 1 92.81 358 ALA A O 1
ATOM 2682 N N . ALA A 1 359 ? -14.227 -19.938 -24.156 1 94.56 359 ALA A N 1
ATOM 2683 C CA . ALA A 1 359 ? -15.531 -20.438 -23.766 1 94.56 359 ALA A CA 1
ATOM 2684 C C . ALA A 1 359 ? -15.43 -21.875 -23.25 1 94.56 359 ALA A C 1
ATOM 2686 O O . ALA A 1 359 ? -14.391 -22.516 -23.375 1 94.56 359 ALA A O 1
ATOM 2687 N N . ALA A 1 360 ? -16.562 -22.359 -22.672 1 94.06 360 ALA A N 1
ATOM 2688 C CA . ALA A 1 360 ? -16.578 -23.734 -22.172 1 94.06 360 ALA A CA 1
ATOM 2689 C C . ALA A 1 360 ? -16.234 -24.734 -23.281 1 94.06 360 ALA A C 1
ATOM 2691 O O . ALA A 1 360 ? -16.766 -24.625 -24.391 1 94.06 360 ALA A O 1
ATOM 2692 N N . GLY A 1 361 ? -15.32 -25.531 -22.906 1 96.25 361 GLY A N 1
ATOM 2693 C CA . GLY A 1 361 ? -14.969 -26.594 -23.844 1 96.25 361 GLY A CA 1
ATOM 2694 C C . GLY A 1 361 ? -13.875 -26.203 -24.812 1 96.25 361 GLY A C 1
ATOM 2695 O O . GLY A 1 361 ? -13.281 -27.062 -25.469 1 96.25 361 GLY A O 1
ATOM 2696 N N . ALA A 1 362 ? -13.672 -24.906 -24.938 1 97.62 362 ALA A N 1
ATOM 2697 C CA . ALA A 1 362 ? -12.633 -24.469 -25.859 1 97.62 362 ALA A CA 1
ATOM 2698 C C . ALA A 1 362 ? -11.242 -24.766 -25.312 1 97.62 362 ALA A C 1
ATOM 2700 O O . ALA A 1 362 ? -11.031 -24.734 -24.094 1 97.62 362 ALA A O 1
ATOM 2701 N N . ASP A 1 363 ? -10.305 -25.031 -26.234 1 98.25 363 ASP A N 1
ATOM 2702 C CA . ASP A 1 363 ? -8.938 -25.375 -25.875 1 98.25 363 ASP A CA 1
ATOM 2703 C C . ASP A 1 363 ? -7.977 -24.234 -26.156 1 98.25 363 ASP A C 1
ATOM 2705 O O . ASP A 1 363 ? -7.57 -24.031 -27.312 1 98.25 363 ASP A O 1
ATOM 2709 N N . PRO A 1 364 ? -7.539 -23.531 -25.203 1 97.12 364 PRO A N 1
ATOM 2710 C CA . PRO A 1 364 ? -6.531 -22.484 -25.406 1 97.12 364 PRO A CA 1
ATOM 2711 C C . PRO A 1 364 ? -5.203 -23.031 -25.922 1 97.12 364 PRO A C 1
ATOM 2713 O O . PRO A 1 364 ? -4.746 -24.078 -25.453 1 97.12 364 PRO A O 1
ATOM 2716 N N . PHE A 1 365 ? -4.699 -22.406 -26.906 1 97.38 365 PHE A N 1
ATOM 2717 C CA . PHE A 1 365 ? -3.369 -22.656 -27.438 1 97.38 365 PHE A CA 1
ATOM 2718 C C . PHE A 1 365 ? -2.547 -21.375 -27.469 1 97.38 365 PHE A C 1
ATOM 2720 O O . PHE A 1 365 ? -3.076 -20.297 -27.766 1 97.38 365 PHE A O 1
ATOM 2727 N N . GLY A 1 366 ? -1.249 -21.531 -27.109 1 96.25 366 GLY A N 1
ATOM 2728 C CA . GLY A 1 366 ? -0.379 -20.375 -27.141 1 96.25 366 GLY A CA 1
ATOM 2729 C C . GLY A 1 366 ? 1.048 -20.703 -27.531 1 96.25 366 GLY A C 1
ATOM 2730 O O . GLY A 1 366 ? 1.573 -21.75 -27.156 1 96.25 366 GLY A O 1
ATOM 2731 N N . ALA A 1 367 ? 1.616 -19.859 -28.328 1 96.56 367 ALA A N 1
ATOM 2732 C CA . ALA A 1 367 ? 3.041 -19.844 -28.641 1 96.56 367 ALA A CA 1
ATOM 2733 C C . ALA A 1 367 ? 3.65 -18.469 -28.375 1 96.56 367 ALA A C 1
ATOM 2735 O O . ALA A 1 367 ? 3.08 -17.453 -28.766 1 96.56 367 ALA A O 1
ATOM 2736 N N . SER A 1 368 ? 4.789 -18.516 -27.703 1 95.44 368 SER A N 1
ATOM 2737 C CA . SER A 1 368 ? 5.355 -17.25 -27.25 1 95.44 368 SER A CA 1
ATOM 2738 C C . SER A 1 368 ? 6.871 -17.219 -27.438 1 95.44 368 SER A C 1
ATOM 2740 O O . SER A 1 368 ? 7.547 -18.234 -27.203 1 95.44 368 SER A O 1
ATOM 2742 N N . VAL A 1 369 ? 7.41 -16.125 -27.938 1 97.31 369 VAL A N 1
ATOM 2743 C CA . VAL A 1 369 ? 8.836 -15.828 -27.984 1 97.31 369 VAL A CA 1
ATOM 2744 C C . VAL A 1 369 ? 9.102 -14.422 -27.438 1 97.31 369 VAL A C 1
ATOM 2746 O O . VAL A 1 369 ? 8.422 -13.469 -27.828 1 97.31 369 VAL A O 1
ATOM 2749 N N . GLY A 1 370 ? 10.086 -14.383 -26.469 1 96.62 370 GLY A N 1
ATOM 2750 C CA . GLY A 1 370 ? 10.258 -13.078 -25.859 1 96.62 370 GLY A CA 1
ATOM 2751 C C . GLY A 1 370 ? 11.664 -12.859 -25.312 1 96.62 370 GLY A C 1
ATOM 2752 O O . GLY A 1 370 ? 12.531 -13.719 -25.453 1 96.62 370 GLY A O 1
ATOM 2753 N N . LEU A 1 371 ? 11.875 -11.633 -24.875 1 98.25 371 LEU A N 1
ATOM 2754 C CA . LEU A 1 371 ? 13.109 -11.203 -24.219 1 98.25 371 LEU A CA 1
ATOM 2755 C C . LEU A 1 371 ? 12.836 -10.812 -22.766 1 98.25 371 LEU A C 1
ATOM 2757 O O . LEU A 1 371 ? 11.922 -10.039 -22.484 1 98.25 371 LEU A O 1
ATOM 2761 N N . ARG A 1 372 ? 13.617 -11.414 -21.922 1 97 372 ARG A N 1
ATOM 2762 C CA . ARG A 1 372 ? 13.5 -11.141 -20.5 1 97 372 ARG A CA 1
ATOM 2763 C C . ARG A 1 372 ? 14.82 -10.641 -19.922 1 97 372 ARG A C 1
ATOM 2765 O O . ARG A 1 372 ? 15.859 -11.289 -20.094 1 97 372 ARG A O 1
ATOM 2772 N N . HIS A 1 373 ? 14.797 -9.516 -19.219 1 98.44 373 HIS A N 1
ATOM 2773 C CA . HIS A 1 373 ? 15.984 -8.922 -18.625 1 98.44 373 HIS A CA 1
ATOM 2774 C C . HIS A 1 373 ? 15.727 -8.531 -17.172 1 98.44 373 HIS A C 1
ATOM 2776 O O . HIS A 1 373 ? 14.766 -7.82 -16.875 1 98.44 373 HIS A O 1
ATOM 2782 N N . ARG A 1 374 ? 16.609 -8.992 -16.375 1 97.62 374 ARG A N 1
ATOM 2783 C CA . ARG A 1 374 ? 16.578 -8.609 -14.969 1 97.62 374 ARG A CA 1
ATOM 2784 C C . ARG A 1 374 ? 17.609 -7.52 -14.68 1 97.62 374 ARG A C 1
ATOM 2786 O O . ARG A 1 374 ? 18.766 -7.613 -15.109 1 97.62 374 ARG A O 1
ATOM 2793 N N . PHE A 1 375 ? 17.266 -6.523 -13.836 1 97.12 375 PHE A N 1
ATOM 2794 C CA . PHE A 1 375 ? 18.188 -5.441 -13.523 1 97.12 375 PHE A CA 1
ATOM 2795 C C . PHE A 1 375 ? 18.234 -5.176 -12.023 1 97.12 375 PHE A C 1
ATOM 2797 O O . PHE A 1 375 ? 17.281 -5.512 -11.305 1 97.12 375 PHE A O 1
ATOM 2804 N N . MET B 1 1 ? 49.375 12.156 -55.188 1 19.25 1 MET B N 1
ATOM 2805 C CA . MET B 1 1 ? 49.688 12.062 -53.781 1 19.25 1 MET B CA 1
ATOM 2806 C C . MET B 1 1 ? 48.531 12.492 -52.906 1 19.25 1 MET B C 1
ATOM 2808 O O . MET B 1 1 ? 48.438 12.133 -51.719 1 19.25 1 MET B O 1
ATOM 2812 N N . LYS B 1 2 ? 47.688 13.422 -53.25 1 19.7 2 LYS B N 1
ATOM 2813 C CA . LYS B 1 2 ? 47.438 14.242 -52.062 1 19.7 2 LYS B CA 1
ATOM 2814 C C . LYS B 1 2 ? 46.625 13.492 -51.031 1 19.7 2 LYS B C 1
ATOM 2816 O O . LYS B 1 2 ? 47.031 13.398 -49.875 1 19.7 2 LYS B O 1
ATOM 2821 N N . ARG B 1 3 ? 45.375 13.984 -50.719 1 22.69 3 ARG B N 1
ATOM 2822 C CA . ARG B 1 3 ? 44.656 14.797 -49.75 1 22.69 3 ARG B CA 1
ATOM 2823 C C . ARG B 1 3 ? 43.594 13.984 -49.031 1 22.69 3 ARG B C 1
ATOM 2825 O O . ARG B 1 3 ? 42.5 13.805 -49.531 1 22.69 3 ARG B O 1
ATOM 2832 N N . ILE B 1 4 ? 44.031 12.805 -48.531 1 25.36 4 ILE B N 1
ATOM 2833 C CA . ILE B 1 4 ? 43.062 11.898 -47.938 1 25.36 4 ILE B CA 1
ATOM 2834 C C . ILE B 1 4 ? 42.406 12.57 -46.719 1 25.36 4 ILE B C 1
ATOM 2836 O O . ILE B 1 4 ? 43.062 12.891 -45.75 1 25.36 4 ILE B O 1
ATOM 2840 N N . LEU B 1 5 ? 41.375 13.438 -46.844 1 24.5 5 LEU B N 1
ATOM 2841 C CA . LEU B 1 5 ? 40.625 14.297 -45.938 1 24.5 5 LEU B CA 1
ATOM 2842 C C . LEU B 1 5 ? 39.938 13.461 -44.875 1 24.5 5 LEU B C 1
ATOM 2844 O O . LEU B 1 5 ? 38.906 12.836 -45.125 1 24.5 5 LEU B O 1
ATOM 2848 N N . VAL B 1 6 ? 40.594 12.539 -44.156 1 28.09 6 VAL B N 1
ATOM 2849 C CA . VAL B 1 6 ? 39.969 11.664 -43.188 1 28.09 6 VAL B CA 1
ATOM 2850 C C . VAL B 1 6 ? 39.469 12.492 -42 1 28.09 6 VAL B C 1
ATOM 2852 O O . VAL B 1 6 ? 40.25 13.117 -41.281 1 28.09 6 VAL B O 1
ATOM 2855 N N . GLY B 1 7 ? 38.344 13.312 -42.094 1 26.73 7 GLY B N 1
ATOM 2856 C CA . GLY B 1 7 ? 37.812 14.164 -41.031 1 26.73 7 GLY B CA 1
ATOM 2857 C C . GLY B 1 7 ? 37.531 13.43 -39.75 1 26.73 7 GLY B C 1
ATOM 2858 O O . GLY B 1 7 ? 36.812 12.414 -39.75 1 26.73 7 GLY B O 1
ATOM 2859 N N . GLY B 1 8 ? 38.469 13.312 -38.719 1 26.69 8 GLY B N 1
ATOM 2860 C CA . GLY B 1 8 ? 38.562 12.766 -37.375 1 26.69 8 GLY B CA 1
ATOM 2861 C C . GLY B 1 8 ? 37.562 13.352 -36.406 1 26.69 8 GLY B C 1
ATOM 2862 O O . GLY B 1 8 ? 37.594 14.555 -36.156 1 26.69 8 GLY B O 1
ATOM 2863 N N . VAL B 1 9 ? 36.25 13.062 -36.531 1 25.55 9 VAL B N 1
ATOM 2864 C CA . VAL B 1 9 ? 35.25 13.695 -35.656 1 25.55 9 VAL B CA 1
ATOM 2865 C C . VAL B 1 9 ? 35.625 13.406 -34.188 1 25.55 9 VAL B C 1
ATOM 2867 O O . VAL B 1 9 ? 35.656 12.25 -33.781 1 25.55 9 VAL B O 1
ATOM 2870 N N . LEU B 1 10 ? 36.5 14.195 -33.406 1 25.08 10 LEU B N 1
ATOM 2871 C CA . LEU B 1 10 ? 36.844 14.266 -32 1 25.08 10 LEU B CA 1
ATOM 2872 C C . LEU B 1 10 ? 35.594 14.438 -31.141 1 25.08 10 LEU B C 1
ATOM 2874 O O . LEU B 1 10 ? 34.938 15.484 -31.188 1 25.08 10 LEU B O 1
ATOM 2878 N N . SER B 1 11 ? 34.625 13.578 -31.094 1 28.09 11 SER B N 1
ATOM 2879 C CA . SER B 1 11 ? 33.562 13.82 -30.125 1 28.09 11 SER B CA 1
ATOM 2880 C C . SER B 1 11 ? 34.125 14.07 -28.734 1 28.09 11 SER B C 1
ATOM 2882 O O . SER B 1 11 ? 34.844 13.219 -28.172 1 28.09 11 SER B O 1
ATOM 2884 N N . ALA B 1 12 ? 34.688 15.25 -28.375 1 26.47 12 ALA B N 1
ATOM 2885 C CA . ALA B 1 12 ? 35.188 15.781 -27.109 1 26.47 12 ALA B CA 1
ATOM 2886 C C . ALA B 1 12 ? 34.281 15.375 -25.953 1 26.47 12 ALA B C 1
ATOM 2888 O O . ALA B 1 12 ? 33.062 15.562 -26 1 26.47 12 ALA B O 1
ATOM 2889 N N . LEU B 1 13 ? 34.812 14.555 -25.078 1 29.62 13 LEU B N 1
ATOM 2890 C CA . LEU B 1 13 ? 34.5 14.203 -23.688 1 29.62 13 LEU B CA 1
ATOM 2891 C C . LEU B 1 13 ? 34.406 15.461 -22.828 1 29.62 13 LEU B C 1
ATOM 2893 O O . LEU B 1 13 ? 35.438 16.031 -22.453 1 29.62 13 LEU B O 1
ATOM 2897 N N . THR B 1 14 ? 33.781 16.594 -23.266 1 31.67 14 THR B N 1
ATOM 2898 C CA . THR B 1 14 ? 33.781 17.703 -22.312 1 31.67 14 THR B CA 1
ATOM 2899 C C . THR B 1 14 ? 33.5 17.203 -20.906 1 31.67 14 THR B C 1
ATOM 2901 O O . THR B 1 14 ? 32.5 16.516 -20.656 1 31.67 14 THR B O 1
ATOM 2904 N N . ALA B 1 15 ? 34.469 16.922 -20.094 1 32.59 15 ALA B N 1
ATOM 2905 C CA . ALA B 1 15 ? 34.625 16.828 -18.641 1 32.59 15 ALA B CA 1
ATOM 2906 C C . ALA B 1 15 ? 33.969 18.031 -17.953 1 32.59 15 ALA B C 1
ATOM 2908 O O . ALA B 1 15 ? 34.656 18.859 -17.344 1 32.59 15 ALA B O 1
ATOM 2909 N N . GLY B 1 16 ? 33.375 19.062 -18.641 1 34.12 16 GLY B N 1
ATOM 2910 C CA . GLY B 1 16 ? 32.969 20.188 -17.828 1 34.12 16 GLY B CA 1
ATOM 2911 C C . GLY B 1 16 ? 32.469 19.797 -16.469 1 34.12 16 GLY B C 1
ATOM 2912 O O . GLY B 1 16 ? 32.031 18.656 -16.25 1 34.12 16 GLY B O 1
ATOM 2913 N N . ALA B 1 17 ? 32.938 20.531 -15.352 1 35.09 17 ALA B N 1
ATOM 2914 C CA . ALA B 1 17 ? 32.469 20.422 -13.969 1 35.09 17 ALA B CA 1
ATOM 2915 C C . ALA B 1 17 ? 30.984 20.109 -13.922 1 35.09 17 ALA B C 1
ATOM 2917 O O . ALA B 1 17 ? 30.156 20.984 -14.133 1 35.09 17 ALA B O 1
ATOM 2918 N N . ALA B 1 18 ? 30.453 19.234 -14.711 1 38.25 18 ALA B N 1
ATOM 2919 C CA . ALA B 1 18 ? 29.062 18.766 -14.711 1 38.25 18 ALA B CA 1
ATOM 2920 C C . ALA B 1 18 ? 28.469 18.828 -13.312 1 38.25 18 ALA B C 1
ATOM 2922 O O . ALA B 1 18 ? 28.984 18.234 -12.375 1 38.25 18 ALA B O 1
ATOM 2923 N N . ALA B 1 19 ? 28.078 20.016 -12.742 1 43.81 19 ALA B N 1
ATOM 2924 C CA . ALA B 1 19 ? 27.219 20.188 -11.57 1 43.81 19 ALA B CA 1
ATOM 2925 C C . ALA B 1 19 ? 26.5 18.891 -11.211 1 43.81 19 ALA B C 1
ATOM 2927 O O . ALA B 1 19 ? 25.719 18.375 -12 1 43.81 19 ALA B O 1
ATOM 2928 N N . GLN B 1 20 ? 27.219 17.953 -10.711 1 51.62 20 GLN B N 1
ATOM 2929 C CA . GLN B 1 20 ? 26.812 16.594 -10.352 1 51.62 20 GLN B CA 1
ATOM 2930 C C . GLN B 1 20 ? 25.438 16.578 -9.695 1 51.62 20 GLN B C 1
ATOM 2932 O O . GLN B 1 20 ? 25.266 17.109 -8.602 1 51.62 20 GLN B O 1
ATOM 2937 N N . GLY B 1 21 ? 24.547 16.906 -10.453 1 64.25 21 GLY B N 1
ATOM 2938 C CA . GLY B 1 21 ? 23.172 16.641 -10.016 1 64.25 21 GLY B CA 1
ATOM 2939 C C . GLY B 1 21 ? 22.984 15.25 -9.453 1 64.25 21 GLY B C 1
ATOM 2940 O O . GLY B 1 21 ? 23.688 14.32 -9.836 1 64.25 21 GLY B O 1
ATOM 2941 N N . SER B 1 22 ? 22.641 15.289 -8.133 1 80.94 22 SER B N 1
ATOM 2942 C CA . SER B 1 22 ? 22.344 14 -7.516 1 80.94 22 SER B CA 1
ATOM 2943 C C . SER B 1 22 ? 20.828 13.781 -7.395 1 80.94 22 SER B C 1
ATOM 2945 O O . SER B 1 22 ? 20.078 14.734 -7.207 1 80.94 22 SER B O 1
ATOM 2947 N N . VAL B 1 23 ? 20.312 12.727 -7.984 1 90.62 23 VAL B N 1
ATOM 2948 C CA . VAL B 1 23 ? 18.938 12.273 -7.785 1 90.62 23 VAL B CA 1
ATOM 2949 C C . VAL B 1 23 ? 18.906 11.195 -6.703 1 90.62 23 VAL B C 1
ATOM 2951 O O . VAL B 1 23 ? 19.719 10.281 -6.703 1 90.62 23 VAL B O 1
ATOM 2954 N N . THR B 1 24 ? 18.031 11.477 -5.77 1 92.81 24 THR B N 1
ATOM 2955 C CA . THR B 1 24 ? 17.953 10.562 -4.641 1 92.81 24 THR B CA 1
ATOM 2956 C C . THR B 1 24 ? 16.547 9.977 -4.523 1 92.81 24 THR B C 1
ATOM 2958 O O . THR B 1 24 ? 15.555 10.695 -4.664 1 92.81 24 THR B O 1
ATOM 2961 N N . LEU B 1 25 ? 16.547 8.641 -4.375 1 94.44 25 LEU B N 1
ATOM 2962 C CA . LEU B 1 25 ? 15.32 7.965 -3.961 1 94.44 25 LEU B CA 1
ATOM 2963 C C . LEU B 1 25 ? 15.219 7.906 -2.441 1 94.44 25 LEU B C 1
ATOM 2965 O O . LEU B 1 25 ? 16.203 7.613 -1.759 1 94.44 25 LEU B O 1
ATOM 2969 N N . TYR B 1 26 ? 14.023 8.234 -1.937 1 94.69 26 TYR B N 1
ATOM 2970 C CA . TYR B 1 26 ? 13.844 8.234 -0.489 1 94.69 26 TYR B CA 1
ATOM 2971 C C . TYR B 1 26 ? 12.406 7.883 -0.118 1 94.69 26 TYR B C 1
ATOM 2973 O O . TYR B 1 26 ? 11.562 7.707 -0.994 1 94.69 26 TYR B O 1
ATOM 2981 N N . GLY B 1 27 ? 12.219 7.656 1.227 1 96.62 27 GLY B N 1
ATOM 2982 C CA . GLY B 1 27 ? 10.844 7.41 1.64 1 96.62 27 GLY B CA 1
ATOM 2983 C C . GLY B 1 27 ? 10.734 6.879 3.057 1 96.62 27 GLY B C 1
ATOM 2984 O O . GLY B 1 27 ? 11.695 6.945 3.826 1 96.62 27 GLY B O 1
ATOM 2985 N N . VAL B 1 28 ? 9.477 6.559 3.389 1 96.81 28 VAL B N 1
ATOM 2986 C CA . VAL B 1 28 ? 9.125 5.984 4.684 1 96.81 28 VAL B CA 1
ATOM 2987 C C . VAL B 1 28 ? 8.203 4.781 4.484 1 96.81 28 VAL B C 1
ATOM 2989 O O . VAL B 1 28 ? 7.234 4.855 3.73 1 96.81 28 VAL B O 1
ATOM 2992 N N . ALA B 1 29 ? 8.555 3.713 5.055 1 97.44 29 ALA B N 1
ATOM 2993 C CA . ALA B 1 29 ? 7.672 2.561 5.219 1 97.44 29 ALA B CA 1
ATOM 2994 C C . ALA B 1 29 ? 7.148 2.473 6.652 1 97.44 29 ALA B C 1
ATOM 2996 O O . ALA B 1 29 ? 7.926 2.287 7.59 1 97.44 29 ALA B O 1
ATOM 2997 N N . ASP B 1 30 ? 5.887 2.617 6.793 1 96.5 30 ASP B N 1
ATOM 2998 C CA . ASP B 1 30 ? 5.262 2.709 8.109 1 96.5 30 ASP B CA 1
ATOM 2999 C C . ASP B 1 30 ? 3.992 1.861 8.172 1 96.5 30 ASP B C 1
ATOM 3001 O O . ASP B 1 30 ? 2.926 2.295 7.734 1 96.5 30 ASP B O 1
ATOM 3005 N N . ALA B 1 31 ? 4.105 0.692 8.766 1 96.62 31 ALA B N 1
ATOM 3006 C CA . ALA B 1 31 ? 2.984 -0.232 8.906 1 96.62 31 ALA B CA 1
ATOM 3007 C C . ALA B 1 31 ? 2.662 -0.481 10.375 1 96.62 31 ALA B C 1
ATOM 3009 O O . ALA B 1 31 ? 3.568 -0.614 11.203 1 96.62 31 ALA B O 1
ATOM 3010 N N . ALA B 1 32 ? 1.38 -0.574 10.664 1 95.69 32 ALA B N 1
ATOM 3011 C CA . ALA B 1 32 ? 0.983 -0.805 12.047 1 95.69 32 ALA B CA 1
ATOM 3012 C C . ALA B 1 32 ? -0.247 -1.705 12.125 1 95.69 32 ALA B C 1
ATOM 3014 O O . ALA B 1 32 ? -1.096 -1.684 11.234 1 95.69 32 ALA B O 1
ATOM 3015 N N . ILE B 1 33 ? -0.313 -2.506 13.172 1 95.88 33 ILE B N 1
ATOM 3016 C CA . ILE B 1 33 ? -1.534 -3.205 13.555 1 95.88 33 ILE B CA 1
ATOM 3017 C C . ILE B 1 33 ? -2.359 -2.324 14.492 1 95.88 33 ILE B C 1
ATOM 3019 O O . ILE B 1 33 ? -1.867 -1.88 15.531 1 95.88 33 ILE B O 1
ATOM 3023 N N . ASP B 1 34 ? -3.596 -2.125 14.094 1 94.38 34 ASP B N 1
ATOM 3024 C CA . ASP B 1 34 ? -4.465 -1.239 14.859 1 94.38 34 ASP B CA 1
ATOM 3025 C C . ASP B 1 34 ? -5.719 -1.973 15.328 1 94.38 34 ASP B C 1
ATOM 3027 O O . ASP B 1 34 ? -6.242 -2.834 14.625 1 94.38 34 ASP B O 1
ATOM 3031 N N . TYR B 1 35 ? -6.086 -1.703 16.531 1 94 35 TYR B N 1
ATOM 3032 C CA . TYR B 1 35 ? -7.453 -1.931 16.984 1 94 35 TYR B CA 1
ATOM 3033 C C . TYR B 1 35 ? -8.227 -0.621 17.062 1 94 35 TYR B C 1
ATOM 3035 O O . TYR B 1 35 ? -7.781 0.332 17.703 1 94 35 TYR B O 1
ATOM 3043 N N . VAL B 1 36 ? -9.422 -0.54 16.375 1 93.56 36 VAL B N 1
ATOM 3044 C CA . VAL B 1 36 ? -10.188 0.7 16.422 1 93.56 36 VAL B CA 1
ATOM 3045 C C . VAL B 1 36 ? -11.664 0.389 16.672 1 93.56 36 VAL B C 1
ATOM 3047 O O . VAL B 1 36 ? -12.148 -0.679 16.297 1 93.56 36 VAL B O 1
ATOM 3050 N N . SER B 1 37 ? -12.305 1.282 17.281 1 94 37 SER B N 1
ATOM 3051 C CA . SER B 1 37 ? -13.742 1.221 17.531 1 94 37 SER B CA 1
ATOM 3052 C C . SER B 1 37 ? -14.328 2.613 17.734 1 94 37 SER B C 1
ATOM 3054 O O . SER B 1 37 ? -13.594 3.586 17.906 1 94 37 SER B O 1
ATOM 3056 N N . ALA B 1 38 ? -15.625 2.771 17.594 1 96.19 38 ALA B N 1
ATOM 3057 C CA . ALA B 1 38 ? -16.359 3.992 17.922 1 96.19 38 ALA B CA 1
ATOM 3058 C C . ALA B 1 38 ? -17.703 3.672 18.547 1 96.19 38 ALA B C 1
ATOM 3060 O O . ALA B 1 38 ? -18.625 3.24 17.844 1 96.19 38 ALA B O 1
ATOM 3061 N N . LYS B 1 39 ? -17.828 3.936 19.812 1 96.88 39 LYS B N 1
ATOM 3062 C CA . LYS B 1 39 ? -19.031 3.564 20.562 1 96.88 39 LYS B CA 1
ATOM 3063 C C . LYS B 1 39 ? -19.656 4.777 21.234 1 96.88 39 LYS B C 1
ATOM 3065 O O . LYS B 1 39 ? -19 5.812 21.391 1 96.88 39 LYS B O 1
ATOM 3070 N N . GLY B 1 40 ? -20.953 4.629 21.562 1 97.56 40 GLY B N 1
ATOM 3071 C CA . GLY B 1 40 ? -21.656 5.68 22.266 1 97.56 40 GLY B CA 1
ATOM 3072 C C . GLY B 1 40 ? -22.406 6.637 21.344 1 97.56 40 GLY B C 1
ATOM 3073 O O . GLY B 1 40 ? -22.609 7.801 21.688 1 97.56 40 GLY B O 1
ATOM 3074 N N . ALA B 1 41 ? -22.766 6.184 20.266 1 97.19 41 ALA B N 1
ATOM 3075 C CA . ALA B 1 41 ? -23.484 7.027 19.312 1 97.19 41 ALA B CA 1
ATOM 3076 C C . ALA B 1 41 ? -24.797 7.523 19.906 1 97.19 41 ALA B C 1
ATOM 3078 O O . ALA B 1 41 ? -25.484 6.777 20.594 1 97.19 41 ALA B O 1
ATOM 3079 N N . THR B 1 42 ? -25.125 8.68 19.562 1 95.5 42 THR B N 1
ATOM 3080 C CA . THR B 1 42 ? -26.375 9.258 20.031 1 95.5 42 THR B CA 1
ATOM 3081 C C . THR B 1 42 ? -27.562 8.469 19.5 1 95.5 42 THR B C 1
ATOM 3083 O O . THR B 1 42 ? -28.578 8.32 20.203 1 95.5 42 THR B O 1
ATOM 3086 N N . ALA B 1 43 ? -27.484 7.98 18.297 1 94.75 43 ALA B N 1
ATOM 3087 C CA . ALA B 1 43 ? -28.578 7.246 17.656 1 94.75 43 ALA B CA 1
ATOM 3088 C C . ALA B 1 43 ? -28.719 5.852 18.266 1 94.75 43 ALA B C 1
ATOM 3090 O O . ALA B 1 43 ? -29.641 5.109 17.922 1 94.75 43 ALA B O 1
ATOM 3091 N N . GLY B 1 44 ? -27.781 5.438 19.125 1 95.19 44 GLY B N 1
ATOM 3092 C CA . GLY B 1 44 ? -27.875 4.145 19.781 1 95.19 44 GLY B CA 1
ATOM 3093 C C . GLY B 1 44 ? -26.812 3.16 19.328 1 95.19 44 GLY B C 1
ATOM 3094 O O . GLY B 1 44 ? -26.016 3.463 18.422 1 95.19 44 GLY B O 1
ATOM 3095 N N . PRO B 1 45 ? -26.812 1.997 19.938 1 93.12 45 PRO B N 1
ATOM 3096 C CA . PRO B 1 45 ? -25.75 1.023 19.719 1 93.12 45 PRO B CA 1
ATOM 3097 C C . PRO B 1 45 ? -25.672 0.524 18.281 1 93.12 45 PRO B C 1
ATOM 3099 O O . PRO B 1 45 ? -24.625 0.089 17.812 1 93.12 45 PRO B O 1
ATOM 3102 N N . ALA B 1 46 ? -26.797 0.637 17.594 1 90.75 46 ALA B N 1
ATOM 3103 C CA . ALA B 1 46 ? -26.812 0.165 16.219 1 90.75 46 ALA B CA 1
ATOM 3104 C C . ALA B 1 46 ? -25.922 1.031 15.328 1 90.75 46 ALA B C 1
ATOM 3106 O O . ALA B 1 46 ? -25.469 0.582 14.273 1 90.75 46 ALA B O 1
ATOM 3107 N N . ALA B 1 47 ? -25.641 2.232 15.766 1 93.25 47 ALA B N 1
ATOM 3108 C CA . ALA B 1 47 ? -24.828 3.162 14.984 1 93.25 47 ALA B CA 1
ATOM 3109 C C . ALA B 1 47 ? -23.359 3.105 15.414 1 93.25 47 ALA B C 1
ATOM 3111 O O . ALA B 1 47 ? -22.516 3.75 14.805 1 93.25 47 ALA B O 1
ATOM 3112 N N . ASP B 1 48 ? -23.031 2.309 16.375 1 94.12 48 ASP B N 1
ATOM 3113 C CA . ASP B 1 48 ? -21.656 2.158 16.844 1 94.12 48 ASP B CA 1
ATOM 3114 C C . ASP B 1 48 ? -20.812 1.389 15.82 1 94.12 48 ASP B C 1
ATOM 3116 O O . ASP B 1 48 ? -21.359 0.671 14.977 1 94.12 48 ASP B O 1
ATOM 3120 N N . LYS B 1 49 ? -19.578 1.652 15.812 1 92 49 LYS B N 1
ATOM 3121 C CA . LYS B 1 49 ? -18.625 0.84 15.07 1 92 49 LYS B CA 1
ATOM 3122 C C . LYS B 1 49 ? -17.906 -0.139 16 1 92 49 LYS B C 1
ATOM 3124 O O . LYS B 1 49 ? -17.109 0.27 16.844 1 92 49 LYS B O 1
ATOM 3129 N N . PRO B 1 50 ? -18.203 -1.429 15.781 1 89.62 50 PRO B N 1
ATOM 3130 C CA . PRO B 1 50 ? -17.547 -2.418 16.641 1 89.62 50 PRO B CA 1
ATOM 3131 C C . PRO B 1 50 ? -16.031 -2.453 16.453 1 89.62 50 PRO B C 1
ATOM 3133 O O . PRO B 1 50 ? -15.523 -2.014 15.414 1 89.62 50 PRO B O 1
ATOM 3136 N N . GLY B 1 51 ? -15.383 -3.016 17.453 1 90.12 51 GLY B N 1
ATOM 3137 C CA . GLY B 1 51 ? -13.938 -3.119 17.391 1 90.12 51 GLY B CA 1
ATOM 3138 C C . GLY B 1 51 ? -13.445 -3.949 16.219 1 90.12 51 GLY B C 1
ATOM 3139 O O . GLY B 1 51 ? -14.039 -4.98 15.898 1 90.12 51 GLY B O 1
ATOM 3140 N N . THR B 1 52 ? -12.445 -3.438 15.57 1 88.06 52 THR B N 1
ATOM 3141 C CA . THR B 1 52 ? -11.82 -4.164 14.469 1 88.06 52 THR B CA 1
ATOM 3142 C C . THR B 1 52 ? -10.305 -4.039 14.531 1 88.06 52 THR B C 1
ATOM 3144 O O . THR B 1 52 ? -9.773 -2.975 14.867 1 88.06 52 THR B O 1
ATOM 3147 N N . THR B 1 53 ? -9.688 -5.184 14.297 1 91.56 53 THR B N 1
ATOM 3148 C CA . THR B 1 53 ? -8.234 -5.184 14.148 1 91.56 53 THR B CA 1
ATOM 3149 C C . THR B 1 53 ? -7.84 -5.129 12.68 1 91.56 53 THR B C 1
ATOM 3151 O O . THR B 1 53 ? -8.414 -5.844 11.852 1 91.56 53 THR B O 1
ATOM 3154 N N . ARG B 1 54 ? -6.879 -4.266 12.367 1 92.12 54 ARG B N 1
ATOM 3155 C CA . ARG B 1 54 ? -6.488 -4.07 10.977 1 92.12 54 ARG B CA 1
ATOM 3156 C C . ARG B 1 54 ? -4.992 -3.781 10.859 1 92.12 54 ARG B C 1
ATOM 3158 O O . ARG B 1 54 ? -4.348 -3.43 11.852 1 92.12 54 ARG B O 1
ATOM 3165 N N . LEU B 1 55 ? -4.426 -4.121 9.734 1 94.31 55 LEU B N 1
ATOM 3166 C CA . LEU B 1 55 ? -3.133 -3.564 9.352 1 94.31 55 LEU B CA 1
ATOM 3167 C C . LEU B 1 55 ? -3.311 -2.256 8.586 1 94.31 55 LEU B C 1
ATOM 3169 O O . LEU B 1 55 ? -4.152 -2.166 7.688 1 94.31 55 LEU B O 1
ATOM 3173 N N . SER B 1 56 ? -2.551 -1.278 9.023 1 92.75 56 SER B N 1
ATOM 3174 C CA . SER B 1 56 ? -2.732 0.03 8.406 1 92.75 56 SER B CA 1
ATOM 3175 C C . SER B 1 56 ? -1.391 0.664 8.047 1 92.75 56 SER B C 1
ATOM 3177 O O . SER B 1 56 ? -0.356 0.293 8.609 1 92.75 56 SER B O 1
ATOM 3179 N N . SER B 1 57 ? -1.475 1.469 7 1 93.69 57 SER B N 1
ATOM 3180 C CA . SER B 1 57 ? -0.365 2.373 6.715 1 93.69 57 SER B CA 1
ATOM 3181 C C . SER B 1 57 ? -0.473 3.656 7.531 1 93.69 57 SER B C 1
ATOM 3183 O O . SER B 1 57 ? -1.518 4.312 7.531 1 93.69 57 SER B O 1
ATOM 3185 N N . GLN B 1 58 ? 0.567 4.031 8.195 1 90.06 58 GLN B N 1
ATOM 3186 C CA . GLN B 1 58 ? 0.555 5.211 9.055 1 90.06 58 GLN B CA 1
ATOM 3187 C C . GLN B 1 58 ? 1.377 6.344 8.453 1 90.06 58 GLN B C 1
ATOM 3189 O O . GLN B 1 58 ? 2.143 7.008 9.148 1 90.06 58 GLN B O 1
ATOM 3194 N N . GLY B 1 59 ? 1.249 6.52 7.211 1 91.44 59 GLY B N 1
ATOM 3195 C CA . GLY B 1 59 ? 1.942 7.621 6.562 1 91.44 59 GLY B CA 1
ATOM 3196 C C . GLY B 1 59 ? 3.137 7.172 5.742 1 91.44 59 GLY B C 1
ATOM 3197 O O . GLY B 1 59 ? 4.223 7.75 5.844 1 91.44 59 GLY B O 1
ATOM 3198 N N . SER B 1 60 ? 2.996 6.047 5.07 1 95.88 60 SER B N 1
ATOM 3199 C CA . SER B 1 60 ? 4.031 5.609 4.141 1 95.88 60 SER B CA 1
ATOM 3200 C C . SER B 1 60 ? 4.074 6.5 2.9 1 95.88 60 SER B C 1
ATOM 3202 O O . SER B 1 60 ? 3.029 6.898 2.383 1 95.88 60 SER B O 1
ATOM 3204 N N . TYR B 1 61 ? 5.297 6.824 2.457 1 96.81 61 TYR B N 1
ATOM 3205 C CA . TYR B 1 61 ? 5.457 7.566 1.211 1 96.81 61 TYR B CA 1
ATOM 3206 C C . TYR B 1 61 ? 6.805 7.258 0.564 1 96.81 61 TYR B C 1
ATOM 3208 O O . TYR B 1 61 ? 7.684 6.672 1.198 1 96.81 61 TYR B O 1
ATOM 3216 N N . TRP B 1 62 ? 6.906 7.539 -0.686 1 96.75 62 TRP B N 1
ATOM 3217 C CA . TRP B 1 62 ? 8.156 7.457 -1.437 1 96.75 62 TRP B CA 1
ATOM 3218 C C . TRP B 1 62 ? 8.32 8.664 -2.355 1 96.75 62 TRP B C 1
ATOM 3220 O O . TRP B 1 62 ? 7.336 9.336 -2.684 1 96.75 62 TRP B O 1
ATOM 3230 N N . GLY B 1 63 ? 9.633 8.945 -2.705 1 96.75 63 GLY B N 1
ATOM 3231 C CA . GLY B 1 63 ? 9.859 10.102 -3.559 1 96.75 63 GLY B CA 1
ATOM 3232 C C . GLY B 1 63 ? 11.242 10.117 -4.18 1 96.75 63 GLY B C 1
ATOM 3233 O O . GLY B 1 63 ? 12.062 9.242 -3.898 1 96.75 63 GLY B O 1
ATOM 3234 N N . ILE B 1 64 ? 11.359 10.969 -5.129 1 96.62 64 ILE B N 1
ATOM 3235 C CA . ILE B 1 64 ? 12.617 11.273 -5.805 1 96.62 64 ILE B CA 1
ATOM 3236 C C . ILE B 1 64 ? 12.914 12.766 -5.691 1 96.62 64 ILE B C 1
ATOM 3238 O O . ILE B 1 64 ? 12.023 13.602 -5.867 1 96.62 64 ILE B O 1
ATOM 3242 N N . ARG B 1 65 ? 14.109 13.016 -5.32 1 97.38 65 ARG B N 1
ATOM 3243 C CA . ARG B 1 65 ? 14.477 14.422 -5.234 1 97.38 65 ARG B CA 1
ATOM 3244 C C . ARG B 1 65 ? 15.906 14.648 -5.727 1 97.38 65 ARG B C 1
ATOM 3246 O O . ARG B 1 65 ? 16.688 13.695 -5.84 1 97.38 65 ARG B O 1
ATOM 3253 N N . GLY B 1 66 ? 16.156 15.914 -6.137 1 96.31 66 GLY B N 1
ATOM 3254 C CA . GLY B 1 66 ? 17.484 16.266 -6.594 1 96.31 66 GLY B CA 1
ATOM 3255 C C . GLY B 1 66 ? 17.719 17.766 -6.609 1 96.31 66 GLY B C 1
ATOM 3256 O O . GLY B 1 66 ? 16.797 18.562 -6.43 1 96.31 66 GLY B O 1
ATOM 3257 N N . SER B 1 67 ? 18.984 18.047 -6.645 1 95.56 67 SER B N 1
ATOM 3258 C CA . SER B 1 67 ? 19.391 19.453 -6.727 1 95.56 67 SER B CA 1
ATOM 3259 C C . SER B 1 67 ? 20.609 19.625 -7.625 1 95.56 67 SER B C 1
ATOM 3261 O O . SER B 1 67 ? 21.359 18.672 -7.859 1 95.56 67 SER B O 1
ATOM 3263 N N . GLU B 1 68 ? 20.672 20.75 -8.234 1 96.25 68 GLU B N 1
ATOM 3264 C CA . GLU B 1 68 ? 21.812 21.156 -9.047 1 96.25 68 GLU B CA 1
ATOM 3265 C C . GLU B 1 68 ? 22.328 22.531 -8.633 1 96.25 68 GLU B C 1
ATOM 3267 O O . GLU B 1 68 ? 21.562 23.484 -8.555 1 96.25 68 GLU B O 1
ATOM 3272 N N . ASP B 1 69 ? 23.625 22.562 -8.398 1 94.75 69 ASP B N 1
ATOM 3273 C CA . ASP B 1 69 ? 24.25 23.844 -8.109 1 94.75 69 ASP B CA 1
ATOM 3274 C C . ASP B 1 69 ? 24.391 24.688 -9.383 1 94.75 69 ASP B C 1
ATOM 3276 O O . ASP B 1 69 ? 25.016 24.25 -10.359 1 94.75 69 ASP B O 1
ATOM 3280 N N . LEU B 1 70 ? 23.844 25.875 -9.352 1 95.12 70 LEU B N 1
ATOM 3281 C CA . LEU B 1 70 ? 23.875 26.719 -10.531 1 95.12 70 LEU B CA 1
ATOM 3282 C C . LEU B 1 70 ? 24.953 27.797 -10.391 1 95.12 70 LEU B C 1
ATOM 3284 O O . LEU B 1 70 ? 25.109 28.641 -11.289 1 95.12 70 LEU B O 1
ATOM 3288 N N . GLY B 1 71 ? 25.609 27.781 -9.305 1 94.06 71 GLY B N 1
ATOM 3289 C CA . GLY B 1 71 ? 26.641 28.781 -9.039 1 94.06 71 GLY B CA 1
ATOM 3290 C C . GLY B 1 71 ? 26.109 30.016 -8.32 1 94.06 71 GLY B C 1
ATOM 3291 O O . GLY B 1 71 ? 24.922 30.312 -8.391 1 94.06 71 GLY B O 1
ATOM 3292 N N . GLY B 1 72 ? 27.016 30.75 -7.539 1 94.62 72 GLY B N 1
ATOM 3293 C CA . GLY B 1 72 ? 26.672 32 -6.863 1 94.62 72 GLY B CA 1
ATOM 3294 C C . GLY B 1 72 ? 25.688 31.797 -5.723 1 94.62 72 GLY B C 1
ATOM 3295 O O . GLY B 1 72 ? 24.906 32.688 -5.398 1 94.62 72 GLY B O 1
ATOM 3296 N N . GLY B 1 73 ? 25.625 30.609 -5.219 1 94 73 GLY B N 1
ATOM 3297 C CA . GLY B 1 73 ? 24.734 30.344 -4.105 1 94 73 GLY B CA 1
ATOM 3298 C C . GLY B 1 73 ? 23.328 29.953 -4.547 1 94 73 GLY B C 1
ATOM 3299 O O . GLY B 1 73 ? 22.453 29.734 -3.713 1 94 73 GLY B O 1
ATOM 3300 N N . LEU B 1 74 ? 23.109 29.828 -5.805 1 95.62 74 LEU B N 1
ATOM 3301 C CA . LEU B 1 74 ? 21.812 29.469 -6.379 1 95.62 74 LEU B CA 1
ATOM 3302 C C . LEU B 1 74 ? 21.781 27.984 -6.738 1 95.62 74 LEU B C 1
ATOM 3304 O O . LEU B 1 74 ? 22.719 27.469 -7.344 1 95.62 74 LEU B O 1
ATOM 3308 N N . ASP B 1 75 ? 20.688 27.406 -6.273 1 96.19 75 ASP B N 1
ATOM 3309 C CA . ASP B 1 75 ? 20.469 26 -6.617 1 96.19 75 ASP B CA 1
ATOM 3310 C C . ASP B 1 75 ? 19.109 25.797 -7.289 1 96.19 75 ASP B C 1
ATOM 3312 O O . ASP B 1 75 ? 18.125 26.438 -6.898 1 96.19 75 ASP B O 1
ATOM 3316 N N . ALA B 1 76 ? 19.078 24.938 -8.328 1 97.75 76 ALA B N 1
ATOM 3317 C CA . ALA B 1 76 ? 17.812 24.359 -8.797 1 97.75 76 ALA B CA 1
ATOM 3318 C C . ALA B 1 76 ? 17.531 23.031 -8.094 1 97.75 76 ALA B C 1
ATOM 3320 O O . ALA B 1 76 ? 18.453 22.266 -7.816 1 97.75 76 ALA B O 1
ATOM 3321 N N . PHE B 1 77 ? 16.297 22.844 -7.789 1 97.25 77 PHE B N 1
ATOM 3322 C CA . PHE B 1 77 ? 15.977 21.578 -7.156 1 97.25 77 PHE B CA 1
ATOM 3323 C C . PHE B 1 77 ? 14.562 21.125 -7.523 1 97.25 77 PHE B C 1
ATOM 3325 O O . PHE B 1 77 ? 13.781 21.922 -8.07 1 97.25 77 PHE B O 1
ATOM 3332 N N . PHE B 1 78 ? 14.344 19.828 -7.348 1 98.31 78 PHE B N 1
ATOM 3333 C CA . PHE B 1 78 ? 13.016 19.266 -7.574 1 98.31 78 PHE B CA 1
ATOM 3334 C C . PHE B 1 78 ? 12.711 18.188 -6.543 1 98.31 78 PHE B C 1
ATOM 3336 O O . PHE B 1 78 ? 13.609 17.672 -5.879 1 98.31 78 PHE B O 1
ATOM 3343 N N . GLN B 1 79 ? 11.438 17.984 -6.395 1 98.5 79 GLN B N 1
ATOM 3344 C CA . GLN B 1 79 ? 10.922 16.906 -5.555 1 98.5 79 GLN B CA 1
ATOM 3345 C C . GLN B 1 79 ? 9.633 16.312 -6.137 1 98.5 79 GLN B C 1
ATOM 3347 O O . GLN B 1 79 ? 8.766 17.062 -6.598 1 98.5 79 GLN B O 1
ATOM 3352 N N . LEU B 1 80 ? 9.586 15.047 -6.223 1 98.44 80 LEU B N 1
ATOM 3353 C CA . LEU B 1 80 ? 8.398 14.258 -6.516 1 98.44 80 LEU B CA 1
ATOM 3354 C C . LEU B 1 80 ? 8.102 13.273 -5.387 1 98.44 80 LEU B C 1
ATOM 3356 O O . LEU B 1 80 ? 8.93 12.414 -5.074 1 98.44 80 LEU B O 1
ATOM 3360 N N . GLU B 1 81 ? 6.941 13.445 -4.75 1 98.19 81 GLU B N 1
ATOM 3361 C CA . GLU B 1 81 ? 6.664 12.625 -3.576 1 98.19 81 GLU B CA 1
ATOM 3362 C C . GLU B 1 81 ? 5.199 12.195 -3.537 1 98.19 81 GLU B C 1
ATOM 3364 O O . GLU B 1 81 ? 4.309 13 -3.818 1 98.19 81 GLU B O 1
ATOM 3369 N N . GLY B 1 82 ? 4.93 10.914 -3.26 1 97.31 82 GLY B N 1
ATOM 3370 C CA . GLY B 1 82 ? 3.578 10.383 -3.182 1 97.31 82 GLY B CA 1
ATOM 3371 C C . GLY B 1 82 ? 3.383 9.414 -2.031 1 97.31 82 GLY B C 1
ATOM 3372 O O . GLY B 1 82 ? 4.266 8.609 -1.734 1 97.31 82 GLY B O 1
ATOM 3373 N N . ASN B 1 83 ? 2.232 9.539 -1.408 1 95.62 83 ASN B N 1
ATOM 3374 C CA . ASN B 1 83 ? 1.835 8.562 -0.402 1 95.62 83 ASN B CA 1
ATOM 3375 C C . ASN B 1 83 ? 1.486 7.219 -1.035 1 95.62 83 ASN B C 1
ATOM 3377 O O . ASN B 1 83 ? 1.138 7.156 -2.215 1 95.62 83 ASN B O 1
ATOM 3381 N N . PHE B 1 84 ? 1.638 6.148 -0.24 1 95.31 84 PHE B N 1
ATOM 3382 C CA . PHE B 1 84 ? 1.071 4.852 -0.591 1 95.31 84 PHE B CA 1
ATOM 3383 C C . PHE B 1 84 ? 0.629 4.098 0.658 1 95.31 84 PHE B C 1
ATOM 3385 O O . PHE B 1 84 ? 1.116 4.367 1.758 1 95.31 84 PHE B O 1
ATOM 3392 N N . SER B 1 85 ? -0.32 3.225 0.45 1 95.62 85 SER B N 1
ATOM 3393 C CA . SER B 1 85 ? -0.748 2.334 1.522 1 95.62 85 SER B CA 1
ATOM 3394 C C . SER B 1 85 ? 0.05 1.033 1.512 1 95.62 85 SER B C 1
ATOM 3396 O O . SER B 1 85 ? -0.211 0.146 0.698 1 95.62 85 SER B O 1
ATOM 3398 N N . ILE B 1 86 ? 0.87 0.856 2.453 1 96.69 86 ILE B N 1
ATOM 3399 C CA . ILE B 1 86 ? 1.773 -0.289 2.467 1 96.69 86 ILE B CA 1
ATOM 3400 C C . ILE B 1 86 ? 0.986 -1.564 2.758 1 96.69 86 ILE B C 1
ATOM 3402 O O . ILE B 1 86 ? 1.43 -2.666 2.422 1 96.69 86 ILE B O 1
ATOM 3406 N N . ASP B 1 87 ? -0.108 -1.454 3.418 1 95.19 87 ASP B N 1
ATOM 3407 C CA . ASP B 1 87 ? -0.926 -2.602 3.797 1 95.19 87 ASP B CA 1
ATOM 3408 C C . ASP B 1 87 ? -1.652 -3.182 2.586 1 95.19 87 ASP B C 1
ATOM 3410 O O . ASP B 1 87 ? -1.909 -4.387 2.527 1 95.19 87 ASP B O 1
ATOM 3414 N N . SER B 1 88 ? -2.004 -2.316 1.611 1 94.62 88 SER B N 1
ATOM 3415 C CA . SER B 1 88 ? -2.766 -2.773 0.454 1 94.62 88 SER B CA 1
ATOM 3416 C C . SER B 1 88 ? -1.952 -2.646 -0.829 1 94.62 88 SER B C 1
ATOM 3418 O O . SER B 1 88 ? -2.295 -3.246 -1.851 1 94.62 88 SER B O 1
ATOM 3420 N N . GLY B 1 89 ? -0.968 -1.809 -0.791 1 96.25 89 GLY B N 1
ATOM 3421 C CA . GLY B 1 89 ? -0.188 -1.518 -1.983 1 96.25 89 GLY B CA 1
ATOM 3422 C C . GLY B 1 89 ? -0.756 -0.374 -2.803 1 96.25 89 GLY B C 1
ATOM 3423 O O . GLY B 1 89 ? -0.176 0.018 -3.818 1 96.25 89 GLY B O 1
ATOM 3424 N N . ALA B 1 90 ? -1.79 0.237 -2.43 1 94.75 90 ALA B N 1
ATOM 3425 C CA . ALA B 1 90 ? -2.475 1.266 -3.209 1 94.75 90 ALA B CA 1
ATOM 3426 C C . ALA B 1 90 ? -1.69 2.574 -3.199 1 94.75 90 ALA B C 1
ATOM 3428 O O . ALA B 1 90 ? -1.142 2.969 -2.166 1 94.75 90 ALA B O 1
ATOM 3429 N N . SER B 1 91 ? -1.616 3.176 -4.352 1 93.56 91 SER B N 1
ATOM 3430 C CA . SER B 1 91 ? -1.07 4.527 -4.422 1 93.56 91 SER B CA 1
ATOM 3431 C C . SER B 1 91 ? -2.139 5.57 -4.125 1 93.56 91 SER B C 1
ATOM 3433 O O . SER B 1 91 ? -3.334 5.27 -4.156 1 93.56 91 SER B O 1
ATOM 3435 N N . SER B 1 92 ? -1.587 6.711 -3.848 1 92.06 92 SER B N 1
ATOM 3436 C CA . SER B 1 92 ? -2.508 7.832 -3.703 1 92.06 92 SER B CA 1
ATOM 3437 C C . SER B 1 92 ? -3.01 8.32 -5.059 1 92.06 92 SER B C 1
ATOM 3439 O O . SER B 1 92 ? -2.436 7.977 -6.098 1 92.06 92 SER B O 1
ATOM 3441 N N . THR B 1 93 ? -4.121 9.008 -5.008 1 90.69 93 THR B N 1
ATOM 3442 C CA . THR B 1 93 ? -4.645 9.789 -6.121 1 90.69 93 THR B CA 1
ATOM 3443 C C . THR B 1 93 ? -4.887 11.234 -5.695 1 90.69 93 THR B C 1
ATOM 3445 O O . THR B 1 93 ? -5.719 11.5 -4.824 1 90.69 93 THR B O 1
ATOM 3448 N N . PRO B 1 94 ? -4.203 12.211 -6.25 1 94 94 PRO B N 1
ATOM 3449 C CA . PRO B 1 94 ? -3.189 12.07 -7.293 1 94 94 PRO B CA 1
ATOM 3450 C C . PRO B 1 94 ? -1.963 11.289 -6.824 1 94 94 PRO B C 1
ATOM 3452 O O . PRO B 1 94 ? -1.695 11.227 -5.621 1 94 94 PRO B O 1
ATOM 3455 N N . PHE B 1 95 ? -1.179 10.836 -7.84 1 95.06 95 PHE B N 1
ATOM 3456 C CA . PHE B 1 95 ? -0.056 9.945 -7.574 1 95.06 95 PHE B CA 1
ATOM 3457 C C . PHE B 1 95 ? 0.996 10.633 -6.719 1 95.06 95 PHE B C 1
ATOM 3459 O O . PHE B 1 95 ? 1.45 10.078 -5.715 1 95.06 95 PHE B O 1
ATOM 3466 N N . PHE B 1 96 ? 1.378 11.727 -7.109 1 97.56 96 PHE B N 1
ATOM 3467 C CA . PHE B 1 96 ? 2.271 12.57 -6.324 1 97.56 96 PHE B CA 1
ATOM 3468 C C . PHE B 1 96 ? 1.482 13.609 -5.539 1 97.56 96 PHE B C 1
ATOM 3470 O O . PHE B 1 96 ? 1.511 14.797 -5.875 1 97.56 96 PHE B O 1
ATOM 3477 N N . ASN B 1 97 ? 0.866 13.133 -4.445 1 96.69 97 ASN B N 1
ATOM 3478 C CA . ASN B 1 97 ? -0.053 13.977 -3.689 1 96.69 97 ASN B CA 1
ATOM 3479 C C . ASN B 1 97 ? 0.66 14.695 -2.549 1 96.69 97 ASN B C 1
ATOM 3481 O O . ASN B 1 97 ? 0.024 15.398 -1.759 1 96.69 97 ASN B O 1
ATOM 3485 N N . ARG B 1 98 ? 1.952 14.523 -2.389 1 97.56 98 ARG B N 1
ATOM 3486 C CA . ARG B 1 98 ? 2.75 15.234 -1.396 1 97.56 98 ARG B CA 1
ATOM 3487 C C . ARG B 1 98 ? 3.592 16.328 -2.051 1 97.56 98 ARG B C 1
ATOM 3489 O O . ARG B 1 98 ? 3.287 16.766 -3.16 1 97.56 98 ARG B O 1
ATOM 3496 N N . ASP B 1 99 ? 4.535 16.891 -1.298 1 98.5 99 ASP B N 1
ATOM 3497 C CA . ASP B 1 99 ? 5.355 17.953 -1.876 1 98.5 99 ASP B CA 1
ATOM 3498 C C . ASP B 1 99 ? 5.957 17.516 -3.209 1 98.5 99 ASP B C 1
ATOM 3500 O O . ASP B 1 99 ? 6.754 16.562 -3.258 1 98.5 99 ASP B O 1
ATOM 3504 N N . THR B 1 100 ? 5.531 18.078 -4.195 1 98.81 100 THR B N 1
ATOM 3505 C CA . THR B 1 100 ? 5.91 17.828 -5.586 1 98.81 100 THR B CA 1
ATOM 3506 C C . THR B 1 100 ? 6.062 19.156 -6.344 1 98.81 100 THR B C 1
ATOM 3508 O O . THR B 1 100 ? 5.07 19.812 -6.656 1 98.81 100 THR B O 1
ATOM 3511 N N . PHE B 1 101 ? 7.352 19.422 -6.648 1 98.81 101 PHE B N 1
ATOM 3512 C CA . PHE B 1 101 ? 7.598 20.75 -7.195 1 98.81 101 PHE B CA 1
ATOM 3513 C C . PHE B 1 101 ? 8.977 20.828 -7.84 1 98.81 101 PHE B C 1
ATOM 3515 O O . PHE B 1 101 ? 9.805 19.938 -7.652 1 98.81 101 PHE B O 1
ATOM 3522 N N . VAL B 1 102 ? 9.109 21.859 -8.609 1 98.81 102 VAL B N 1
ATOM 3523 C CA . VAL B 1 102 ? 10.414 22.375 -9.023 1 98.81 102 VAL B CA 1
ATOM 3524 C C . VAL B 1 102 ? 10.641 23.75 -8.422 1 98.81 102 VAL B C 1
ATOM 3526 O O . VAL B 1 102 ? 9.688 24.484 -8.148 1 98.81 102 VAL B O 1
ATOM 3529 N N . GLY B 1 103 ? 11.945 24.062 -8.102 1 98.62 103 GLY B N 1
ATOM 3530 C CA . GLY B 1 103 ? 12.164 25.359 -7.484 1 98.62 103 GLY B CA 1
ATOM 3531 C C . GLY B 1 103 ? 13.602 25.828 -7.578 1 98.62 103 GLY B C 1
ATOM 3532 O O . GLY B 1 103 ? 14.461 25.109 -8.117 1 98.62 103 GLY B O 1
ATOM 3533 N N . LEU B 1 104 ? 13.781 27.047 -7.18 1 98.5 104 LEU B N 1
ATOM 3534 C CA . LEU B 1 104 ? 15.086 27.672 -7.008 1 98.5 104 LEU B CA 1
ATOM 3535 C C . LEU B 1 104 ? 15.312 28.078 -5.551 1 98.5 104 LEU B C 1
ATOM 3537 O O . LEU B 1 104 ? 14.383 28.516 -4.875 1 98.5 104 LEU B O 1
ATOM 3541 N N . ARG B 1 105 ? 16.484 27.891 -5.141 1 97.69 105 ARG B N 1
ATOM 3542 C CA . ARG B 1 105 ? 16.859 28.281 -3.785 1 97.69 105 ARG B CA 1
ATOM 3543 C C . ARG B 1 105 ? 18.141 29.109 -3.789 1 97.69 105 ARG B C 1
ATOM 3545 O O . ARG B 1 105 ? 19.141 28.719 -4.398 1 97.69 105 ARG B O 1
ATOM 3552 N N . HIS B 1 106 ? 18.062 30.219 -3.166 1 97.06 106 HIS B N 1
ATOM 3553 C CA . HIS B 1 106 ? 19.219 31.062 -2.877 1 97.06 106 HIS B CA 1
ATOM 3554 C C . HIS B 1 106 ? 19.516 31.109 -1.38 1 97.06 106 HIS B C 1
ATOM 3556 O O . HIS B 1 106 ? 18.641 31.5 -0.59 1 97.06 106 HIS B O 1
ATOM 3562 N N . ARG B 1 107 ? 20.656 30.812 -0.974 1 89.38 107 ARG B N 1
ATOM 3563 C CA . ARG B 1 107 ? 21.016 30.531 0.411 1 89.38 107 ARG B CA 1
ATOM 3564 C C . ARG B 1 107 ? 20.625 31.688 1.329 1 89.38 107 ARG B C 1
ATOM 3566 O O . ARG B 1 107 ? 20 31.469 2.369 1 89.38 107 ARG B O 1
ATOM 3573 N N . PRO B 1 108 ? 20.906 32.875 1.001 1 91.88 108 PRO B N 1
ATOM 3574 C CA . PRO B 1 108 ? 20.562 33.969 1.927 1 91.88 108 PRO B CA 1
ATOM 3575 C C . PRO B 1 108 ? 19.109 34.406 1.786 1 91.88 108 PRO B C 1
ATOM 3577 O O . PRO B 1 108 ? 18.594 35.125 2.662 1 91.88 108 PRO B O 1
ATOM 3580 N N . VAL B 1 109 ? 18.484 34.125 0.714 1 95.75 109 VAL B N 1
ATOM 3581 C CA . VAL B 1 109 ? 17.188 34.719 0.417 1 95.75 109 VAL B CA 1
ATOM 3582 C C . VAL B 1 109 ? 16.062 33.719 0.747 1 95.75 109 VAL B C 1
ATOM 3584 O O . VAL B 1 109 ? 15.055 34.094 1.343 1 95.75 109 VAL B O 1
ATOM 3587 N N . GLY B 1 110 ? 16.25 32.5 0.308 1 97.94 110 GLY B N 1
ATOM 3588 C CA . GLY B 1 110 ? 15.211 31.516 0.517 1 97.94 110 GLY B CA 1
ATOM 3589 C C . GLY B 1 110 ? 14.922 30.688 -0.719 1 97.94 110 GLY B C 1
ATOM 3590 O O . GLY B 1 110 ? 15.773 30.547 -1.595 1 97.94 110 GLY B O 1
ATOM 3591 N N . ALA B 1 111 ? 13.742 30.094 -0.706 1 98.38 111 ALA B N 1
ATOM 3592 C CA . ALA B 1 111 ? 13.391 29.188 -1.799 1 98.38 111 ALA B CA 1
ATOM 3593 C C . ALA B 1 111 ? 12.016 29.531 -2.373 1 98.38 111 ALA B C 1
ATOM 3595 O O . ALA B 1 111 ? 11.102 29.906 -1.634 1 98.38 111 ALA B O 1
ATOM 3596 N N . LEU B 1 112 ? 11.906 29.391 -3.652 1 98.75 112 LEU B N 1
ATOM 3597 C CA . LEU B 1 112 ? 10.656 29.5 -4.398 1 98.75 112 LEU B CA 1
ATOM 3598 C C . LEU B 1 112 ? 10.328 28.188 -5.102 1 98.75 112 LEU B C 1
ATOM 3600 O O . LEU B 1 112 ? 11.156 27.656 -5.84 1 98.75 112 LEU B O 1
ATOM 3604 N N . THR B 1 113 ? 9.141 27.703 -4.828 1 98.81 113 THR B N 1
ATOM 3605 C CA . THR B 1 113 ? 8.75 26.453 -5.453 1 98.81 113 THR B CA 1
ATOM 3606 C C . THR B 1 113 ? 7.449 26.609 -6.23 1 98.81 113 THR B C 1
ATOM 3608 O O . THR B 1 113 ? 6.582 27.406 -5.844 1 98.81 113 THR B O 1
ATOM 3611 N N . LEU B 1 114 ? 7.285 25.875 -7.324 1 98.88 114 LEU B N 1
ATOM 3612 C CA . LEU B 1 114 ? 6.109 25.797 -8.188 1 98.88 114 LEU B CA 1
ATOM 3613 C C . LEU B 1 114 ? 5.562 24.375 -8.25 1 98.88 114 LEU B C 1
ATOM 3615 O O . LEU B 1 114 ? 6.266 23.453 -8.664 1 98.88 114 LEU B O 1
ATOM 3619 N N . GLY B 1 115 ? 4.387 24.125 -7.762 1 98.62 115 GLY B N 1
ATOM 3620 C CA . GLY B 1 115 ? 3.803 22.797 -7.785 1 98.62 115 GLY B CA 1
ATOM 3621 C C . GLY B 1 115 ? 2.82 22.547 -6.656 1 98.62 115 GLY B C 1
ATOM 3622 O O . GLY B 1 115 ? 1.939 23.375 -6.406 1 98.62 115 GLY B O 1
ATOM 3623 N N . VAL B 1 116 ? 2.893 21.406 -6.082 1 98.62 116 VAL B N 1
ATOM 3624 C CA . VAL B 1 116 ? 2.137 21.047 -4.891 1 98.62 116 VAL B CA 1
ATOM 3625 C C . VAL B 1 116 ? 2.973 21.328 -3.643 1 98.62 116 VAL B C 1
ATOM 3627 O O . VAL B 1 116 ? 4.051 20.75 -3.471 1 98.62 116 VAL B O 1
ATOM 3630 N N . ASN B 1 117 ? 2.445 22.156 -2.768 1 98.5 117 ASN B N 1
ATOM 3631 C CA . ASN B 1 117 ? 3.271 22.641 -1.668 1 98.5 117 ASN B CA 1
ATOM 3632 C C . ASN B 1 117 ? 2.57 22.484 -0.323 1 98.5 117 ASN B C 1
ATOM 3634 O O . ASN B 1 117 ? 1.369 22.719 -0.209 1 98.5 117 ASN B O 1
ATOM 3638 N N . THR B 1 118 ? 3.361 22.047 0.659 1 97.75 118 THR B N 1
ATOM 3639 C CA . THR B 1 118 ? 2.912 22.172 2.039 1 97.75 118 THR B CA 1
ATOM 3640 C C . THR B 1 118 ? 2.707 23.641 2.406 1 97.75 118 THR B C 1
ATOM 3642 O O . THR B 1 118 ? 3.59 24.469 2.182 1 97.75 118 THR B O 1
ATOM 3645 N N . THR B 1 119 ? 1.58 23.938 3.012 1 97.94 119 THR B N 1
ATOM 3646 C CA . THR B 1 119 ? 1.279 25.312 3.391 1 97.94 119 THR B CA 1
ATOM 3647 C C . THR B 1 119 ? 1.85 25.641 4.77 1 97.94 119 THR B C 1
ATOM 3649 O O . THR B 1 119 ? 2.266 24.734 5.5 1 97.94 119 THR B O 1
ATOM 3652 N N . SER B 1 120 ? 1.831 26.906 5.047 1 98.12 120 SER B N 1
ATOM 3653 C CA . SER B 1 120 ? 2.307 27.312 6.363 1 98.12 120 SER B CA 1
ATOM 3654 C C . SER B 1 120 ? 1.394 26.781 7.465 1 98.12 120 SER B C 1
ATOM 3656 O O . SER B 1 120 ? 1.863 26.422 8.547 1 98.12 120 SER B O 1
ATOM 3658 N N . VAL B 1 121 ? 0.084 26.734 7.238 1 98.19 121 VAL B N 1
ATOM 3659 C CA . VAL B 1 121 ? -0.865 26.203 8.211 1 98.19 121 VAL B CA 1
ATOM 3660 C C . VAL B 1 121 ? -0.582 24.734 8.469 1 98.19 121 VAL B C 1
ATOM 3662 O O . VAL B 1 121 ? -0.496 24.297 9.625 1 98.19 121 VAL B O 1
ATOM 3665 N N . ARG B 1 122 ? -0.453 24.016 7.422 1 96.62 122 ARG B N 1
ATOM 3666 C CA . ARG B 1 122 ? -0.158 22.594 7.559 1 96.62 122 ARG B CA 1
ATOM 3667 C C . ARG B 1 122 ? 1.182 22.375 8.258 1 96.62 122 ARG B C 1
ATOM 3669 O O . ARG B 1 122 ? 1.296 21.531 9.141 1 96.62 122 ARG B O 1
ATOM 3676 N N . ALA B 1 123 ? 2.195 23.109 7.82 1 97.06 123 ALA B N 1
ATOM 3677 C CA . ALA B 1 123 ? 3.527 22.984 8.398 1 97.06 123 ALA B CA 1
ATOM 3678 C C . ALA B 1 123 ? 3.498 23.219 9.906 1 97.06 123 ALA B C 1
ATOM 3680 O O . ALA B 1 123 ? 4.156 22.516 10.672 1 97.06 123 ALA B O 1
ATOM 3681 N N . LEU B 1 124 ? 2.809 24.188 10.273 1 97.69 124 LEU B N 1
ATOM 3682 C CA . LEU B 1 124 ? 2.723 24.5 11.695 1 97.69 124 LEU B CA 1
ATOM 3683 C C . LEU B 1 124 ? 1.998 23.391 12.453 1 97.69 124 LEU B C 1
ATOM 3685 O O . LEU B 1 124 ? 2.398 23.016 13.562 1 97.69 124 LEU B O 1
ATOM 3689 N N . GLY B 1 125 ? 0.915 22.891 11.906 1 96.06 125 GLY B N 1
ATOM 3690 C CA . GLY B 1 125 ? 0.267 21.734 12.508 1 96.06 125 GLY B CA 1
ATOM 3691 C C . GLY B 1 125 ? 1.199 20.547 12.68 1 96.06 125 GLY B C 1
ATOM 3692 O O . GLY B 1 125 ? 1.219 19.906 13.734 1 96.06 125 GLY B O 1
ATOM 3693 N N . ASN B 1 126 ? 1.957 20.297 11.672 1 95.06 126 ASN B N 1
ATOM 3694 C CA . ASN B 1 126 ? 2.918 19.203 11.719 1 95.06 126 ASN B CA 1
ATOM 3695 C C . ASN B 1 126 ? 3.963 19.422 12.812 1 95.06 126 ASN B C 1
ATOM 3697 O O . ASN B 1 126 ? 4.418 18.469 13.438 1 95.06 126 ASN B O 1
ATOM 3701 N N . ALA B 1 127 ? 4.359 20.609 12.938 1 95.38 127 ALA B N 1
ATOM 3702 C CA . ALA B 1 127 ? 5.406 20.938 13.906 1 95.38 127 ALA B CA 1
ATOM 3703 C C . ALA B 1 127 ? 4.953 20.609 15.328 1 95.38 127 ALA B C 1
ATOM 3705 O O . ALA B 1 127 ? 5.777 20.312 16.188 1 95.38 127 ALA B O 1
ATOM 3706 N N . LEU B 1 128 ? 3.693 20.625 15.539 1 96.5 128 LEU B N 1
ATOM 3707 C CA . LEU B 1 128 ? 3.205 20.469 16.906 1 96.5 128 LEU B CA 1
ATOM 3708 C C . LEU B 1 128 ? 2.641 19.078 17.125 1 96.5 128 LEU B C 1
ATOM 3710 O O . LEU B 1 128 ? 2.412 18.672 18.266 1 96.5 128 LEU B O 1
ATOM 3714 N N . ASP B 1 129 ? 2.377 18.344 16.125 1 96.69 129 ASP B N 1
ATOM 3715 C CA . ASP B 1 129 ? 1.887 16.969 16.25 1 96.69 129 ASP B CA 1
ATOM 3716 C C . ASP B 1 129 ? 3.023 16.016 16.594 1 96.69 129 ASP B C 1
ATOM 3718 O O . ASP B 1 129 ? 4.004 15.922 15.844 1 96.69 129 ASP B O 1
ATOM 3722 N N . LEU B 1 130 ? 2.867 15.266 17.641 1 96.38 130 LEU B N 1
ATOM 3723 C CA . LEU B 1 130 ? 3.99 14.492 18.156 1 96.38 130 LEU B CA 1
ATOM 3724 C C . LEU B 1 130 ? 3.898 13.039 17.703 1 96.38 130 LEU B C 1
ATOM 3726 O O . LEU B 1 130 ? 4.777 12.227 18 1 96.38 130 LEU B O 1
ATOM 3730 N N . THR B 1 131 ? 2.783 12.672 16.984 1 94.62 131 THR B N 1
ATOM 3731 C CA . THR B 1 131 ? 2.75 11.32 16.438 1 94.62 131 THR B CA 1
ATOM 3732 C C . THR B 1 131 ? 3.877 11.125 15.422 1 94.62 131 THR B C 1
ATOM 3734 O O . THR B 1 131 ? 4.25 12.055 14.711 1 94.62 131 THR B O 1
ATOM 3737 N N . PRO B 1 132 ? 4.469 9.906 15.328 1 91.12 132 PRO B N 1
ATOM 3738 C CA . PRO B 1 132 ? 5.535 9.695 14.344 1 91.12 132 PRO B CA 1
ATOM 3739 C C . PRO B 1 132 ? 5.098 10.047 12.922 1 91.12 132 PRO B C 1
ATOM 3741 O O . PRO B 1 132 ? 4.074 9.547 12.445 1 91.12 132 PRO B O 1
ATOM 3744 N N . GLY B 1 133 ? 5.863 10.875 12.227 1 84.44 133 GLY B N 1
ATOM 3745 C CA . GLY B 1 133 ? 5.531 11.312 10.875 1 84.44 133 GLY B CA 1
ATOM 3746 C C . GLY B 1 133 ? 4.574 12.484 10.852 1 84.44 133 GLY B C 1
ATOM 3747 O O . GLY B 1 133 ? 4.301 13.055 9.789 1 84.44 133 GLY B O 1
ATOM 3748 N N . ALA B 1 134 ? 4.141 12.898 11.922 1 76.69 134 ALA B N 1
ATOM 3749 C CA . ALA B 1 134 ? 3.23 14.031 12.078 1 76.69 134 ALA B CA 1
ATOM 3750 C C . ALA B 1 134 ? 1.974 13.852 11.234 1 76.69 134 ALA B C 1
ATOM 3752 O O . ALA B 1 134 ? 2.061 13.664 10.016 1 76.69 134 ALA B O 1
ATOM 3753 N N . ASN B 1 135 ? 0.866 13.906 11.82 1 66.56 135 ASN B N 1
ATOM 3754 C CA . ASN B 1 135 ? -0.466 13.93 11.227 1 66.56 135 ASN B CA 1
ATOM 3755 C C . ASN B 1 135 ? -0.818 12.586 10.586 1 66.56 135 ASN B C 1
ATOM 3757 O O . ASN B 1 135 ? -1.461 12.547 9.539 1 66.56 135 ASN B O 1
ATOM 3761 N N . THR B 1 136 ? -0.123 11.656 11.07 1 66.06 136 THR B N 1
ATOM 3762 C CA . THR B 1 136 ? -0.453 10.352 10.5 1 66.06 136 THR B CA 1
ATOM 3763 C C . THR B 1 136 ? -0.922 9.391 11.586 1 66.06 136 THR B C 1
ATOM 3765 O O . THR B 1 136 ? -0.467 9.469 12.734 1 66.06 136 THR B O 1
ATOM 3768 N N . GLY B 1 137 ? -1.982 8.773 11.328 1 71.44 137 GLY B N 1
ATOM 3769 C CA . GLY B 1 137 ? -2.336 7.629 12.148 1 71.44 137 GLY B CA 1
ATOM 3770 C C . GLY B 1 137 ? -3.408 7.934 13.18 1 71.44 137 GLY B C 1
ATOM 3771 O O . GLY B 1 137 ? -4.039 8.992 13.125 1 71.44 137 GLY B O 1
ATOM 3772 N N . ILE B 1 138 ? -3.516 7.066 14.016 1 87.44 138 ILE B N 1
ATOM 3773 C CA . ILE B 1 138 ? -4.414 7.125 15.164 1 87.44 138 ILE B CA 1
ATOM 3774 C C . ILE B 1 138 ? -3.893 8.148 16.172 1 87.44 138 ILE B C 1
ATOM 3776 O O . ILE B 1 138 ? -2.703 8.148 16.5 1 87.44 138 ILE B O 1
ATOM 3780 N N . GLY B 1 139 ? -4.699 9.219 16.453 1 91.81 139 GLY B N 1
ATOM 3781 C CA . GLY B 1 139 ? -4.398 10.109 17.562 1 91.81 139 GLY B CA 1
ATOM 3782 C C . GLY B 1 139 ? -3.752 11.414 17.125 1 91.81 139 GLY B C 1
ATOM 3783 O O . GLY B 1 139 ? -3.332 12.211 17.953 1 91.81 139 GLY B O 1
ATOM 3784 N N . ALA B 1 140 ? -3.604 11.617 15.859 1 94.5 140 ALA B N 1
ATOM 3785 C CA . ALA B 1 140 ? -3.01 12.859 15.359 1 94.5 140 ALA B CA 1
ATOM 3786 C C . ALA B 1 140 ? -3.871 14.062 15.719 1 94.5 140 ALA B C 1
ATOM 3788 O O . ALA B 1 140 ? -5.102 13.969 15.75 1 94.5 140 ALA B O 1
ATOM 3789 N N . LEU B 1 141 ? -3.246 15.203 15.867 1 95.25 141 LEU B N 1
ATOM 3790 C CA . LEU B 1 141 ? -3.957 16.438 16.172 1 95.25 141 LEU B CA 1
ATOM 3791 C C . LEU B 1 141 ? -4.887 16.828 15.031 1 95.25 141 LEU B C 1
ATOM 3793 O O . LEU B 1 141 ? -5.914 17.484 15.258 1 95.25 141 LEU B O 1
ATOM 3797 N N . GLN B 1 142 ? -4.52 16.406 13.898 1 92.94 142 GLN B N 1
ATOM 3798 C CA . GLN B 1 142 ? -5.305 16.734 12.711 1 92.94 142 GLN B CA 1
ATOM 3799 C C . GLN B 1 142 ? -6.73 16.219 12.836 1 92.94 142 GLN B C 1
ATOM 3801 O O . GLN B 1 142 ? -7.645 16.734 12.195 1 92.94 142 GLN B O 1
ATOM 3806 N N . SER B 1 143 ? -6.883 15.195 13.594 1 93.38 143 SER B N 1
ATOM 3807 C CA . SER B 1 143 ? -8.219 14.641 13.805 1 93.38 143 SER B CA 1
ATOM 3808 C C . SER B 1 143 ? -9.18 15.695 14.336 1 93.38 143 SER B C 1
ATOM 3810 O O . SER B 1 143 ? -10.383 15.617 14.109 1 93.38 143 SER B O 1
ATOM 3812 N N . LEU B 1 144 ? -8.609 16.641 14.977 1 92.94 144 LEU B N 1
ATOM 3813 C CA . LEU B 1 144 ? -9.422 17.703 15.555 1 92.94 144 LEU B CA 1
ATOM 3814 C C . LEU B 1 144 ? -9.328 18.984 14.719 1 92.94 144 LEU B C 1
ATOM 3816 O O . LEU B 1 144 ? -10.336 19.469 14.188 1 92.94 144 LEU B O 1
ATOM 3820 N N . VAL B 1 145 ? -8.164 19.391 14.445 1 93.38 145 VAL B N 1
ATOM 3821 C CA . VAL B 1 145 ? -7.965 20.734 13.938 1 93.38 145 VAL B CA 1
ATOM 3822 C C . VAL B 1 145 ? -8.312 20.781 12.453 1 93.38 145 VAL B C 1
ATOM 3824 O O . VAL B 1 145 ? -8.547 21.859 11.898 1 93.38 145 VAL B O 1
ATOM 3827 N N . SER B 1 146 ? -8.297 19.703 11.828 1 92.62 146 SER B N 1
ATOM 3828 C CA . SER B 1 146 ? -8.602 19.688 10.398 1 92.62 146 SER B CA 1
ATOM 3829 C C . SER B 1 146 ? -10.078 19.406 10.148 1 92.62 146 SER B C 1
ATOM 3831 O O . SER B 1 146 ? -10.484 19.156 9.016 1 92.62 146 SER B O 1
ATOM 3833 N N . SER B 1 147 ? -10.867 19.438 11.172 1 91.31 147 SER B N 1
ATOM 3834 C CA . SER B 1 147 ? -12.273 19.078 11.062 1 91.31 147 SER B CA 1
ATOM 3835 C C . SER B 1 147 ? -13.156 20.141 11.719 1 91.31 147 SER B C 1
ATOM 3837 O O . SER B 1 147 ? -12.789 20.703 12.75 1 91.31 147 SER B O 1
ATOM 3839 N N . MET B 1 148 ? -14.234 20.422 11.055 1 90.25 148 MET B N 1
ATOM 3840 C CA . MET B 1 148 ? -15.359 21.109 11.672 1 90.25 148 MET B CA 1
ATOM 3841 C C . MET B 1 148 ? -16.562 20.172 11.828 1 90.25 148 MET B C 1
ATOM 3843 O O . MET B 1 148 ? -17.406 20.109 10.945 1 90.25 148 MET B O 1
ATOM 3847 N N . ASN B 1 149 ? -16.578 19.484 12.898 1 89 149 ASN B N 1
ATOM 3848 C CA . ASN B 1 149 ? -17.625 18.516 13.242 1 89 149 ASN B CA 1
ATOM 3849 C C . ASN B 1 149 ? -17.797 17.469 12.141 1 89 149 ASN B C 1
ATOM 3851 O O . ASN B 1 149 ? -18.906 17.266 11.656 1 89 149 ASN B O 1
ATOM 3855 N N . GLY B 1 150 ? -16.703 16.906 11.766 1 82.88 150 GLY B N 1
ATOM 3856 C CA . GLY B 1 150 ? -16.75 15.805 10.812 1 82.88 150 GLY B CA 1
ATOM 3857 C C . GLY B 1 150 ? -16.531 16.25 9.383 1 82.88 150 GLY B C 1
ATOM 3858 O O . GLY B 1 150 ? -16.328 15.422 8.492 1 82.88 150 GLY B O 1
ATOM 3859 N N . ILE B 1 151 ? -16.625 17.531 9.141 1 84.75 151 ILE B N 1
ATOM 3860 C CA . ILE B 1 151 ? -16.375 18.047 7.805 1 84.75 151 ILE B CA 1
ATOM 3861 C C . ILE B 1 151 ? -14.961 18.609 7.727 1 84.75 151 ILE B C 1
ATOM 3863 O O . ILE B 1 151 ? -14.539 19.375 8.594 1 84.75 151 ILE B O 1
ATOM 3867 N N . SER B 1 152 ? -14.266 18.234 6.676 1 88.5 152 SER B N 1
ATOM 3868 C CA . SER B 1 152 ? -12.891 18.688 6.516 1 88.5 152 SER B CA 1
ATOM 3869 C C . SER B 1 152 ? -12.82 20.188 6.312 1 88.5 152 SER B C 1
ATOM 3871 O O . SER B 1 152 ? -13.617 20.766 5.559 1 88.5 152 SER B O 1
ATOM 3873 N N . THR B 1 153 ? -11.828 20.812 6.941 1 89.62 153 THR B N 1
ATOM 3874 C CA . THR B 1 153 ? -11.602 22.234 6.715 1 89.62 153 THR B CA 1
ATOM 3875 C C . THR B 1 153 ? -10.703 22.453 5.504 1 89.62 153 THR B C 1
ATOM 3877 O O . THR B 1 153 ? -10.562 23.578 5.02 1 89.62 153 THR B O 1
ATOM 3880 N N . ASP B 1 154 ? -10.008 21.406 5.027 1 88.19 154 ASP B N 1
ATOM 3881 C CA . ASP B 1 154 ? -9.172 21.359 3.828 1 88.19 154 ASP B CA 1
ATOM 3882 C C . ASP B 1 154 ? -7.855 22.094 4.051 1 88.19 154 ASP B C 1
ATOM 3884 O O . ASP B 1 154 ? -7.027 22.188 3.141 1 88.19 154 ASP B O 1
ATOM 3888 N N . HIS B 1 155 ? -7.613 22.609 5.207 1 93.94 155 HIS B N 1
ATOM 3889 C CA . HIS B 1 155 ? -6.457 23.484 5.422 1 93.94 155 HIS B CA 1
ATOM 3890 C C . HIS B 1 155 ? -5.23 22.656 5.82 1 93.94 155 HIS B C 1
ATOM 3892 O O . HIS B 1 155 ? -4.129 23.203 5.934 1 93.94 155 HIS B O 1
ATOM 3898 N N . ASP B 1 156 ? -5.367 21.453 6.078 1 93 156 ASP B N 1
ATOM 3899 C CA . ASP B 1 156 ? -4.219 20.625 6.434 1 93 156 ASP B CA 1
ATOM 3900 C C . ASP B 1 156 ? -3.848 19.688 5.293 1 93 156 ASP B C 1
ATOM 3902 O O . ASP B 1 156 ? -3.16 18.688 5.508 1 93 156 ASP B O 1
ATOM 3906 N N . SER B 1 157 ? -4.277 20.016 4.164 1 90.81 157 SER B N 1
ATOM 3907 C CA . SER B 1 157 ? -3.83 19.375 2.926 1 90.81 157 SER B CA 1
ATOM 3908 C C . SER B 1 157 ? -2.809 20.25 2.201 1 90.81 157 SER B C 1
ATOM 3910 O O . SER B 1 157 ? -2.723 21.453 2.449 1 90.81 157 SER B O 1
ATOM 3912 N N . ARG B 1 158 ? -2.076 19.609 1.435 1 95.88 158 ARG B N 1
ATOM 3913 C CA . ARG B 1 158 ? -1.15 20.375 0.61 1 95.88 158 ARG B CA 1
ATOM 3914 C C . ARG B 1 158 ? -1.894 21.141 -0.486 1 95.88 158 ARG B C 1
ATOM 3916 O O . ARG B 1 158 ? -2.967 20.719 -0.921 1 95.88 158 ARG B O 1
ATOM 3923 N N . LEU B 1 159 ? -1.279 22.234 -0.842 1 96.25 159 LEU B N 1
ATOM 3924 C CA . LEU B 1 159 ? -1.923 23.109 -1.817 1 96.25 159 LEU B CA 1
ATOM 3925 C C . LEU B 1 159 ? -1.414 22.828 -3.227 1 96.25 159 LEU B C 1
ATOM 3927 O O . LEU B 1 159 ? -0.22 22.969 -3.5 1 96.25 159 LEU B O 1
ATOM 3931 N N . GLN B 1 160 ? -2.289 22.406 -4.094 1 95.56 160 GLN B N 1
ATOM 3932 C CA . GLN B 1 160 ? -1.967 22.188 -5.5 1 95.56 160 GLN B CA 1
ATOM 3933 C C . GLN B 1 160 ? -1.973 23.5 -6.277 1 95.56 160 GLN B C 1
ATOM 3935 O O . GLN B 1 160 ? -2.475 24.516 -5.789 1 95.56 160 GLN B O 1
ATOM 3940 N N . ASN B 1 161 ? -1.411 23.422 -7.555 1 95.88 161 ASN B N 1
ATOM 3941 C CA . ASN B 1 161 ? -1.414 24.594 -8.438 1 95.88 161 ASN B CA 1
ATOM 3942 C C . ASN B 1 161 ? -0.94 25.844 -7.711 1 95.88 161 ASN B C 1
ATOM 3944 O O . ASN B 1 161 ? -1.609 26.875 -7.746 1 95.88 161 ASN B O 1
ATOM 3948 N N . SER B 1 162 ? 0.178 25.719 -7.09 1 97.62 162 SER B N 1
ATOM 3949 C CA . SER B 1 162 ? 0.535 26.828 -6.195 1 97.62 162 SER B CA 1
ATOM 3950 C C . SER B 1 162 ? 2.002 27.203 -6.355 1 97.62 162 SER B C 1
ATOM 3952 O O . SER B 1 162 ? 2.799 26.438 -6.887 1 97.62 162 SER B O 1
ATOM 3954 N N . VAL B 1 163 ? 2.264 28.406 -5.996 1 98.56 163 VAL B N 1
ATOM 3955 C CA . VAL B 1 163 ? 3.613 28.922 -5.777 1 98.56 163 VAL B CA 1
ATOM 3956 C C . VAL B 1 163 ? 3.826 29.203 -4.293 1 98.56 163 VAL B C 1
ATOM 3958 O O . VAL B 1 163 ? 2.916 29.688 -3.609 1 98.56 163 VAL B O 1
ATOM 3961 N N . ARG B 1 164 ? 4.977 28.891 -3.826 1 98.69 164 ARG B N 1
ATOM 3962 C CA . ARG B 1 164 ? 5.297 29.109 -2.418 1 98.69 164 ARG B CA 1
ATOM 3963 C C . ARG B 1 164 ? 6.699 29.688 -2.254 1 98.69 164 ARG B C 1
ATOM 3965 O O . ARG B 1 164 ? 7.648 29.203 -2.875 1 98.69 164 ARG B O 1
ATOM 3972 N N . TYR B 1 165 ? 6.77 30.688 -1.515 1 98.69 165 TYR B N 1
ATOM 3973 C CA . TYR B 1 165 ? 8.047 31.25 -1.084 1 98.69 165 TYR B CA 1
ATOM 3974 C C . TYR B 1 165 ? 8.297 30.969 0.391 1 98.69 165 TYR B C 1
ATOM 3976 O O . TYR B 1 165 ? 7.402 31.125 1.224 1 98.69 165 TYR B O 1
ATOM 3984 N N . ARG B 1 166 ? 9.422 30.516 0.69 1 98.12 166 ARG B N 1
ATOM 3985 C CA . ARG B 1 166 ? 9.93 30.391 2.053 1 98.12 166 ARG B CA 1
ATOM 3986 C C . ARG B 1 166 ? 11.258 31.109 2.217 1 98.12 166 ARG B C 1
ATOM 3988 O O . ARG B 1 166 ? 12.195 30.875 1.452 1 98.12 166 ARG B O 1
ATOM 3995 N N . SER B 1 167 ? 11.383 31.812 3.229 1 98 167 SER B N 1
ATOM 3996 C CA . SER B 1 167 ? 12.609 32.594 3.414 1 98 167 SER B CA 1
ATOM 3997 C C . SER B 1 167 ? 13.68 31.766 4.121 1 98 167 SER B C 1
ATOM 3999 O O . SER B 1 167 ? 13.375 30.75 4.754 1 98 167 SER B O 1
ATOM 4001 N N . ALA B 1 168 ? 14.875 32.25 3.904 1 95.69 168 ALA B N 1
ATOM 4002 C CA . ALA B 1 168 ? 15.922 31.797 4.82 1 95.69 168 ALA B CA 1
ATOM 4003 C C . ALA B 1 168 ? 15.664 32.281 6.238 1 95.69 168 ALA B C 1
ATOM 4005 O O . ALA B 1 168 ? 14.766 33.125 6.461 1 95.69 168 ALA B O 1
ATOM 4006 N N . SER B 1 169 ? 16.328 31.656 7.156 1 94.19 169 SER B N 1
ATOM 4007 C CA . SER B 1 169 ? 16.203 32.125 8.539 1 94.19 169 SER B CA 1
ATOM 4008 C C . SER B 1 169 ? 17.078 33.344 8.797 1 94.19 169 SER B C 1
ATOM 4010 O O . SER B 1 169 ? 18.281 33.281 8.57 1 94.19 169 SER B O 1
ATOM 4012 N N . PHE B 1 170 ? 16.469 34.406 9.203 1 94.88 170 PHE B N 1
ATOM 4013 C CA . PHE B 1 170 ? 17.172 35.625 9.609 1 94.88 170 PHE B CA 1
ATOM 4014 C C . PHE B 1 170 ? 17.016 35.844 11.109 1 94.88 170 PHE B C 1
ATOM 4016 O O . PHE B 1 170 ? 15.992 36.406 11.547 1 94.88 170 PHE B O 1
ATOM 4023 N N . TYR B 1 171 ? 18.016 35.594 11.875 1 94.38 171 TYR B N 1
ATOM 4024 C CA . TYR B 1 171 ? 18 35.688 13.328 1 94.38 171 TYR B CA 1
ATOM 4025 C C . TYR B 1 171 ? 16.859 34.875 13.922 1 94.38 171 TYR B C 1
ATOM 4027 O O . TYR B 1 171 ? 16.141 35.375 14.805 1 94.38 171 TYR B O 1
ATOM 4035 N N . GLY B 1 172 ? 16.562 33.781 13.312 1 95.88 172 GLY B N 1
ATOM 4036 C CA . GLY B 1 172 ? 15.562 32.875 13.828 1 95.88 172 GLY B CA 1
ATOM 4037 C C . GLY B 1 172 ? 14.188 33.094 13.227 1 95.88 172 GLY B C 1
ATOM 4038 O O . GLY B 1 172 ? 13.258 32.312 13.492 1 95.88 172 GLY B O 1
ATOM 4039 N N . ILE B 1 173 ? 14.055 34.125 12.469 1 97.75 173 ILE B N 1
ATOM 4040 C CA . ILE B 1 173 ? 12.758 34.438 11.891 1 97.75 173 ILE B CA 1
ATOM 4041 C C . ILE B 1 173 ? 12.648 33.875 10.484 1 97.75 173 ILE B C 1
ATOM 4043 O O . ILE B 1 173 ? 13.57 34 9.672 1 97.75 173 ILE B O 1
ATOM 4047 N N . GLU B 1 174 ? 11.617 33.188 10.188 1 97.62 174 GLU B N 1
ATOM 4048 C CA . GLU B 1 174 ? 11.297 32.656 8.867 1 97.62 174 GLU B CA 1
ATOM 4049 C C . GLU B 1 174 ? 9.914 33.094 8.414 1 97.62 174 GLU B C 1
ATOM 4051 O O . GLU B 1 174 ? 8.977 33.125 9.211 1 97.62 174 GLU B O 1
ATOM 4056 N N . VAL B 1 175 ? 9.828 33.406 7.184 1 98.19 175 VAL B N 1
ATOM 4057 C CA . VAL B 1 175 ? 8.57 33.875 6.605 1 98.19 175 VAL B CA 1
ATOM 4058 C C . VAL B 1 175 ? 8.164 32.938 5.453 1 98.19 175 VAL B C 1
ATOM 4060 O O . VAL B 1 175 ? 9.023 32.469 4.699 1 98.19 175 VAL B O 1
ATOM 4063 N N . GLY B 1 176 ? 6.91 32.656 5.363 1 98.38 176 GLY B N 1
ATOM 4064 C CA . GLY B 1 176 ? 6.344 31.938 4.246 1 98.38 176 GLY B CA 1
ATOM 4065 C C . GLY B 1 176 ? 5.176 32.656 3.59 1 98.38 176 GLY B C 1
ATOM 4066 O O . GLY B 1 176 ? 4.395 33.312 4.266 1 98.38 176 GLY B O 1
ATOM 4067 N N . ALA B 1 177 ? 5.133 32.531 2.312 1 98.56 177 ALA B N 1
ATOM 4068 C CA . ALA B 1 177 ? 4.004 33.031 1.533 1 98.56 177 ALA B CA 1
ATOM 4069 C C . ALA B 1 177 ? 3.617 32.062 0.429 1 98.56 177 ALA B C 1
ATOM 4071 O O . ALA B 1 177 ? 4.48 31.422 -0.189 1 98.56 177 ALA B O 1
ATOM 4072 N N . GLN B 1 178 ? 2.299 32 0.203 1 97.75 178 GLN B N 1
ATOM 4073 C CA . GLN B 1 178 ? 1.873 31.062 -0.833 1 97.75 178 GLN B CA 1
ATOM 4074 C C . GLN B 1 178 ? 0.63 31.578 -1.557 1 97.75 178 GLN B C 1
ATOM 4076 O O . GLN B 1 178 ? -0.179 32.312 -0.976 1 97.75 178 GLN B O 1
ATOM 4081 N N . TYR B 1 179 ? 0.564 31.219 -2.758 1 97.81 179 TYR B N 1
ATOM 4082 C CA . TYR B 1 179 ? -0.583 31.516 -3.605 1 97.81 179 TYR B CA 1
ATOM 4083 C C . TYR B 1 179 ? -0.989 30.297 -4.426 1 97.81 179 TYR B C 1
ATOM 4085 O O . TYR B 1 179 ? -0.149 29.672 -5.078 1 97.81 179 TYR B O 1
ATOM 4093 N N . GLY B 1 180 ? -2.262 29.969 -4.297 1 96 180 GLY B N 1
ATOM 4094 C CA . GLY B 1 180 ? -2.84 28.922 -5.137 1 96 180 GLY B CA 1
ATOM 4095 C C . GLY B 1 180 ? -3.744 29.484 -6.223 1 96 180 GLY B C 1
ATOM 4096 O O . GLY B 1 180 ? -4.672 30.234 -5.941 1 96 180 GLY B O 1
ATOM 4097 N N . PHE B 1 181 ? -3.436 29.031 -7.379 1 91.94 181 PHE B N 1
ATOM 4098 C CA . PHE B 1 181 ? -4.195 29.531 -8.516 1 91.94 181 PHE B CA 1
ATOM 4099 C C . PHE B 1 181 ? -5.535 28.812 -8.633 1 91.94 181 PHE B C 1
ATOM 4101 O O . PHE B 1 181 ? -5.609 27.594 -8.445 1 91.94 181 PHE B O 1
ATOM 4108 N N . GLY B 1 182 ? -6.637 29.484 -8.758 1 81.69 182 GLY B N 1
ATOM 4109 C CA . GLY B 1 182 ? -7.961 28.922 -8.953 1 81.69 182 GLY B CA 1
ATOM 4110 C C . GLY B 1 182 ? -8.203 28.453 -10.375 1 81.69 182 GLY B C 1
ATOM 4111 O O . GLY B 1 182 ? -8.312 29.266 -11.289 1 81.69 182 GLY B O 1
ATOM 4112 N N . GLU B 1 183 ? -7.703 27.328 -10.859 1 70.81 183 GLU B N 1
ATOM 4113 C CA . GLU B 1 183 ? -7.742 26.891 -12.25 1 70.81 183 GLU B CA 1
ATOM 4114 C C . GLU B 1 183 ? -9.172 26.609 -12.703 1 70.81 183 GLU B C 1
ATOM 4116 O O . GLU B 1 183 ? -9.445 26.531 -13.898 1 70.81 183 GLU B O 1
ATOM 4121 N N . VAL B 1 184 ? -10.016 26.203 -11.898 1 59.47 184 VAL B N 1
ATOM 4122 C CA . VAL B 1 184 ? -11.352 25.844 -12.383 1 59.47 184 VAL B CA 1
ATOM 4123 C C . VAL B 1 184 ? -12.242 27.094 -12.383 1 59.47 184 VAL B C 1
ATOM 4125 O O . VAL B 1 184 ? -12.773 27.484 -11.344 1 59.47 184 VAL B O 1
ATOM 4128 N N . ARG B 1 185 ? -11.805 28.109 -13.188 1 56.12 185 ARG B N 1
ATOM 4129 C CA . ARG B 1 185 ? -12.828 29.125 -13.391 1 56.12 185 ARG B CA 1
ATOM 4130 C C . ARG B 1 185 ? -14.07 28.516 -14.039 1 56.12 185 ARG B C 1
ATOM 4132 O O . ARG B 1 185 ? -14.008 27.984 -15.141 1 56.12 185 ARG B O 1
ATOM 4139 N N . ALA B 1 186 ? -14.695 27.672 -13.242 1 50.97 186 ALA B N 1
ATOM 4140 C CA . ALA B 1 186 ? -15.898 27.141 -13.883 1 50.97 186 ALA B CA 1
ATOM 4141 C C . ALA B 1 186 ? -16.531 28.172 -14.812 1 50.97 186 ALA B C 1
ATOM 4143 O O . ALA B 1 186 ? -16.641 29.359 -14.453 1 50.97 186 ALA B O 1
ATOM 4144 N N . ASP B 1 187 ? -16.578 27.891 -16 1 51.88 187 ASP B N 1
ATOM 4145 C CA . ASP B 1 187 ? -17.328 28.688 -16.969 1 51.88 187 ASP B CA 1
ATOM 4146 C C . ASP B 1 187 ? -18.688 29.109 -16.391 1 51.88 187 ASP B C 1
ATOM 4148 O O . ASP B 1 187 ? -19.453 28.281 -15.922 1 51.88 187 ASP B O 1
ATOM 4152 N N . GLY B 1 188 ? -18.875 30.359 -16.25 1 55.16 188 GLY B N 1
ATOM 4153 C CA . GLY B 1 188 ? -20.141 31.031 -15.969 1 55.16 188 GLY B CA 1
ATOM 4154 C C . GLY B 1 188 ? -20.328 31.375 -14.5 1 55.16 188 GLY B C 1
ATOM 4155 O O . GLY B 1 188 ? -21.297 32.031 -14.133 1 55.16 188 GLY B O 1
ATOM 4156 N N . THR B 1 189 ? -19.656 30.641 -13.68 1 55.91 189 THR B N 1
ATOM 4157 C CA . THR B 1 189 ? -20.047 30.953 -12.312 1 55.91 189 THR B CA 1
ATOM 4158 C C . THR B 1 189 ? -19.234 32.125 -11.766 1 55.91 189 THR B C 1
ATOM 4160 O O . THR B 1 189 ? -19.531 32.656 -10.688 1 55.91 189 THR B O 1
ATOM 4163 N N . GLY B 1 190 ? -18.297 32.75 -12.625 1 60 190 GLY B N 1
ATOM 4164 C CA . GLY B 1 190 ? -17.516 33.875 -12.133 1 60 190 GLY B CA 1
ATOM 4165 C C . GLY B 1 190 ? -16.656 33.5 -10.922 1 60 190 GLY B C 1
ATOM 4166 O O . GLY B 1 190 ? -16.094 34.406 -10.281 1 60 190 GLY B O 1
ATOM 4167 N N . ARG B 1 191 ? -16.594 32.25 -10.539 1 67.12 191 ARG B N 1
ATOM 4168 C CA . ARG B 1 191 ? -15.875 31.891 -9.32 1 67.12 191 ARG B CA 1
ATOM 4169 C C . ARG B 1 191 ? -14.375 31.75 -9.586 1 67.12 191 ARG B C 1
ATOM 4171 O O . ARG B 1 191 ? -13.969 31.344 -10.672 1 67.12 191 ARG B O 1
ATOM 4178 N N . ASN B 1 192 ? -13.68 32.562 -8.648 1 73.19 192 ASN B N 1
ATOM 4179 C CA . ASN B 1 192 ? -12.219 32.469 -8.625 1 73.19 192 ASN B CA 1
ATOM 4180 C C . ASN B 1 192 ? -11.742 31.703 -7.387 1 73.19 192 ASN B C 1
ATOM 4182 O O . ASN B 1 192 ? -11.602 32.281 -6.309 1 73.19 192 ASN B O 1
ATOM 4186 N N . ASP B 1 193 ? -11.391 30.406 -7.395 1 83.88 193 ASP B N 1
ATOM 4187 C CA . ASP B 1 193 ? -11.055 29.531 -6.273 1 83.88 193 ASP B CA 1
ATOM 4188 C C . ASP B 1 193 ? -9.578 29.672 -5.891 1 83.88 193 ASP B C 1
ATOM 4190 O O . ASP B 1 193 ? -8.891 28.672 -5.672 1 83.88 193 ASP B O 1
ATOM 4194 N N . HIS B 1 194 ? -9.172 30.969 -5.832 1 90.5 194 HIS B N 1
ATOM 4195 C CA . HIS B 1 194 ? -7.777 31.172 -5.465 1 90.5 194 HIS B CA 1
ATOM 4196 C C . HIS B 1 194 ? -7.578 31.031 -3.957 1 90.5 194 HIS B C 1
ATOM 4198 O O . HIS B 1 194 ? -8.539 31.141 -3.189 1 90.5 194 HIS B O 1
ATOM 4204 N N . VAL B 1 195 ? -6.355 30.703 -3.529 1 94.81 195 VAL B N 1
ATOM 4205 C CA . VAL B 1 195 ? -5.984 30.531 -2.129 1 94.81 195 VAL B CA 1
ATOM 4206 C C . VAL B 1 195 ? -4.785 31.422 -1.797 1 94.81 195 VAL B C 1
ATOM 4208 O O . VAL B 1 195 ? -3.846 31.531 -2.586 1 94.81 195 VAL B O 1
ATOM 4211 N N . ILE B 1 196 ? -4.867 32.125 -0.719 1 96.62 196 ILE B N 1
ATOM 4212 C CA . ILE B 1 196 ? -3.736 32.906 -0.218 1 96.62 196 ILE B CA 1
ATOM 4213 C C . ILE B 1 196 ? -3.342 32.406 1.17 1 96.62 196 ILE B C 1
ATOM 4215 O O . ILE B 1 196 ? -4.207 32.062 1.981 1 96.62 196 ILE B O 1
ATOM 4219 N N . GLY B 1 197 ? -2.092 32.312 1.43 1 98.06 197 GLY B N 1
ATOM 4220 C CA . GLY B 1 197 ? -1.586 31.891 2.725 1 98.06 197 GLY B CA 1
ATOM 4221 C C . GLY B 1 197 ? -0.294 32.562 3.119 1 98.06 197 GLY B C 1
ATOM 4222 O O . GLY B 1 197 ? 0.435 33.062 2.262 1 98.06 197 GLY B O 1
ATOM 4223 N N . ALA B 1 198 ? -0.053 32.594 4.359 1 98.5 198 ALA B N 1
ATOM 4224 C CA . ALA B 1 198 ? 1.164 33.188 4.91 1 98.5 198 ALA B CA 1
ATOM 4225 C C . ALA B 1 198 ? 1.517 32.531 6.254 1 98.5 198 ALA B C 1
ATOM 4227 O O . ALA B 1 198 ? 0.661 31.953 6.91 1 98.5 198 ALA B O 1
ATOM 4228 N N . GLY B 1 199 ? 2.777 32.656 6.621 1 98.75 199 GLY B N 1
ATOM 4229 C CA . GLY B 1 199 ? 3.271 32.156 7.898 1 98.75 199 GLY B CA 1
ATOM 4230 C C . GLY B 1 199 ? 4.453 32.938 8.422 1 98.75 199 GLY B C 1
ATOM 4231 O O . GLY B 1 199 ? 5.25 33.469 7.645 1 98.75 199 GLY B O 1
ATOM 4232 N N . LEU B 1 200 ? 4.477 33.094 9.641 1 98.75 200 LEU B N 1
ATOM 4233 C CA . LEU B 1 200 ? 5.59 33.688 10.367 1 98.75 200 LEU B CA 1
ATOM 4234 C C . LEU B 1 200 ? 6.012 32.812 11.539 1 98.75 200 LEU B C 1
ATOM 4236 O O . LEU B 1 200 ? 5.18 32.406 12.352 1 98.75 200 LEU B O 1
ATOM 4240 N N . ALA B 1 201 ? 7.32 32.531 11.531 1 98.56 201 ALA B N 1
ATOM 4241 C CA . ALA B 1 201 ? 7.84 31.688 12.609 1 98.56 201 ALA B CA 1
ATOM 4242 C C . ALA B 1 201 ? 9.109 32.281 13.203 1 98.56 201 ALA B C 1
ATOM 4244 O O . ALA B 1 201 ? 9.875 32.969 12.508 1 98.56 201 ALA B O 1
ATOM 4245 N N . TYR B 1 202 ? 9.266 32.125 14.461 1 98.31 202 TYR B N 1
ATOM 4246 C CA . TYR B 1 202 ? 10.469 32.469 15.211 1 98.31 202 TYR B CA 1
ATOM 4247 C C . TYR B 1 202 ? 10.984 31.297 16 1 98.31 202 TYR B C 1
ATOM 4249 O O . TYR B 1 202 ? 10.25 30.703 16.797 1 98.31 202 TYR B O 1
ATOM 4257 N N . ALA B 1 203 ? 12.172 30.953 15.688 1 97.06 203 ALA B N 1
ATOM 4258 C CA . ALA B 1 203 ? 12.844 29.875 16.406 1 97.06 203 ALA B CA 1
ATOM 4259 C C . ALA B 1 203 ? 14.234 30.281 16.859 1 97.06 203 ALA B C 1
ATOM 4261 O O . ALA B 1 203 ? 15.117 30.531 16.047 1 97.06 203 ALA B O 1
ATOM 4262 N N . ARG B 1 204 ? 14.461 30.266 18.078 1 95.25 204 ARG B N 1
ATOM 4263 C CA . ARG B 1 204 ? 15.758 30.609 18.656 1 95.25 204 ARG B CA 1
ATOM 4264 C C . ARG B 1 204 ? 15.906 30 20.047 1 95.25 204 ARG B C 1
ATOM 4266 O O . ARG B 1 204 ? 15.07 30.234 20.922 1 95.25 204 ARG B O 1
ATOM 4273 N N . GLY B 1 205 ? 17.031 29.297 20.266 1 95.12 205 GLY B N 1
ATOM 4274 C CA . GLY B 1 205 ? 17.188 28.578 21.516 1 95.12 205 GLY B CA 1
ATOM 4275 C C . GLY B 1 205 ? 16.094 27.562 21.781 1 95.12 205 GLY B C 1
ATOM 4276 O O . GLY B 1 205 ? 15.797 26.734 20.922 1 95.12 205 GLY B O 1
ATOM 4277 N N . PRO B 1 206 ? 15.531 27.641 23.016 1 96.69 206 PRO B N 1
ATOM 4278 C CA . PRO B 1 206 ? 14.523 26.641 23.391 1 96.69 206 PRO B CA 1
ATOM 4279 C C . PRO B 1 206 ? 13.117 27.016 22.922 1 96.69 206 PRO B C 1
ATOM 4281 O O . PRO B 1 206 ? 12.164 26.281 23.172 1 96.69 206 PRO B O 1
ATOM 4284 N N . PHE B 1 207 ? 13.078 28.156 22.25 1 96.69 207 PHE B N 1
ATOM 4285 C CA . PHE B 1 207 ? 11.75 28.688 21.953 1 96.69 207 PHE B CA 1
ATOM 4286 C C . PHE B 1 207 ? 11.422 28.562 20.484 1 96.69 207 PHE B C 1
ATOM 4288 O O . PHE B 1 207 ? 12.281 28.781 19.625 1 96.69 207 PHE B O 1
ATOM 4295 N N . TYR B 1 208 ? 10.227 28.203 20.234 1 98 208 TYR B N 1
ATOM 4296 C CA . TYR B 1 208 ? 9.609 28.25 18.922 1 98 208 TYR B CA 1
ATOM 4297 C C . TYR B 1 208 ? 8.219 28.859 18.984 1 98 208 TYR B C 1
ATOM 4299 O O . TYR B 1 208 ? 7.402 28.469 19.828 1 98 208 TYR B O 1
ATOM 4307 N N . VAL B 1 209 ? 7.898 29.875 18.203 1 98.62 209 VAL B N 1
ATOM 4308 C CA . VAL B 1 209 ? 6.578 30.484 18.078 1 98.62 209 VAL B CA 1
ATOM 4309 C C . VAL B 1 209 ? 6.258 30.719 16.609 1 98.62 209 VAL B C 1
ATOM 4311 O O . VAL B 1 209 ? 7.121 31.156 15.836 1 98.62 209 VAL B O 1
ATOM 4314 N N . ALA B 1 210 ? 5.051 30.375 16.266 1 98.81 210 ALA B N 1
ATOM 4315 C CA . ALA B 1 210 ? 4.688 30.594 14.875 1 98.81 210 ALA B CA 1
ATOM 4316 C C . ALA B 1 210 ? 3.211 30.938 14.734 1 98.81 210 ALA B C 1
ATOM 4318 O O . ALA B 1 210 ? 2.396 30.578 15.586 1 98.81 210 ALA B O 1
ATOM 4319 N N . TYR B 1 211 ? 2.914 31.703 13.789 1 98.88 211 TYR B N 1
ATOM 4320 C CA . TYR B 1 211 ? 1.564 32.031 13.344 1 98.88 211 TYR B CA 1
ATOM 4321 C C . TYR B 1 211 ? 1.399 31.719 11.859 1 98.88 211 TYR B C 1
ATOM 4323 O O . TYR B 1 211 ? 2.297 32 11.055 1 98.88 211 TYR B O 1
ATOM 4331 N N . ALA B 1 212 ? 0.308 31.062 11.477 1 98.88 212 ALA B N 1
ATOM 4332 C CA . ALA B 1 212 ? -0 30.781 10.078 1 98.88 212 ALA B CA 1
ATOM 4333 C C . ALA B 1 212 ? -1.451 31.125 9.75 1 98.88 212 ALA B C 1
ATOM 4335 O O . ALA B 1 212 ? -2.336 30.969 10.594 1 98.88 212 ALA B O 1
ATOM 4336 N N . TYR B 1 213 ? -1.608 31.547 8.555 1 98.44 213 TYR B N 1
ATOM 4337 C CA . TYR B 1 213 ? -2.912 31.969 8.047 1 98.44 213 TYR B CA 1
ATOM 4338 C C . TYR B 1 213 ? -3.139 31.453 6.633 1 98.44 213 TYR B C 1
ATOM 4340 O O . TYR B 1 213 ? -2.209 31.406 5.824 1 98.44 213 TYR B O 1
ATOM 4348 N N . GLU B 1 214 ? -4.367 31.047 6.324 1 98.06 214 GLU B N 1
ATOM 4349 C CA . GLU B 1 214 ? -4.754 30.625 4.977 1 98.06 214 GLU B CA 1
ATOM 4350 C C . GLU B 1 214 ? -6.207 30.984 4.688 1 98.06 214 GLU B C 1
ATOM 4352 O O . GLU B 1 214 ? -7.086 30.781 5.523 1 98.06 214 GLU B O 1
ATOM 4357 N N . ASP B 1 215 ? -6.422 31.547 3.576 1 95.69 215 ASP B N 1
ATOM 4358 C CA . ASP B 1 215 ? -7.746 31.938 3.107 1 95.69 215 ASP B CA 1
ATOM 4359 C C . ASP B 1 215 ? -8.055 31.328 1.747 1 95.69 215 ASP B C 1
ATOM 4361 O O . ASP B 1 215 ? -7.367 31.594 0.763 1 95.69 215 ASP B O 1
ATOM 4365 N N . ARG B 1 216 ? -9.07 30.516 1.731 1 92.69 216 ARG B N 1
ATOM 4366 C CA . ARG B 1 216 ? -9.531 29.875 0.504 1 92.69 216 ARG B CA 1
ATOM 4367 C C . ARG B 1 216 ? -10.828 30.5 0.006 1 92.69 216 ARG B C 1
ATOM 4369 O O . ARG B 1 216 ? -11.859 30.438 0.681 1 92.69 216 ARG B O 1
ATOM 4376 N N . HIS B 1 217 ? -10.75 30.922 -1.248 1 89 217 HIS B N 1
ATOM 4377 C CA . HIS B 1 217 ? -11.852 31.719 -1.757 1 89 217 HIS B CA 1
ATOM 4378 C C . HIS B 1 217 ? -12.758 30.891 -2.664 1 89 217 HIS B C 1
ATOM 4380 O O . HIS B 1 217 ? -12.297 29.984 -3.355 1 89 217 HIS B O 1
ATOM 4386 N N . ASP B 1 218 ? -14.07 31.375 -2.688 1 79.44 218 ASP B N 1
ATOM 4387 C CA . ASP B 1 218 ? -15.133 30.922 -3.582 1 79.44 218 ASP B CA 1
ATOM 4388 C C . ASP B 1 218 ? -15.227 29.391 -3.6 1 79.44 218 ASP B C 1
ATOM 4390 O O . ASP B 1 218 ? -15.289 28.781 -4.668 1 79.44 218 ASP B O 1
ATOM 4394 N N . LYS B 1 219 ? -15.25 28.891 -2.391 1 74.62 219 LYS B N 1
ATOM 4395 C CA . LYS B 1 219 ? -15.336 27.438 -2.275 1 74.62 219 LYS B CA 1
ATOM 4396 C C . LYS B 1 219 ? -16.781 27 -2.049 1 74.62 219 LYS B C 1
ATOM 4398 O O . LYS B 1 219 ? -17.562 27.703 -1.412 1 74.62 219 LYS B O 1
ATOM 4403 N N . ASN B 1 220 ? -17.078 25.938 -2.754 1 72.5 220 ASN B N 1
ATOM 4404 C CA . ASN B 1 220 ? -18.297 25.234 -2.42 1 72.5 220 ASN B CA 1
ATOM 4405 C C . ASN B 1 220 ? -18.016 23.984 -1.598 1 72.5 220 ASN B C 1
ATOM 4407 O O . ASN B 1 220 ? -17.219 23.141 -2.002 1 72.5 220 ASN B O 1
ATOM 4411 N N . LYS B 1 221 ? -18.562 24.031 -0.417 1 74 221 LYS B N 1
ATOM 4412 C CA . LYS B 1 221 ? -18.422 22.844 0.422 1 74 221 LYS B CA 1
ATOM 4413 C C . LYS B 1 221 ? -19.766 22.141 0.619 1 74 221 LYS B C 1
ATOM 4415 O O . LYS B 1 221 ? -20.594 22.594 1.392 1 74 221 LYS B O 1
ATOM 4420 N N . ALA B 1 222 ? -19.797 21.016 -0.074 1 65.94 222 ALA B N 1
ATOM 4421 C CA . ALA B 1 222 ? -21.062 20.281 -0.075 1 65.94 222 ALA B CA 1
ATOM 4422 C C . ALA B 1 222 ? -21.453 19.859 1.338 1 65.94 222 ALA B C 1
ATOM 4424 O O . ALA B 1 222 ? -22.609 19.969 1.73 1 65.94 222 ALA B O 1
ATOM 4425 N N . GLY B 1 223 ? -20.547 19.484 2.154 1 71.94 223 GLY B N 1
ATOM 4426 C CA . GLY B 1 223 ? -20.875 19.031 3.496 1 71.94 223 GLY B CA 1
ATOM 4427 C C . GLY B 1 223 ? -21.453 20.125 4.375 1 71.94 223 GLY B C 1
ATOM 4428 O O . GLY B 1 223 ? -22.219 19.844 5.305 1 71.94 223 GLY B O 1
ATOM 4429 N N . LEU B 1 224 ? -21.188 21.375 4.027 1 68.62 224 LEU B N 1
ATOM 4430 C CA . LEU B 1 224 ? -21.703 22.516 4.797 1 68.62 224 LEU B CA 1
ATOM 4431 C C . LEU B 1 224 ? -22.891 23.156 4.086 1 68.62 224 LEU B C 1
ATOM 4433 O O . LEU B 1 224 ? -23.516 24.078 4.621 1 68.62 224 LEU B O 1
ATOM 4437 N N . ALA B 1 225 ? -23.125 22.641 2.893 1 71.5 225 ALA B N 1
ATOM 4438 C CA . ALA B 1 225 ? -24.141 23.266 2.043 1 71.5 225 ALA B CA 1
ATOM 4439 C C . ALA B 1 225 ? -23.812 24.719 1.756 1 71.5 225 ALA B C 1
ATOM 4441 O O . ALA B 1 225 ? -24.688 25.578 1.764 1 71.5 225 ALA B O 1
ATOM 4442 N N . GLN B 1 226 ? -22.516 25.031 1.649 1 74.5 226 GLN B N 1
ATOM 4443 C CA . GLN B 1 226 ? -22.016 26.391 1.46 1 74.5 226 GLN B CA 1
ATOM 4444 C C . GLN B 1 226 ? -21.641 26.641 -0.001 1 74.5 226 GLN B C 1
ATOM 4446 O O . GLN B 1 226 ? -21 25.797 -0.638 1 74.5 226 GLN B O 1
ATOM 4451 N N . THR B 1 227 ? -22.172 27.75 -0.463 1 78.31 227 THR B N 1
ATOM 4452 C CA . THR B 1 227 ? -21.75 28.188 -1.79 1 78.31 227 THR B CA 1
ATOM 4453 C C . THR B 1 227 ? -21.062 29.547 -1.716 1 78.31 227 THR B C 1
ATOM 4455 O O . THR B 1 227 ? -21.312 30.328 -0.798 1 78.31 227 THR B O 1
ATOM 4458 N N . ASN B 1 228 ? -20.156 29.781 -2.709 1 77.44 228 ASN B N 1
ATOM 4459 C CA . ASN B 1 228 ? -19.391 31.016 -2.791 1 77.44 228 ASN B CA 1
ATOM 4460 C C . ASN B 1 228 ? -18.703 31.344 -1.466 1 77.44 228 ASN B C 1
ATOM 4462 O O . ASN B 1 228 ? -18.812 32.469 -0.964 1 77.44 228 ASN B O 1
ATOM 4466 N N . GLY B 1 229 ? -18.141 30.328 -0.958 1 83.19 229 GLY B N 1
ATOM 4467 C CA . GLY B 1 229 ? -17.656 30.438 0.409 1 83.19 229 GLY B CA 1
ATOM 4468 C C . GLY B 1 229 ? -16.219 30.875 0.495 1 83.19 229 GLY B C 1
ATOM 4469 O O . GLY B 1 229 ? -15.477 30.797 -0.491 1 83.19 229 GLY B O 1
ATOM 4470 N N . HIS B 1 230 ? -15.898 31.5 1.677 1 88.56 230 HIS B N 1
ATOM 4471 C CA . HIS B 1 230 ? -14.547 31.828 2.111 1 88.56 230 HIS B CA 1
ATOM 4472 C C . HIS B 1 230 ? -14.172 31.047 3.371 1 88.56 230 HIS B C 1
ATOM 4474 O O . HIS B 1 230 ? -14.758 31.266 4.434 1 88.56 230 HIS B O 1
ATOM 4480 N N . ASP B 1 231 ? -13.203 30.188 3.146 1 92.88 231 ASP B N 1
ATOM 4481 C CA . ASP B 1 231 ? -12.734 29.406 4.285 1 92.88 231 ASP B CA 1
ATOM 4482 C C . ASP B 1 231 ? -11.398 29.922 4.805 1 92.88 231 ASP B C 1
ATOM 4484 O O . ASP B 1 231 ? -10.398 29.906 4.09 1 92.88 231 ASP B O 1
ATOM 4488 N N . GLN B 1 232 ? -11.438 30.312 6.059 1 95.75 232 GLN B N 1
ATOM 4489 C CA . GLN B 1 232 ? -10.242 30.906 6.656 1 95.75 232 GLN B CA 1
ATOM 4490 C C . GLN B 1 232 ? -9.727 30.062 7.812 1 95.75 232 GLN B C 1
ATOM 4492 O O . GLN B 1 232 ? -10.516 29.484 8.562 1 95.75 232 GLN B O 1
ATOM 4497 N N . LYS B 1 233 ? -8.438 30.016 7.906 1 97.81 233 LYS B N 1
ATOM 4498 C CA . LYS B 1 233 ? -7.766 29.344 9.016 1 97.81 233 LYS B CA 1
ATOM 4499 C C . LYS B 1 233 ? -6.723 30.25 9.664 1 97.81 233 LYS B C 1
ATOM 4501 O O . LYS B 1 233 ? -5.941 30.906 8.969 1 97.81 233 LYS B O 1
ATOM 4506 N N . HIS B 1 234 ? -6.832 30.406 10.945 1 98.62 234 HIS B N 1
ATOM 4507 C CA . HIS B 1 234 ? -5.793 30.984 11.789 1 98.62 234 HIS B CA 1
ATOM 4508 C C . HIS B 1 234 ? -5.207 29.953 12.734 1 98.62 234 HIS B C 1
ATOM 4510 O O . HIS B 1 234 ? -5.945 29.312 13.484 1 98.62 234 HIS B O 1
ATOM 4516 N N . ARG B 1 235 ? -3.889 29.781 12.734 1 98.81 235 ARG B N 1
ATOM 4517 C CA . ARG B 1 235 ? -3.238 28.828 13.625 1 98.81 235 ARG B CA 1
ATOM 4518 C C . ARG B 1 235 ? -2.041 29.453 14.328 1 98.81 235 ARG B C 1
ATOM 4520 O O . ARG B 1 235 ? -1.267 30.188 13.703 1 98.81 235 ARG B O 1
ATOM 4527 N N . VAL B 1 236 ? -2.002 29.266 15.57 1 98.81 236 VAL B N 1
ATOM 4528 C CA . VAL B 1 236 ? -0.869 29.703 16.375 1 98.81 236 VAL B CA 1
ATOM 4529 C C . VAL B 1 236 ? -0.256 28.5 17.094 1 98.81 236 VAL B C 1
ATOM 4531 O O . VAL B 1 236 ? -0.977 27.625 17.594 1 98.81 236 VAL B O 1
ATOM 4534 N N . GLY B 1 237 ? 1.073 28.422 17.109 1 98.75 237 GLY B N 1
ATOM 4535 C CA . GLY B 1 237 ? 1.768 27.359 17.797 1 98.75 237 GLY B CA 1
ATOM 4536 C C . GLY B 1 237 ? 2.973 27.844 18.578 1 98.75 237 GLY B C 1
ATOM 4537 O O . GLY B 1 237 ? 3.656 28.781 18.172 1 98.75 237 GLY B O 1
ATOM 4538 N N . VAL B 1 238 ? 3.148 27.234 19.672 1 98.81 238 VAL B N 1
ATOM 4539 C CA . VAL B 1 238 ? 4.316 27.516 20.5 1 98.81 238 VAL B CA 1
ATOM 4540 C C . VAL B 1 238 ? 4.934 26.203 20.984 1 98.81 238 VAL B C 1
ATOM 4542 O O . VAL B 1 238 ? 4.215 25.266 21.312 1 98.81 238 VAL B O 1
ATOM 4545 N N . LYS B 1 239 ? 6.242 26.141 21 1 98.5 239 LYS B N 1
ATOM 4546 C CA . LYS B 1 239 ? 7.004 25.062 21.625 1 98.5 239 LYS B CA 1
ATOM 4547 C C . LYS B 1 239 ? 8.094 25.625 22.531 1 98.5 239 LYS B C 1
ATOM 4549 O O . LYS B 1 239 ? 8.656 26.688 22.266 1 98.5 239 LYS B O 1
ATOM 4554 N N . TYR B 1 240 ? 8.328 24.875 23.531 1 98.62 240 TYR B N 1
ATOM 4555 C CA . TYR B 1 240 ? 9.383 25.203 24.484 1 98.62 240 TYR B CA 1
ATOM 4556 C C . TYR B 1 240 ? 10.133 23.953 24.922 1 98.62 240 TYR B C 1
ATOM 4558 O O . TYR B 1 240 ? 9.539 23.031 25.484 1 98.62 240 TYR B O 1
ATOM 4566 N N . GLN B 1 241 ? 11.422 24.016 24.688 1 98.25 241 GLN B N 1
ATOM 4567 C CA . GLN B 1 241 ? 12.281 22.938 25.156 1 98.25 241 GLN B CA 1
ATOM 4568 C C . GLN B 1 241 ? 12.703 23.156 26.609 1 98.25 241 GLN B C 1
ATOM 4570 O O . GLN B 1 241 ? 13.711 23.797 26.875 1 98.25 241 GLN B O 1
ATOM 4575 N N . VAL B 1 242 ? 12.047 22.484 27.453 1 98.12 242 VAL B N 1
ATOM 4576 C CA . VAL B 1 242 ? 12.289 22.688 28.875 1 98.12 242 VAL B CA 1
ATOM 4577 C C . VAL B 1 242 ? 13.695 22.203 29.234 1 98.12 242 VAL B C 1
ATOM 4579 O O . VAL B 1 242 ? 14.406 22.859 29.984 1 98.12 242 VAL B O 1
ATOM 4582 N N . THR B 1 243 ? 14.078 21.016 28.781 1 97.12 243 THR B N 1
ATOM 4583 C CA . THR B 1 243 ? 15.422 20.438 28.828 1 97.12 243 THR B CA 1
ATOM 4584 C C . THR B 1 243 ? 15.773 19.812 27.484 1 97.12 243 THR B C 1
ATOM 4586 O O . THR B 1 243 ? 14.969 19.828 26.547 1 97.12 243 THR B O 1
ATOM 4589 N N . GLU B 1 244 ? 16.891 19.297 27.5 1 94.5 244 GLU B N 1
ATOM 4590 C CA . GLU B 1 244 ? 17.297 18.625 26.266 1 94.5 244 GLU B CA 1
ATOM 4591 C C . GLU B 1 244 ? 16.391 17.438 25.969 1 94.5 244 GLU B C 1
ATOM 4593 O O . GLU B 1 244 ? 16.297 17 24.812 1 94.5 244 GLU B O 1
ATOM 4598 N N . ARG B 1 245 ? 15.656 16.969 26.922 1 97.06 245 ARG B N 1
ATOM 4599 C CA . ARG B 1 245 ? 14.891 15.734 26.781 1 97.06 245 ARG B CA 1
ATOM 4600 C C . ARG B 1 245 ? 13.391 16 26.812 1 97.06 245 ARG B C 1
ATOM 4602 O O . ARG B 1 245 ? 12.586 15.133 26.484 1 97.06 245 ARG B O 1
ATOM 4609 N N . TRP B 1 246 ? 13.031 17.172 27.234 1 98.44 246 TRP B N 1
ATOM 4610 C CA . TRP B 1 246 ? 11.625 17.422 27.531 1 98.44 246 TRP B CA 1
ATOM 4611 C C . TRP B 1 246 ? 11.094 18.594 26.734 1 98.44 246 TRP B C 1
ATOM 4613 O O . TRP B 1 246 ? 11.57 19.719 26.891 1 98.44 246 TRP B O 1
ATOM 4623 N N . LEU B 1 247 ? 10.078 18.359 25.922 1 98.56 247 LEU B N 1
ATOM 4624 C CA . LEU B 1 247 ? 9.414 19.359 25.094 1 98.56 247 LEU B CA 1
ATOM 4625 C C . LEU B 1 247 ? 7.969 19.562 25.531 1 98.56 247 LEU B C 1
ATOM 4627 O O . LEU B 1 247 ? 7.27 18.578 25.828 1 98.56 247 LEU B O 1
ATOM 4631 N N . ILE B 1 248 ? 7.535 20.797 25.562 1 98.81 248 ILE B N 1
ATOM 4632 C CA . ILE B 1 248 ? 6.121 21.109 25.734 1 98.81 248 ILE B CA 1
ATOM 4633 C C . ILE B 1 248 ? 5.668 22.062 24.641 1 98.81 248 ILE B C 1
ATOM 4635 O O . ILE B 1 248 ? 6.492 22.766 24.031 1 98.81 248 ILE B O 1
ATOM 4639 N N . GLY B 1 249 ? 4.402 22 24.344 1 98.81 249 GLY B N 1
ATOM 4640 C CA . GLY B 1 249 ? 3.891 22.891 23.312 1 98.81 249 GLY B CA 1
ATOM 4641 C C . GLY B 1 249 ? 2.393 23.109 23.391 1 98.81 249 GLY B C 1
ATOM 4642 O O . GLY B 1 249 ? 1.709 22.453 24.188 1 98.81 249 GLY B O 1
ATOM 4643 N N . GLY B 1 250 ? 1.989 24.078 22.688 1 98.75 250 GLY B N 1
ATOM 4644 C CA . GLY B 1 250 ? 0.58 24.406 22.562 1 98.75 250 GLY B CA 1
ATOM 4645 C C . GLY B 1 250 ? 0.191 24.891 21.172 1 98.75 250 GLY B C 1
ATOM 4646 O O . GLY B 1 250 ? 1.014 25.453 20.453 1 98.75 250 GLY B O 1
ATOM 4647 N N . LEU B 1 251 ? -1.028 24.594 20.844 1 98.5 251 LEU B N 1
ATOM 4648 C CA . LEU B 1 251 ? -1.576 24.969 19.547 1 98.5 251 LEU B CA 1
ATOM 4649 C C . LEU B 1 251 ? -2.975 25.547 19.688 1 98.5 251 LEU B C 1
ATOM 4651 O O . LEU B 1 251 ? -3.789 25.047 20.469 1 98.5 251 LEU B O 1
ATOM 4655 N N . TYR B 1 252 ? -3.184 26.625 19.078 1 98.75 252 TYR B N 1
ATOM 4656 C CA . TYR B 1 252 ? -4.516 27.203 18.906 1 98.75 252 TYR B CA 1
ATOM 4657 C C . TYR B 1 252 ? -4.906 27.266 17.438 1 98.75 252 TYR B C 1
ATOM 4659 O O . TYR B 1 252 ? -4.082 27.625 16.594 1 98.75 252 TYR B O 1
ATOM 4667 N N . ASP B 1 253 ? -6.16 26.906 17.172 1 98.38 253 ASP B N 1
ATOM 4668 C CA . ASP B 1 253 ? -6.645 26.812 15.797 1 98.38 253 ASP B CA 1
ATOM 4669 C C . ASP B 1 253 ? -8.047 27.391 15.672 1 98.38 253 ASP B C 1
ATOM 4671 O O . ASP B 1 253 ? -8.945 27.031 16.438 1 98.38 253 ASP B O 1
ATOM 4675 N N . ARG B 1 254 ? -8.266 28.312 14.758 1 98.31 254 ARG B N 1
ATOM 4676 C CA . ARG B 1 254 ? -9.586 28.844 14.43 1 98.31 254 ARG B CA 1
ATOM 4677 C C . ARG B 1 254 ? -9.922 28.625 12.961 1 98.31 254 ARG B C 1
ATOM 4679 O O . ARG B 1 254 ? -9.195 29.094 12.078 1 98.31 254 ARG B O 1
ATOM 4686 N N . SER B 1 255 ? -10.961 27.938 12.703 1 95.94 255 SER B N 1
ATOM 4687 C CA . SER B 1 255 ? -11.5 27.734 11.367 1 95.94 255 SER B CA 1
ATOM 4688 C C . SER B 1 255 ? -12.789 28.516 11.172 1 95.94 255 SER B C 1
ATOM 4690 O O . SER B 1 255 ? -13.703 28.438 11.992 1 95.94 255 SER B O 1
ATOM 4692 N N . VAL B 1 256 ? -12.836 29.234 10.07 1 94.44 256 VAL B N 1
ATOM 4693 C CA . VAL B 1 256 ? -14.023 30.016 9.75 1 94.44 256 VAL B CA 1
ATOM 4694 C C . VAL B 1 256 ? -14.477 29.719 8.328 1 94.44 256 VAL B C 1
ATOM 4696 O O . VAL B 1 256 ? -13.664 29.703 7.398 1 94.44 256 VAL B O 1
ATOM 4699 N N . SER B 1 257 ? -15.727 29.453 8.18 1 90.75 257 SER B N 1
ATOM 4700 C CA . SER B 1 257 ? -16.328 29.281 6.867 1 90.75 257 SER B CA 1
ATOM 4701 C C . SER B 1 257 ? -17.5 30.25 6.664 1 90.75 257 SER B C 1
ATOM 4703 O O . SER B 1 257 ? -18.531 30.156 7.336 1 90.75 257 SER B O 1
ATOM 4705 N N . ASP B 1 258 ? -17.297 31.109 5.754 1 90.12 258 ASP B N 1
ATOM 4706 C CA . ASP B 1 258 ? -18.344 32.094 5.422 1 90.12 258 ASP B CA 1
ATOM 4707 C C . ASP B 1 258 ? -18.906 31.828 4.027 1 90.12 258 ASP B C 1
ATOM 4709 O O . ASP B 1 258 ? -18.234 31.234 3.178 1 90.12 258 ASP B O 1
ATOM 4713 N N . GLY B 1 259 ? -20.156 32.156 3.867 1 86.62 259 GLY B N 1
ATOM 4714 C CA . GLY B 1 259 ? -20.75 32.062 2.541 1 86.62 259 GLY B CA 1
ATOM 4715 C C . GLY B 1 259 ? -22.266 32.094 2.561 1 86.62 259 GLY B C 1
ATOM 4716 O O . GLY B 1 259 ? -22.875 32.625 3.48 1 86.62 259 GLY B O 1
ATOM 4717 N N . GLN B 1 260 ? -22.812 31.641 1.442 1 81.31 260 GLN B N 1
ATOM 4718 C CA . GLN B 1 260 ? -24.25 31.531 1.296 1 81.31 260 GLN B CA 1
ATOM 4719 C C . GLN B 1 260 ? -24.734 30.125 1.661 1 81.31 260 GLN B C 1
ATOM 4721 O O . GLN B 1 260 ? -24.172 29.125 1.197 1 81.31 260 GLN B O 1
ATOM 4726 N N . PHE B 1 261 ? -25.625 30.188 2.535 1 82.62 261 PHE B N 1
ATOM 4727 C CA . PHE B 1 261 ? -26.328 28.953 2.902 1 82.62 261 PHE B CA 1
ATOM 4728 C C . PHE B 1 261 ? -27.766 28.969 2.383 1 82.62 261 PHE B C 1
ATOM 4730 O O . PHE B 1 261 ? -28.125 29.828 1.568 1 82.62 261 PHE B O 1
ATOM 4737 N N . SER B 1 262 ? -28.5 27.938 2.691 1 76.88 262 SER B N 1
ATOM 4738 C CA . SER B 1 262 ? -29.844 27.797 2.137 1 76.88 262 SER B CA 1
ATOM 4739 C C . SER B 1 262 ? -30.688 29.031 2.424 1 76.88 262 SER B C 1
ATOM 4741 O O . SER B 1 262 ? -31.562 29.391 1.637 1 76.88 262 SER B O 1
ATOM 4743 N N . ASN B 1 263 ? -30.453 29.641 3.455 1 74.44 263 ASN B N 1
ATOM 4744 C CA . ASN B 1 263 ? -31.344 30.719 3.852 1 74.44 263 ASN B CA 1
ATOM 4745 C C . ASN B 1 263 ? -30.641 32.094 3.766 1 74.44 263 ASN B C 1
ATOM 4747 O O . ASN B 1 263 ? -31.188 33.094 4.227 1 74.44 263 ASN B O 1
ATOM 4751 N N . GLY B 1 264 ? -29.469 32.094 3.354 1 81.31 264 GLY B N 1
ATOM 4752 C CA . GLY B 1 264 ? -28.812 33.375 3.188 1 81.31 264 GLY B CA 1
ATOM 4753 C C . GLY B 1 264 ? -27.344 33.344 3.533 1 81.31 264 GLY B C 1
ATOM 4754 O O . GLY B 1 264 ? -26.719 32.25 3.539 1 81.31 264 GLY B O 1
ATOM 4755 N N . ASP B 1 265 ? -26.781 34.531 3.803 1 86.94 265 ASP B N 1
ATOM 4756 C CA . ASP B 1 265 ? -25.375 34.688 4.145 1 86.94 265 ASP B CA 1
ATOM 4757 C C . ASP B 1 265 ? -25.125 34.312 5.605 1 86.94 265 ASP B C 1
ATOM 4759 O O . ASP B 1 265 ? -25.891 34.688 6.488 1 86.94 265 ASP B O 1
ATOM 4763 N N . GLY B 1 266 ? -24.156 33.469 5.816 1 89.5 266 GLY B N 1
ATOM 4764 C CA . GLY B 1 266 ? -23.828 33.062 7.172 1 89.5 266 GLY B CA 1
ATOM 4765 C C . GLY B 1 266 ? -22.344 32.75 7.359 1 89.5 266 GLY B C 1
ATOM 4766 O O . GLY B 1 266 ? -21.547 32.969 6.449 1 89.5 266 GLY B O 1
ATOM 4767 N N . ARG B 1 267 ? -22.125 32.469 8.656 1 90.88 267 ARG B N 1
ATOM 4768 C CA . ARG B 1 267 ? -20.75 32.188 9.062 1 90.88 267 ARG B CA 1
ATOM 4769 C C . ARG B 1 267 ? -20.688 31.078 10.109 1 90.88 267 ARG B C 1
ATOM 4771 O O . ARG B 1 267 ? -21.469 31.094 11.078 1 90.88 267 ARG B O 1
ATOM 4778 N N . LEU B 1 268 ? -19.859 30.125 9.805 1 91.62 268 LEU B N 1
ATOM 4779 C CA . LEU B 1 268 ? -19.531 29.078 10.773 1 91.62 268 LEU B CA 1
ATOM 4780 C C . LEU B 1 268 ? -18.125 29.266 11.32 1 91.62 268 LEU B C 1
ATOM 4782 O O . LEU B 1 268 ? -17.203 29.625 10.57 1 91.62 268 LEU B O 1
ATOM 4786 N N . ARG B 1 269 ? -18.016 29.031 12.633 1 93.69 269 ARG B N 1
ATOM 4787 C CA . ARG B 1 269 ? -16.703 29.156 13.25 1 93.69 269 ARG B CA 1
ATOM 4788 C C . ARG B 1 269 ? -16.453 28.031 14.25 1 93.69 269 ARG B C 1
ATOM 4790 O O . ARG B 1 269 ? -17.328 27.688 15.039 1 93.69 269 ARG B O 1
ATOM 4797 N N . ARG B 1 270 ? -15.328 27.453 14.195 1 94.94 270 ARG B N 1
ATOM 4798 C CA . ARG B 1 270 ? -14.891 26.438 15.148 1 94.94 270 ARG B CA 1
ATOM 4799 C C . ARG B 1 270 ? -13.508 26.766 15.695 1 94.94 270 ARG B C 1
ATOM 4801 O O . ARG B 1 270 ? -12.555 26.938 14.93 1 94.94 270 ARG B O 1
ATOM 4808 N N . ASP B 1 271 ? -13.398 26.859 16.984 1 96.62 271 ASP B N 1
ATOM 4809 C CA . ASP B 1 271 ? -12.125 27.016 17.672 1 96.62 271 ASP B CA 1
ATOM 4810 C C . ASP B 1 271 ? -11.664 25.703 18.297 1 96.62 271 ASP B C 1
ATOM 4812 O O . ASP B 1 271 ? -12.484 24.938 18.812 1 96.62 271 ASP B O 1
ATOM 4816 N N . ALA B 1 272 ? -10.375 25.484 18.281 1 97.88 272 ALA B N 1
ATOM 4817 C CA . ALA B 1 272 ? -9.766 24.328 18.922 1 97.88 272 ALA B CA 1
ATOM 4818 C C . ALA B 1 272 ? -8.406 24.672 19.516 1 97.88 272 ALA B C 1
ATOM 4820 O O . ALA B 1 272 ? -7.781 25.656 19.109 1 97.88 272 ALA B O 1
ATOM 4821 N N . TRP B 1 273 ? -8.031 23.969 20.484 1 98.5 273 TRP B N 1
ATOM 4822 C CA . TRP B 1 273 ? -6.699 24.125 21.062 1 98.5 273 TRP B CA 1
ATOM 4823 C C . TRP B 1 273 ? -6.145 22.781 21.531 1 98.5 273 TRP B C 1
ATOM 4825 O O . TRP B 1 273 ? -6.887 21.812 21.656 1 98.5 273 TRP B O 1
ATOM 4835 N N . ALA B 1 274 ? -4.805 22.719 21.688 1 98.56 274 ALA B N 1
ATOM 4836 C CA . ALA B 1 274 ? -4.16 21.484 22.125 1 98.56 274 ALA B CA 1
ATOM 4837 C C . ALA B 1 274 ? -2.898 21.781 22.922 1 98.56 274 ALA B C 1
ATOM 4839 O O . ALA B 1 274 ? -2.275 22.828 22.75 1 98.56 274 ALA B O 1
ATOM 4840 N N . PHE B 1 275 ? -2.648 20.875 23.812 1 98.81 275 PHE B N 1
ATOM 4841 C CA . PHE B 1 275 ? -1.379 20.812 24.531 1 98.81 275 PHE B CA 1
ATOM 4842 C C . PHE B 1 275 ? -0.638 19.531 24.219 1 98.81 275 PHE B C 1
ATOM 4844 O O . PHE B 1 275 ? -1.249 18.453 24.141 1 98.81 275 PHE B O 1
ATOM 4851 N N . VAL B 1 276 ? 0.686 19.688 24.062 1 98.62 276 VAL B N 1
ATOM 4852 C CA . VAL B 1 276 ? 1.476 18.5 23.719 1 98.62 276 VAL B CA 1
ATOM 4853 C C . VAL B 1 276 ? 2.75 18.484 24.562 1 98.62 276 VAL B C 1
ATOM 4855 O O . VAL B 1 276 ? 3.258 19.531 24.969 1 98.62 276 VAL B O 1
ATOM 4858 N N . THR B 1 277 ? 3.234 17.25 24.797 1 98.88 277 THR B N 1
ATOM 4859 C CA . THR B 1 277 ? 4.5 17.094 25.5 1 98.88 277 THR B CA 1
ATOM 4860 C C . THR B 1 277 ? 5.184 15.789 25.094 1 98.88 277 THR B C 1
ATOM 4862 O O . THR B 1 277 ? 4.512 14.82 24.734 1 98.88 277 THR B O 1
ATOM 4865 N N . GLU B 1 278 ? 6.477 15.875 25.109 1 98.5 278 GLU B N 1
ATOM 4866 C CA . GLU B 1 278 ? 7.305 14.727 24.766 1 98.5 278 GLU B CA 1
ATOM 4867 C C . GLU B 1 278 ? 8.547 14.648 25.641 1 98.5 278 GLU B C 1
ATOM 4869 O O . GLU B 1 278 ? 9.148 15.68 25.969 1 98.5 278 GLU B O 1
ATOM 4874 N N . TYR B 1 279 ? 8.898 13.477 26 1 98.69 279 TYR B N 1
ATOM 4875 C CA . TYR B 1 279 ? 10.102 13.211 26.781 1 98.69 279 TYR B CA 1
ATOM 4876 C C . TYR B 1 279 ? 10.922 12.086 26.172 1 98.69 279 TYR B C 1
ATOM 4878 O O . TYR B 1 279 ? 10.422 10.969 26 1 98.69 279 TYR B O 1
ATOM 4886 N N . ASP B 1 280 ? 12.203 12.406 25.906 1 97.5 280 ASP B N 1
ATOM 4887 C CA . ASP B 1 280 ? 13.094 11.445 25.266 1 97.5 280 ASP B CA 1
ATOM 4888 C C . ASP B 1 280 ? 14.242 11.062 26.203 1 97.5 280 ASP B C 1
ATOM 4890 O O . ASP B 1 280 ? 14.82 11.922 26.859 1 97.5 280 ASP B O 1
ATOM 4894 N N . TRP B 1 281 ? 14.547 9.773 26.266 1 97.31 281 TRP B N 1
ATOM 4895 C CA . TRP B 1 281 ? 15.719 9.312 27.016 1 97.31 281 TRP B CA 1
ATOM 4896 C C . TRP B 1 281 ? 16.312 8.062 26.375 1 97.31 281 TRP B C 1
ATOM 4898 O O . TRP B 1 281 ? 15.766 6.969 26.5 1 97.31 281 TRP B O 1
ATOM 4908 N N . GLY B 1 282 ? 17.5 8.242 25.781 1 96.5 282 GLY B N 1
ATOM 4909 C CA . GLY B 1 282 ? 18.094 7.164 25 1 96.5 282 GLY B CA 1
ATOM 4910 C C . GLY B 1 282 ? 17.266 6.766 23.797 1 96.5 282 GLY B C 1
ATOM 4911 O O . GLY B 1 282 ? 16.953 7.609 22.953 1 96.5 282 GLY B O 1
ATOM 4912 N N . ALA B 1 283 ? 16.891 5.484 23.766 1 97.56 283 ALA B N 1
ATOM 4913 C CA . ALA B 1 283 ? 16.109 4.953 22.641 1 97.56 283 ALA B CA 1
ATOM 4914 C C . ALA B 1 283 ? 14.617 5.125 22.891 1 97.56 283 ALA B C 1
ATOM 4916 O O . ALA B 1 283 ? 13.797 4.793 22.031 1 97.56 283 ALA B O 1
ATOM 4917 N N . HIS B 1 284 ? 14.297 5.684 24.047 1 98.44 284 HIS B N 1
ATOM 4918 C CA . HIS B 1 284 ? 12.898 5.746 24.484 1 98.44 284 HIS B CA 1
ATOM 4919 C C . HIS B 1 284 ? 12.305 7.129 24.234 1 98.44 284 HIS B C 1
ATOM 4921 O O . HIS B 1 284 ? 12.961 8.141 24.5 1 98.44 284 HIS B O 1
ATOM 4927 N N . GLU B 1 285 ? 11.125 7.164 23.703 1 98.06 285 GLU B N 1
ATOM 4928 C CA . GLU B 1 285 ? 10.344 8.383 23.531 1 98.06 285 GLU B CA 1
ATOM 4929 C C . GLU B 1 285 ? 8.914 8.203 24.016 1 98.06 285 GLU B C 1
ATOM 4931 O O . GLU B 1 285 ? 8.227 7.262 23.609 1 98.06 285 GLU B O 1
ATOM 4936 N N . ILE B 1 286 ? 8.484 9.016 24.922 1 98.56 286 ILE B N 1
ATOM 4937 C CA . ILE B 1 286 ? 7.09 9.016 25.344 1 98.56 286 ILE B CA 1
ATOM 4938 C C . ILE B 1 286 ? 6.461 10.383 25.047 1 98.56 286 ILE B C 1
ATOM 4940 O O . ILE B 1 286 ? 7.121 11.414 25.172 1 98.56 286 ILE B O 1
ATOM 4944 N N . TYR B 1 287 ? 5.184 10.438 24.594 1 98 287 TYR B N 1
ATOM 4945 C CA . TYR B 1 287 ? 4.523 11.711 24.328 1 98 287 TYR B CA 1
ATOM 4946 C C . TYR B 1 287 ? 3.045 11.648 24.688 1 98 287 TYR B C 1
ATOM 4948 O O . TYR B 1 287 ? 2.471 10.562 24.781 1 98 287 TYR B O 1
ATOM 4956 N N . ALA B 1 288 ? 2.516 12.719 24.938 1 98.69 288 ALA B N 1
ATOM 4957 C CA . ALA B 1 288 ? 1.091 12.891 25.219 1 98.69 288 ALA B CA 1
ATOM 4958 C C . ALA B 1 288 ? 0.552 14.148 24.547 1 98.69 288 ALA B C 1
ATOM 4960 O O . ALA B 1 288 ? 1.244 15.164 24.469 1 98.69 288 ALA B O 1
ATOM 4961 N N . MET B 1 289 ? -0.603 14.055 24.062 1 98.31 289 MET B N 1
ATOM 4962 C CA . MET B 1 289 ? -1.303 15.195 23.469 1 98.31 289 MET B CA 1
ATOM 4963 C C . MET B 1 289 ? -2.75 15.25 23.953 1 98.31 289 MET B C 1
ATOM 4965 O O . MET B 1 289 ? -3.408 14.219 24.062 1 98.31 289 MET B O 1
ATOM 4969 N N . TYR B 1 290 ? -3.137 16.391 24.312 1 98.69 290 TYR B N 1
ATOM 4970 C CA . TYR B 1 290 ? -4.531 16.672 24.656 1 98.69 290 TYR B CA 1
ATOM 4971 C C . TYR B 1 290 ? -5.074 17.828 23.828 1 98.69 290 TYR B C 1
ATOM 4973 O O . TYR B 1 290 ? -4.453 18.891 23.766 1 98.69 290 TYR B O 1
ATOM 4981 N N . GLY B 1 291 ? -6.203 17.609 23.172 1 98.31 291 GLY B N 1
ATOM 4982 C CA . GLY B 1 291 ? -6.832 18.656 22.391 1 98.31 291 GLY B CA 1
ATOM 4983 C C . GLY B 1 291 ? -8.32 18.781 22.656 1 98.31 291 GLY B C 1
ATOM 4984 O O . GLY B 1 291 ? -8.961 17.828 23.094 1 98.31 291 GLY B O 1
ATOM 4985 N N . ARG B 1 292 ? -8.844 19.969 22.344 1 98.12 292 ARG B N 1
ATOM 4986 C CA . ARG B 1 292 ? -10.273 20.234 22.484 1 98.12 292 ARG B CA 1
ATOM 4987 C C . ARG B 1 292 ? -10.773 21.078 21.312 1 98.12 292 ARG B C 1
ATOM 4989 O O . ARG B 1 292 ? -10.133 22.062 20.938 1 98.12 292 ARG B O 1
ATOM 4996 N N . ALA B 1 293 ? -11.781 20.609 20.75 1 97.06 293 ALA B N 1
ATOM 4997 C CA . ALA B 1 293 ? -12.547 21.422 19.797 1 97.06 293 ALA B CA 1
ATOM 4998 C C . ALA B 1 293 ? -13.82 21.953 20.438 1 97.06 293 ALA B C 1
ATOM 5000 O O . ALA B 1 293 ? -14.609 21.188 21 1 97.06 293 ALA B O 1
ATOM 5001 N N . ASN B 1 294 ? -14.023 23.219 20.344 1 95.5 294 ASN B N 1
ATOM 5002 C CA . ASN B 1 294 ? -15.242 23.828 20.859 1 95.5 294 ASN B CA 1
ATOM 5003 C C . ASN B 1 294 ? -16.422 23.625 19.938 1 95.5 294 ASN B C 1
ATOM 5005 O O . ASN B 1 294 ? -16.25 23.188 18.781 1 95.5 294 ASN B O 1
ATOM 5009 N N . ASP B 1 295 ? -17.625 23.922 20.469 1 94.62 295 ASP B N 1
ATOM 5010 C CA . ASP B 1 295 ? -18.812 23.875 19.641 1 94.62 295 ASP B CA 1
ATOM 5011 C C . ASP B 1 295 ? -18.703 24.812 18.438 1 94.62 295 ASP B C 1
ATOM 5013 O O . ASP B 1 295 ? -18.172 25.922 18.562 1 94.62 295 ASP B O 1
ATOM 5017 N N . VAL B 1 296 ? -19.234 24.312 17.328 1 93.5 296 VAL B N 1
ATOM 5018 C CA . VAL B 1 296 ? -19.297 25.172 16.156 1 93.5 296 VAL B CA 1
ATOM 5019 C C . VAL B 1 296 ? -20.266 26.328 16.422 1 93.5 296 VAL B C 1
ATOM 5021 O O . VAL B 1 296 ? -21.391 26.109 16.891 1 93.5 296 VAL B O 1
ATOM 5024 N N . ARG B 1 297 ? -19.875 27.469 16.109 1 92.06 297 ARG B N 1
ATOM 5025 C CA . ARG B 1 297 ? -20.719 28.641 16.25 1 92.06 297 ARG B CA 1
ATOM 5026 C C . ARG B 1 297 ? -21.281 29.078 14.898 1 92.06 297 ARG B C 1
ATOM 5028 O O . ARG B 1 297 ? -20.609 28.938 13.867 1 92.06 297 ARG B O 1
ATOM 5035 N N . CYS B 1 298 ? -22.469 29.578 14.93 1 89 298 CYS B N 1
ATOM 5036 C CA . CYS B 1 298 ? -23.094 30.094 13.711 1 89 298 CYS B CA 1
ATOM 5037 C C . CYS B 1 298 ? -23.484 31.562 13.875 1 89 298 CYS B C 1
ATOM 5039 O O . CYS B 1 298 ? -23.891 31.984 14.961 1 89 298 CYS B O 1
ATOM 5041 N N . GLN B 1 299 ? -23.188 32.219 12.93 1 87.31 299 GLN B N 1
ATOM 5042 C CA . GLN B 1 299 ? -23.641 33.625 12.789 1 87.31 299 GLN B CA 1
ATOM 5043 C C . GLN B 1 299 ? -24.375 33.844 11.469 1 87.31 299 GLN B C 1
ATOM 5045 O O . GLN B 1 299 ? -23.969 33.281 10.438 1 87.31 299 GLN B O 1
ATOM 5050 N N . GLY B 1 300 ? -25.438 34.594 11.539 1 86.5 300 GLY B N 1
ATOM 5051 C CA . GLY B 1 300 ? -26.234 34.812 10.344 1 86.5 300 GLY B CA 1
ATOM 5052 C C . GLY B 1 300 ? -27.109 33.625 9.977 1 86.5 300 GLY B C 1
ATOM 5053 O O . GLY B 1 300 ? -27.531 32.875 10.852 1 86.5 300 GLY B O 1
ATOM 5054 N N . ASP B 1 301 ? -27.516 33.562 8.711 1 80.5 301 ASP B N 1
ATOM 5055 C CA . ASP B 1 301 ? -28.391 32.5 8.227 1 80.5 301 ASP B CA 1
ATOM 5056 C C . ASP B 1 301 ? -27.578 31.281 7.781 1 80.5 301 ASP B C 1
ATOM 5058 O O . ASP B 1 301 ? -27.016 31.266 6.684 1 80.5 301 ASP B O 1
ATOM 5062 N N . THR B 1 302 ? -27.594 30.359 8.695 1 76.5 302 THR B N 1
ATOM 5063 C CA . THR B 1 302 ? -26.812 29.172 8.383 1 76.5 302 THR B CA 1
ATOM 5064 C C . THR B 1 302 ? -27.703 27.938 8.227 1 76.5 302 THR B C 1
ATOM 5066 O O . THR B 1 302 ? -27.312 26.828 8.578 1 76.5 302 THR B O 1
ATOM 5069 N N . GLY B 1 303 ? -28.938 28.234 7.887 1 73.62 303 GLY B N 1
ATOM 5070 C CA . GLY B 1 303 ? -29.875 27.141 7.68 1 73.62 303 GLY B CA 1
ATOM 5071 C C . GLY B 1 303 ? -29.344 26.094 6.703 1 73.62 303 GLY B C 1
ATOM 5072 O O . GLY B 1 303 ? -28.719 26.438 5.695 1 73.62 303 GLY B O 1
ATOM 5073 N N . GLY B 1 304 ? -29.547 24.766 7.07 1 70.81 304 GLY B N 1
ATOM 5074 C CA . GLY B 1 304 ? -29.188 23.688 6.168 1 70.81 304 GLY B CA 1
ATOM 5075 C C . GLY B 1 304 ? -27.719 23.297 6.27 1 70.81 304 GLY B C 1
ATOM 5076 O O . GLY B 1 304 ? -27.219 22.5 5.465 1 70.81 304 GLY B O 1
ATOM 5077 N N . ASN B 1 305 ? -27.188 23.969 7.34 1 71.06 305 ASN B N 1
ATOM 5078 C CA . ASN B 1 305 ? -25.766 23.609 7.438 1 71.06 305 ASN B CA 1
ATOM 5079 C C . ASN B 1 305 ? -25.594 22.141 7.832 1 71.06 305 ASN B C 1
ATOM 5081 O O . ASN B 1 305 ? -26.469 21.547 8.469 1 71.06 305 ASN B O 1
ATOM 5085 N N . GLY B 1 306 ? -24.609 21.406 7.297 1 70.25 306 GLY B N 1
ATOM 5086 C CA . GLY B 1 306 ? -24.375 19.984 7.508 1 70.25 306 GLY B CA 1
ATOM 5087 C C . GLY B 1 306 ? -23.656 19.688 8.805 1 70.25 306 GLY B C 1
ATOM 5088 O O . GLY B 1 306 ? -23.391 18.516 9.125 1 70.25 306 GLY B O 1
ATOM 5089 N N . VAL B 1 307 ? -23.312 20.719 9.727 1 73.38 307 VAL B N 1
ATOM 5090 C CA . VAL B 1 307 ? -22.5 20.438 10.906 1 73.38 307 VAL B CA 1
ATOM 5091 C C . VAL B 1 307 ? -23.281 20.797 12.172 1 73.38 307 VAL B C 1
ATOM 5093 O O . VAL B 1 307 ? -22.781 20.594 13.281 1 73.38 307 VAL B O 1
ATOM 5096 N N . ASN B 1 308 ? -24.531 21.109 12.125 1 74.31 308 ASN B N 1
ATOM 5097 C CA . ASN B 1 308 ? -25.234 21.594 13.305 1 74.31 308 ASN B CA 1
ATOM 5098 C C . ASN B 1 308 ? -24.453 22.703 14.016 1 74.31 308 ASN B C 1
ATOM 5100 O O . ASN B 1 308 ? -23.234 22.641 14.102 1 74.31 308 ASN B O 1
ATOM 5104 N N . CYS B 1 309 ? -25 23.844 14.273 1 75.56 309 CYS B N 1
ATOM 5105 C CA . CYS B 1 309 ? -24.266 24.938 14.891 1 75.56 309 CYS B CA 1
ATOM 5106 C C . CYS B 1 309 ? -25.094 25.625 15.961 1 75.56 309 CYS B C 1
ATOM 5108 O O . CYS B 1 309 ? -26.312 25.406 16.047 1 75.56 309 CYS B O 1
ATOM 5110 N N . GLY B 1 310 ? -24.422 26.281 16.828 1 70.75 310 GLY B N 1
ATOM 5111 C 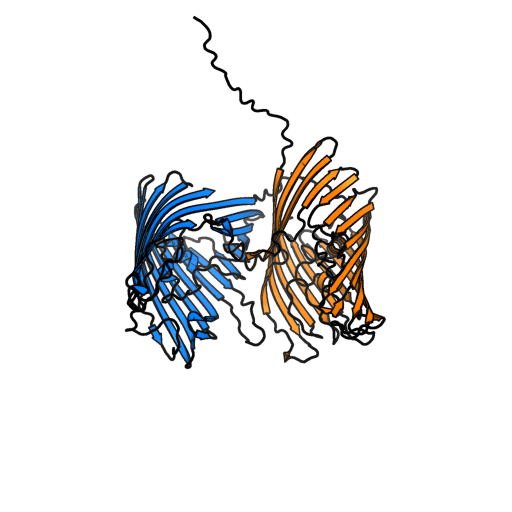CA . GLY B 1 310 ? -25 27.016 17.938 1 70.75 310 GLY B CA 1
ATOM 5112 C C . GLY B 1 310 ? -24.438 26.578 19.281 1 70.75 310 GLY B C 1
ATOM 5113 O O . GLY B 1 310 ? -23.766 25.562 19.391 1 70.75 310 GLY B O 1
ATOM 5114 N N . SER B 1 311 ? -24.484 27.406 20.266 1 60.88 311 SER B N 1
ATOM 5115 C CA . SER B 1 311 ? -23.891 27.172 21.578 1 60.88 311 SER B CA 1
ATOM 5116 C C . SER B 1 311 ? -24.422 25.891 22.203 1 60.88 311 SER B C 1
ATOM 5118 O O . SER B 1 311 ? -23.734 25.266 23.016 1 60.88 311 SER B O 1
ATOM 5120 N N . SER B 1 312 ? -25.547 25.562 21.906 1 67.25 312 SER B N 1
ATOM 5121 C CA . SER B 1 312 ? -26.125 24.375 22.531 1 67.25 312 SER B CA 1
ATOM 5122 C C . SER B 1 312 ? -26.109 23.188 21.578 1 67.25 312 SER B C 1
ATOM 5124 O O . SER B 1 312 ? -26.844 22.219 21.766 1 67.25 312 SER B O 1
ATOM 5126 N N . SER B 1 313 ? -25.109 23.234 20.672 1 81 313 SER B N 1
ATOM 5127 C CA . SER B 1 313 ? -25.234 22.281 19.562 1 81 313 SER B CA 1
ATOM 5128 C C . SER B 1 313 ? -24.484 21 19.859 1 81 313 SER B C 1
ATOM 5130 O O . SER B 1 313 ? -24.672 19.984 19.172 1 81 313 SER B O 1
ATOM 5132 N N . GLN B 1 314 ? -23.703 20.938 21 1 92.19 314 GLN B N 1
ATOM 5133 C CA . GLN B 1 314 ? -23.016 19.734 21.422 1 92.19 314 GLN B CA 1
ATOM 5134 C C . GLN B 1 314 ? -22.188 19.141 20.297 1 92.19 314 GLN B C 1
ATOM 5136 O O . GLN B 1 314 ? -22.266 17.938 20.016 1 92.19 314 GLN B O 1
ATOM 5141 N N . THR B 1 315 ? -21.453 20.062 19.578 1 95 315 THR B N 1
ATOM 5142 C CA . THR B 1 315 ? -20.656 19.656 18.422 1 95 315 THR B CA 1
ATOM 5143 C C . THR B 1 315 ? -19.172 19.609 18.781 1 95 315 THR B C 1
ATOM 5145 O O . THR B 1 315 ? -18.328 19.422 17.906 1 95 315 THR B O 1
ATOM 5148 N N . GLY B 1 316 ? -18.797 19.812 19.984 1 95.44 316 GLY B N 1
ATOM 5149 C CA . GLY B 1 316 ? -17.422 19.812 20.438 1 95.44 316 GLY B CA 1
ATOM 5150 C C . GLY B 1 316 ? -16.859 18.422 20.672 1 95.44 316 GLY B C 1
ATOM 5151 O O . GLY B 1 316 ? -17.609 17.438 20.625 1 95.44 316 GLY B O 1
ATOM 5152 N N . ALA B 1 317 ? -15.508 18.375 20.891 1 97.06 317 ALA B N 1
ATOM 5153 C CA . ALA B 1 317 ? -14.852 17.094 21.109 1 97.06 317 ALA B CA 1
ATOM 5154 C C . ALA B 1 317 ? -13.531 17.266 21.859 1 97.06 317 ALA B C 1
ATOM 5156 O O . ALA B 1 317 ? -12.992 18.375 21.922 1 97.06 317 ALA B O 1
ATOM 5157 N N . GLN B 1 318 ? -13.125 16.203 22.5 1 98.25 318 GLN B N 1
ATOM 5158 C CA . GLN B 1 318 ? -11.812 16.109 23.125 1 98.25 318 GLN B CA 1
ATOM 5159 C C . GLN B 1 318 ? -10.992 14.984 22.516 1 98.25 318 GLN B C 1
ATOM 5161 O O . GLN B 1 318 ? -11.523 13.914 22.219 1 98.25 318 GLN B O 1
ATOM 5166 N N . LEU B 1 319 ? -9.742 15.242 22.344 1 97.56 319 LEU B N 1
ATOM 5167 C CA . LEU B 1 319 ? -8.789 14.242 21.875 1 97.56 319 LEU B CA 1
ATOM 5168 C C . LEU B 1 319 ? -7.727 13.953 22.922 1 97.56 319 LEU B C 1
ATOM 5170 O O . LEU B 1 319 ? -7.105 14.883 23.453 1 97.56 319 LEU B O 1
ATOM 5174 N N . TRP B 1 320 ? -7.57 12.703 23.234 1 98.5 320 TRP B N 1
ATOM 5175 C CA . TRP B 1 320 ? -6.496 12.219 24.094 1 98.5 320 TRP B CA 1
ATOM 5176 C C . TRP B 1 320 ? -5.602 11.234 23.344 1 98.5 320 TRP B C 1
ATOM 5178 O O . TRP B 1 320 ? -6.082 10.25 22.781 1 98.5 320 TRP B O 1
ATOM 5188 N N . THR B 1 321 ? -4.301 11.516 23.344 1 97.69 321 THR B N 1
ATOM 5189 C CA . THR B 1 321 ? -3.344 10.617 22.703 1 97.69 321 THR B CA 1
ATOM 5190 C C . THR B 1 321 ? -2.129 10.398 23.609 1 97.69 321 THR B C 1
ATOM 5192 O O . THR B 1 321 ? -1.586 11.344 24.172 1 97.69 321 THR B O 1
ATOM 5195 N N . LEU B 1 322 ? -1.801 9.156 23.781 1 98.38 322 LEU B N 1
ATOM 5196 C CA . LEU B 1 322 ? -0.57 8.734 24.453 1 98.38 322 LEU B CA 1
ATOM 5197 C C . LEU B 1 322 ? 0.242 7.809 23.547 1 98.38 322 LEU B C 1
ATOM 5199 O O . LEU B 1 322 ? -0.314 6.906 22.906 1 98.38 322 LEU B O 1
ATOM 5203 N N . GLY B 1 323 ? 1.568 8.109 23.531 1 97.44 323 GLY B N 1
ATOM 5204 C CA . GLY B 1 323 ? 2.406 7.262 22.688 1 97.44 323 GLY B CA 1
ATOM 5205 C C . GLY B 1 323 ? 3.746 6.938 23.328 1 97.44 323 GLY B C 1
ATOM 5206 O O . GLY B 1 323 ? 4.219 7.668 24.203 1 97.44 323 GLY B O 1
ATOM 5207 N N . TYR B 1 324 ? 4.242 5.812 22.969 1 98.38 324 TYR B N 1
ATOM 5208 C CA . TYR B 1 324 ? 5.578 5.34 23.312 1 98.38 324 TYR B CA 1
ATOM 5209 C C . TYR B 1 324 ? 6.297 4.789 22.094 1 98.38 324 TYR B C 1
ATOM 5211 O O . TYR B 1 324 ? 5.793 3.887 21.422 1 98.38 324 TYR B O 1
ATOM 5219 N N . ASN B 1 325 ? 7.441 5.355 21.844 1 97.69 325 ASN B N 1
ATOM 5220 C CA . ASN B 1 325 ? 8.266 4.887 20.734 1 97.69 325 ASN B CA 1
ATOM 5221 C C . ASN B 1 325 ? 9.609 4.352 21.219 1 97.69 325 ASN B C 1
ATOM 5223 O O . ASN B 1 325 ? 10.211 4.91 22.141 1 97.69 325 ASN B O 1
ATOM 5227 N N . TYR B 1 326 ? 10.031 3.273 20.641 1 98.56 326 TYR B N 1
ATOM 5228 C CA . TYR B 1 326 ? 11.352 2.705 20.891 1 98.56 326 TYR B CA 1
ATOM 5229 C C . TYR B 1 326 ? 12.203 2.758 19.625 1 98.56 326 TYR B C 1
ATOM 5231 O O . TYR B 1 326 ? 11.953 2.029 18.672 1 98.56 326 TYR B O 1
ATOM 5239 N N . ASN B 1 327 ? 13.211 3.564 19.703 1 97.75 327 ASN B N 1
ATOM 5240 C CA . ASN B 1 327 ? 14.086 3.746 18.547 1 97.75 327 ASN B CA 1
ATOM 5241 C C . ASN B 1 327 ? 15.133 2.635 18.453 1 97.75 327 ASN B C 1
ATOM 5243 O O . ASN B 1 327 ? 16.078 2.609 19.234 1 97.75 327 ASN B O 1
ATOM 5247 N N . LEU B 1 328 ? 14.93 1.858 17.438 1 97.62 328 LEU B N 1
ATOM 5248 C CA . LEU B 1 328 ? 15.93 0.833 17.188 1 97.62 328 LEU B CA 1
ATOM 5249 C C . LEU B 1 328 ? 17.172 1.438 16.531 1 97.62 328 LEU B C 1
ATOM 5251 O O . LEU B 1 328 ? 18.266 0.901 16.656 1 97.62 328 LEU B O 1
ATOM 5255 N N . SER B 1 329 ? 17.047 2.447 15.797 1 96.38 329 SER B N 1
ATOM 5256 C CA . SER B 1 329 ? 18.062 3.299 15.18 1 96.38 329 SER B CA 1
ATOM 5257 C C . SER B 1 329 ? 17.516 4.695 14.898 1 96.38 329 SER B C 1
ATOM 5259 O O . SER B 1 329 ? 16.406 5.031 15.328 1 96.38 329 SER B O 1
ATOM 5261 N N . LYS B 1 330 ? 18.297 5.449 14.211 1 94.25 330 LYS B N 1
ATOM 5262 C CA . LYS B 1 330 ? 17.828 6.777 13.828 1 94.25 330 LYS B CA 1
ATOM 5263 C C . LYS B 1 330 ? 16.766 6.691 12.742 1 94.25 330 LYS B C 1
ATOM 5265 O O . LYS B 1 330 ? 16.047 7.66 12.5 1 94.25 330 LYS B O 1
ATOM 5270 N N . ARG B 1 331 ? 16.688 5.57 12.055 1 95.69 331 ARG B N 1
ATOM 5271 C CA . ARG B 1 331 ? 15.812 5.457 10.891 1 95.69 331 ARG B CA 1
ATOM 5272 C C . ARG B 1 331 ? 14.656 4.5 11.164 1 95.69 331 ARG B C 1
ATOM 5274 O O . ARG B 1 331 ? 13.672 4.48 10.43 1 95.69 331 ARG B O 1
ATOM 5281 N N . THR B 1 332 ? 14.844 3.68 12.18 1 97.19 332 THR B N 1
ATOM 5282 C CA . THR B 1 332 ? 13.875 2.619 12.43 1 97.19 332 THR B CA 1
ATOM 5283 C C . THR B 1 332 ? 13.328 2.709 13.852 1 97.19 332 THR B C 1
ATOM 5285 O O . THR B 1 332 ? 14.094 2.826 14.805 1 97.19 332 THR B O 1
ATOM 5288 N N . MET B 1 333 ? 12.008 2.631 13.938 1 97.44 333 MET B N 1
ATOM 5289 C CA . MET B 1 333 ? 11.43 2.668 15.281 1 97.44 333 MET B CA 1
ATOM 5290 C C . MET B 1 333 ? 10.211 1.752 15.367 1 97.44 333 MET B C 1
ATOM 5292 O O . MET B 1 333 ? 9.516 1.542 14.375 1 97.44 333 MET B O 1
ATOM 5296 N N . ILE B 1 334 ? 10.031 1.188 16.562 1 98.19 334 ILE B N 1
ATOM 5297 C CA . ILE B 1 334 ? 8.742 0.616 16.953 1 98.19 334 ILE B CA 1
ATOM 5298 C C . ILE B 1 334 ? 7.852 1.702 17.547 1 98.19 334 ILE B C 1
ATOM 5300 O O . ILE B 1 334 ? 8.25 2.398 18.484 1 98.19 334 ILE B O 1
ATOM 5304 N N . ARG B 1 335 ? 6.73 1.862 17.016 1 96.38 335 ARG B N 1
ATOM 5305 C CA . ARG B 1 335 ? 5.844 2.922 17.5 1 96.38 335 ARG B CA 1
ATOM 5306 C C . ARG B 1 335 ? 4.582 2.344 18.125 1 96.38 335 ARG B C 1
ATOM 5308 O O . ARG B 1 335 ? 4.043 1.343 17.641 1 96.38 335 ARG B O 1
ATOM 5315 N N . THR B 1 336 ? 4.188 2.938 19.188 1 97.12 336 THR B N 1
ATOM 5316 C CA . THR B 1 336 ? 2.955 2.562 19.875 1 97.12 336 THR B CA 1
ATOM 5317 C C . THR B 1 336 ? 2.137 3.801 20.234 1 97.12 336 THR B C 1
ATOM 5319 O O . THR B 1 336 ? 2.682 4.793 20.719 1 97.12 336 THR B O 1
ATOM 5322 N N . THR B 1 337 ? 0.846 3.785 19.953 1 96.38 337 THR B N 1
ATOM 5323 C CA . THR B 1 337 ? -0.041 4.906 20.234 1 96.38 337 THR B CA 1
ATOM 5324 C C . THR B 1 337 ? -1.396 4.414 20.734 1 96.38 337 THR B C 1
ATOM 5326 O O . THR B 1 337 ? -1.938 3.438 20.203 1 96.38 337 THR B O 1
ATOM 5329 N N . ILE B 1 338 ? -1.921 4.938 21.766 1 97.62 338 ILE B N 1
ATOM 5330 C CA . ILE B 1 338 ? -3.314 4.789 22.172 1 97.62 338 ILE B CA 1
ATOM 5331 C C . ILE B 1 338 ? -4.004 6.152 22.172 1 97.62 338 ILE B C 1
ATOM 5333 O O . ILE B 1 338 ? -3.412 7.156 22.562 1 97.62 338 ILE B O 1
ATOM 5337 N N . SER B 1 339 ? -5.215 6.184 21.656 1 97.38 339 SER B N 1
ATOM 5338 C CA . SER B 1 339 ? -5.895 7.465 21.531 1 97.38 339 SER B CA 1
ATOM 5339 C C . SER B 1 339 ? -7.406 7.305 21.672 1 97.38 339 SER B C 1
ATOM 5341 O O . SER B 1 339 ? -7.957 6.254 21.344 1 97.38 339 SER B O 1
ATOM 5343 N N . LYS B 1 340 ? -8 8.312 22.141 1 97.88 340 LYS B N 1
ATOM 5344 C CA . LYS B 1 340 ? -9.453 8.367 22.281 1 97.88 340 LYS B CA 1
ATOM 5345 C C . LYS B 1 340 ? -9.984 9.758 21.969 1 97.88 340 LYS B C 1
ATOM 5347 O O . LYS B 1 340 ? -9.391 10.766 22.359 1 97.88 340 LYS B O 1
ATOM 5352 N N . ILE B 1 341 ? -11.023 9.758 21.203 1 97.88 341 ILE B N 1
ATOM 5353 C CA . ILE B 1 341 ? -11.789 10.984 20.984 1 97.88 341 ILE B CA 1
ATOM 5354 C C . ILE B 1 341 ? -13.117 10.914 21.719 1 97.88 341 ILE B C 1
ATOM 5356 O O . ILE B 1 341 ? -13.852 9.922 21.594 1 97.88 341 ILE B O 1
ATOM 5360 N N . LEU B 1 342 ? -13.398 11.875 22.547 1 98.44 342 LEU B N 1
ATOM 5361 C CA . LEU B 1 342 ? -14.695 12.008 23.203 1 98.44 342 LEU B CA 1
ATOM 5362 C C . LEU B 1 342 ? -15.555 13.055 22.5 1 98.44 342 LEU B C 1
ATOM 5364 O O . LEU B 1 342 ? -15.312 14.258 22.641 1 98.44 342 LEU B O 1
ATOM 5368 N N . ASN B 1 343 ? -16.516 12.586 21.844 1 97.25 343 ASN B N 1
ATOM 5369 C CA . ASN B 1 343 ? -17.438 13.445 21.094 1 97.25 343 ASN B CA 1
ATOM 5370 C C . ASN B 1 343 ? -18.641 13.852 21.938 1 97.25 343 ASN B C 1
ATOM 5372 O O . ASN B 1 343 ? -19.188 13.031 22.672 1 97.25 343 ASN B O 1
ATOM 5376 N N . GLN B 1 344 ? -19.031 15.117 21.812 1 96.69 344 GLN B N 1
ATOM 5377 C CA . GLN B 1 344 ? -20.344 15.5 22.297 1 96.69 344 GLN B CA 1
ATOM 5378 C C . GLN B 1 344 ? -21.453 14.898 21.422 1 96.69 344 GLN B C 1
ATOM 5380 O O . GLN B 1 344 ? -21.172 14.336 20.375 1 96.69 344 GLN B O 1
ATOM 5385 N N . ALA B 1 345 ? -22.641 15.062 21.812 1 94.62 345 ALA B N 1
ATOM 5386 C CA . ALA B 1 345 ? -23.781 14.305 21.281 1 94.62 345 ALA B CA 1
ATOM 5387 C C . ALA B 1 345 ? -23.906 14.516 19.766 1 94.62 345 ALA B C 1
ATOM 5389 O O . ALA B 1 345 ? -24.297 13.602 19.047 1 94.62 345 ALA B O 1
ATOM 5390 N N . ALA B 1 346 ? -23.594 15.68 19.25 1 94.12 346 ALA B N 1
ATOM 5391 C CA . ALA B 1 346 ? -23.797 15.961 17.828 1 94.12 346 ALA B CA 1
ATOM 5392 C C . ALA B 1 346 ? -22.453 15.969 17.094 1 94.12 346 ALA B C 1
ATOM 5394 O O . ALA B 1 346 ? -22.406 16.266 15.891 1 94.12 346 ALA B O 1
ATOM 5395 N N . ALA B 1 347 ? -21.406 15.672 17.828 1 95.06 347 ALA B N 1
ATOM 5396 C CA . ALA B 1 347 ? -20.078 15.742 17.234 1 95.06 347 ALA B CA 1
ATOM 5397 C C . ALA B 1 347 ? -19.734 14.453 16.484 1 95.06 347 ALA B C 1
ATOM 5399 O O . ALA B 1 347 ? -20.094 13.359 16.922 1 95.06 347 ALA B O 1
ATOM 5400 N N . LYS B 1 348 ? -18.969 14.633 15.359 1 93.62 348 LYS B N 1
ATOM 5401 C CA . LYS B 1 348 ? -18.594 13.492 14.516 1 93.62 348 LYS B CA 1
ATOM 5402 C C . LYS B 1 348 ? -17.078 13.477 14.258 1 93.62 348 LYS B C 1
ATOM 5404 O O . LYS B 1 348 ? -16.641 13.188 13.141 1 93.62 348 LYS B O 1
ATOM 5409 N N . TYR B 1 349 ? -16.344 13.953 15.188 1 95.38 349 TYR B N 1
ATOM 5410 C CA . TYR B 1 349 ? -14.898 13.883 15.023 1 95.38 349 TYR B CA 1
ATOM 5411 C C . TYR B 1 349 ? -14.422 12.43 15 1 95.38 349 TYR B C 1
ATOM 5413 O O . TYR B 1 349 ? -14.922 11.602 15.758 1 95.38 349 TYR B O 1
ATOM 5421 N N . ASP B 1 350 ? -13.5 12.133 14.141 1 94.62 350 ASP B N 1
ATOM 5422 C CA . ASP B 1 350 ? -12.875 10.828 13.961 1 94.62 350 ASP B CA 1
ATOM 5423 C C . ASP B 1 350 ? -11.375 10.969 13.695 1 94.62 350 ASP B C 1
ATOM 5425 O O . ASP B 1 350 ? -10.875 12.078 13.531 1 94.62 350 ASP B O 1
ATOM 5429 N N . PHE B 1 351 ? -10.695 9.852 13.758 1 91.38 351 PHE B N 1
ATOM 5430 C CA . PHE B 1 351 ? -9.266 9.898 13.453 1 91.38 351 PHE B CA 1
ATOM 5431 C C . PHE B 1 351 ? -9.031 10.344 12.023 1 91.38 351 PHE B C 1
ATOM 5433 O O . PHE B 1 351 ? -9.82 10.031 11.125 1 91.38 351 PHE B O 1
ATOM 5440 N N . SER B 1 352 ? -7.977 11.086 11.812 1 79.19 352 SER B N 1
ATOM 5441 C CA . SER B 1 352 ? -7.633 11.539 10.469 1 79.19 352 SER B CA 1
ATOM 5442 C C . SER B 1 352 ? -7.195 10.375 9.586 1 79.19 352 SER B C 1
ATOM 5444 O O . SER B 1 352 ? -7.617 10.266 8.438 1 79.19 352 SER B O 1
ATOM 5446 N N . ASN B 1 353 ? -6.262 9.695 10.047 1 73.31 353 ASN B N 1
ATOM 5447 C CA . ASN B 1 353 ? -5.879 8.422 9.453 1 73.31 353 ASN B CA 1
ATOM 5448 C C . ASN B 1 353 ? -6.422 7.242 10.266 1 73.31 353 ASN B C 1
ATOM 5450 O O . ASN B 1 353 ? -6.48 7.305 11.492 1 73.31 353 ASN B O 1
ATOM 5454 N N . GLY B 1 354 ? -6.961 6.301 9.578 1 72.69 354 GLY B N 1
ATOM 5455 C CA . GLY B 1 354 ? -7.555 5.156 10.25 1 72.69 354 GLY B CA 1
ATOM 5456 C C . GLY B 1 354 ? -8.961 5.426 10.758 1 72.69 354 GLY B C 1
ATOM 5457 O O . GLY B 1 354 ? -9.297 5.059 11.883 1 72.69 354 GLY B O 1
ATOM 5458 N N . ARG B 1 355 ? -9.688 6.09 10.102 1 79.19 355 ARG B N 1
ATOM 5459 C CA . ARG B 1 355 ? -11.047 6.453 10.484 1 79.19 355 ARG B CA 1
ATOM 5460 C C . ARG B 1 355 ? -11.852 5.223 10.875 1 79.19 355 ARG B C 1
ATOM 5462 O O . ARG B 1 355 ? -11.695 4.152 10.281 1 79.19 355 ARG B O 1
ATOM 5469 N N . THR B 1 356 ? -12.68 5.484 11.836 1 78.19 356 THR B N 1
ATOM 5470 C CA . THR B 1 356 ? -13.562 4.418 12.297 1 78.19 356 THR B CA 1
ATOM 5471 C C . THR B 1 356 ? -14.898 4.465 11.562 1 78.19 356 THR B C 1
ATOM 5473 O O . THR B 1 356 ? -15.617 3.463 11.492 1 78.19 356 THR B O 1
ATOM 5476 N N . GLY B 1 357 ? -15.234 5.633 11.023 1 85.38 357 GLY B N 1
ATOM 5477 C CA . GLY B 1 357 ? -16.578 5.871 10.523 1 85.38 357 GLY B CA 1
ATOM 5478 C C . GLY B 1 357 ? -17.562 6.215 11.617 1 85.38 357 GLY B C 1
ATOM 5479 O O . GLY B 1 357 ? -18.719 5.785 11.57 1 85.38 357 GLY B O 1
ATOM 5480 N N . ALA B 1 358 ? -17.172 6.957 12.57 1 91.19 358 ALA B N 1
ATOM 5481 C CA . ALA B 1 358 ? -17.953 7.238 13.773 1 91.19 358 ALA B CA 1
ATOM 5482 C C . ALA B 1 358 ? -19.203 8.047 13.453 1 91.19 358 ALA B C 1
ATOM 5484 O O . ALA B 1 358 ? -19.141 9.016 12.688 1 91.19 358 ALA B O 1
ATOM 5485 N N . ALA B 1 359 ? -20.281 7.598 14.07 1 93.5 359 ALA B N 1
ATOM 5486 C CA . ALA B 1 359 ? -21.516 8.367 14.031 1 93.5 359 ALA B CA 1
ATOM 5487 C C . ALA B 1 359 ? -21.5 9.492 15.07 1 93.5 359 ALA B C 1
ATOM 5489 O O . ALA B 1 359 ? -20.609 9.539 15.922 1 93.5 359 ALA B O 1
ATOM 5490 N N . ALA B 1 360 ? -22.5 10.359 14.922 1 94.19 360 ALA B N 1
ATOM 5491 C CA . ALA B 1 360 ? -22.578 11.453 15.875 1 94.19 360 ALA B CA 1
ATOM 5492 C C . ALA B 1 360 ? -22.625 10.93 17.312 1 94.19 360 ALA B C 1
ATOM 5494 O O . ALA B 1 360 ? -23.375 9.992 17.609 1 94.19 360 ALA B O 1
ATOM 5495 N N . GLY B 1 361 ? -21.812 11.547 18.047 1 96.38 361 GLY B N 1
ATOM 5496 C CA . GLY B 1 361 ? -21.812 11.219 19.469 1 96.38 361 GLY B CA 1
ATOM 5497 C C . GLY B 1 361 ? -20.938 10.031 19.812 1 96.38 361 GLY B C 1
ATOM 5498 O O . GLY B 1 361 ? -20.625 9.797 20.984 1 96.38 361 GLY B O 1
ATOM 5499 N N . ALA B 1 362 ? -20.562 9.242 18.781 1 97.31 362 ALA B N 1
ATOM 5500 C CA . ALA B 1 362 ? -19.703 8.094 19.047 1 97.31 362 ALA B CA 1
ATOM 5501 C C . ALA B 1 362 ? -18.281 8.523 19.391 1 97.31 362 ALA B C 1
ATOM 5503 O O . ALA B 1 362 ? -17.797 9.523 18.844 1 97.31 362 ALA B O 1
ATOM 5504 N N . ASP B 1 363 ? -17.625 7.719 20.219 1 98.19 363 ASP B N 1
ATOM 5505 C CA . ASP B 1 363 ? -16.266 8.031 20.672 1 98.19 363 ASP B CA 1
ATOM 5506 C C . ASP B 1 363 ? -15.25 7.094 20.016 1 98.19 363 ASP B C 1
ATOM 5508 O O . ASP B 1 363 ? -15.094 5.945 20.438 1 98.19 363 ASP B O 1
ATOM 5512 N N . PRO B 1 364 ? -14.531 7.562 19.094 1 96.81 364 PRO B N 1
ATOM 5513 C CA . PRO B 1 364 ? -13.469 6.742 18.516 1 96.81 364 PRO B CA 1
ATOM 5514 C C . PRO B 1 364 ? -12.383 6.383 19.516 1 96.81 364 PRO B C 1
ATOM 5516 O O . PRO B 1 364 ? -11.992 7.219 20.344 1 96.81 364 PRO B O 1
ATOM 5519 N N . PHE B 1 365 ? -12.023 5.137 19.531 1 97.12 365 PHE B N 1
ATOM 5520 C CA . PHE B 1 365 ? -10.898 4.602 20.281 1 97.12 365 PHE B CA 1
ATOM 5521 C C . PHE B 1 365 ? -9.938 3.85 19.359 1 97.12 365 PHE B C 1
ATOM 5523 O O . PHE B 1 365 ? -10.375 3.156 18.438 1 97.12 365 PHE B O 1
ATOM 5530 N N . GLY B 1 366 ? -8.633 4.078 19.625 1 96 366 GLY B N 1
ATOM 5531 C CA . GLY B 1 366 ? -7.652 3.367 18.828 1 96 366 GLY B CA 1
ATOM 5532 C C . GLY B 1 366 ? -6.41 2.984 19.609 1 96 366 GLY B C 1
ATOM 5533 O O . GLY B 1 366 ? -5.953 3.742 20.469 1 96 366 GLY B O 1
ATOM 5534 N N . ALA B 1 367 ? -5.922 1.796 19.391 1 96.56 367 ALA B N 1
ATOM 5535 C CA . ALA B 1 367 ? -4.621 1.312 19.844 1 96.56 367 ALA B CA 1
ATOM 5536 C C . ALA B 1 367 ? -3.791 0.781 18.688 1 96.56 367 ALA B C 1
ATOM 5538 O O . ALA B 1 367 ? -4.297 0.033 17.844 1 96.56 367 ALA B O 1
ATOM 5539 N N . SER B 1 368 ? -2.549 1.213 18.641 1 95.62 368 SER B N 1
ATOM 5540 C CA . SER B 1 368 ? -1.728 0.908 17.484 1 95.62 368 SER B CA 1
ATOM 5541 C C . SER B 1 368 ? -0.311 0.518 17.891 1 95.62 368 SER B C 1
ATOM 5543 O O . SER B 1 368 ? 0.263 1.11 18.797 1 95.62 368 SER B O 1
ATOM 5545 N N . VAL B 1 369 ? 0.265 -0.5 17.297 1 97.25 369 VAL B N 1
ATOM 5546 C CA . VAL B 1 369 ? 1.669 -0.886 17.375 1 97.25 369 VAL B CA 1
ATOM 5547 C C . VAL B 1 369 ? 2.219 -1.146 15.984 1 97.25 369 VAL B C 1
ATOM 5549 O O . VAL B 1 369 ? 1.593 -1.85 15.188 1 97.25 369 VAL B O 1
ATOM 5552 N N . GLY B 1 370 ? 3.377 -0.493 15.688 1 96.69 370 GLY B N 1
ATOM 5553 C CA . GLY B 1 370 ? 3.844 -0.622 14.32 1 96.69 370 GLY B CA 1
ATOM 5554 C C . GLY B 1 370 ? 5.344 -0.454 14.18 1 96.69 370 GLY B C 1
ATOM 5555 O O . GLY B 1 370 ? 6.047 -0.267 15.18 1 96.69 370 GLY B O 1
ATOM 5556 N N . LEU B 1 371 ? 5.828 -0.67 12.977 1 98.25 371 LEU B N 1
ATOM 5557 C CA . LEU B 1 371 ? 7.215 -0.476 12.562 1 98.25 371 LEU B CA 1
ATOM 5558 C C . LEU B 1 371 ? 7.32 0.637 11.531 1 98.25 371 LEU B C 1
ATOM 5560 O O . LEU B 1 371 ? 6.609 0.625 10.523 1 98.25 371 LEU B O 1
ATOM 5564 N N . ARG B 1 372 ? 8.148 1.571 11.844 1 97 372 ARG B N 1
ATOM 5565 C CA . ARG B 1 372 ? 8.406 2.693 10.945 1 97 372 ARG B CA 1
ATOM 5566 C C . ARG B 1 372 ? 9.875 2.75 10.539 1 97 372 ARG B C 1
ATOM 5568 O O . ARG B 1 372 ? 10.758 2.779 11.398 1 97 372 ARG B O 1
ATOM 5575 N N . HIS B 1 373 ? 10.117 2.764 9.258 1 97.62 373 HIS B N 1
ATOM 5576 C CA . HIS B 1 373 ? 11.477 2.805 8.719 1 97.62 373 HIS B CA 1
ATOM 5577 C C . HIS B 1 373 ? 11.625 3.912 7.684 1 97.62 373 HIS B C 1
ATOM 5579 O O . HIS B 1 373 ? 10.875 3.957 6.703 1 97.62 373 HIS B O 1
ATOM 5585 N N . ARG B 1 374 ? 12.547 4.75 7.895 1 96.38 374 ARG B N 1
ATOM 5586 C CA . ARG B 1 374 ? 12.898 5.793 6.941 1 96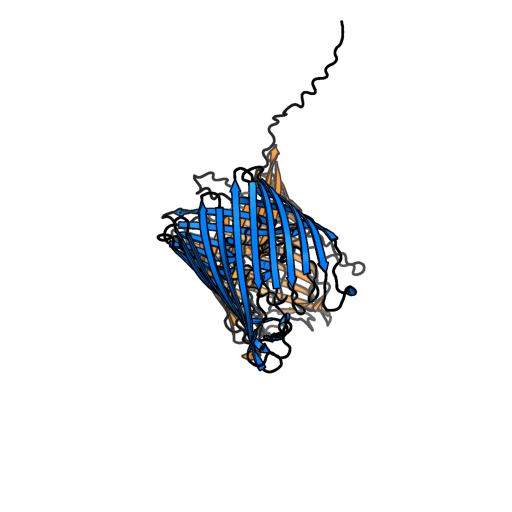.38 374 ARG B CA 1
ATOM 5587 C C . ARG B 1 374 ? 14.102 5.383 6.094 1 96.38 374 ARG B C 1
ATOM 5589 O O . ARG B 1 374 ? 15.117 4.934 6.625 1 96.38 374 ARG B O 1
ATOM 5596 N N . PHE B 1 375 ? 14 5.59 4.785 1 95.12 375 PHE B N 1
ATOM 5597 C CA . PHE B 1 375 ? 15.094 5.219 3.898 1 95.12 375 PHE B CA 1
ATOM 5598 C C . PHE B 1 375 ? 15.469 6.383 2.986 1 95.12 375 PHE B C 1
ATOM 5600 O O . PHE B 1 375 ? 14.648 7.27 2.734 1 95.12 375 PHE B O 1
#

Foldseek 3Di:
DDPPPPDDPPPPPPPPVAQPWDKDKWWKFKKKKKWKWWDQALVDRVQTFDIDIDIWTFWTKIKIKTWGDPDPQKIKIWIFMWTAIPRVRGTDVVNRQADGWIWMAHQQFFIKTFFWAFAQQLVQLQVFWPAVVAQTDPQHPCLAQQDQQNFGLCNNGIAGQKMKTWTHQDQQKIKIWMKHWQPCPPPPPNFTQIKIKMKIWGDDDFKIKMKIKMWTFQDDDVLFQFGRKIKIKIKIKMKGDPDPFKIKMKMKMKIKMWHAHPVGTKMKIKIKMKIKMWGDDDQKIKIKMKMKIAFIAMDDDSPPTNNQHDNPRQAMKMKIKIWMWGHPDPFKIKIKMKMKMQGGNRGDRARPYPGSRYHGRIMMIMIMIMMMGID/DDDPPPPPPCPDPPPPPPQPKDKDKWWKFWKWWKWKWWDQALVDRVQTFDIDIDIWTFWTKIKMKIWGDPDPQKIKIWIFMWTAIPRVGGTDVVNRQADGWIWMAHQQFFIKTFFWAFAQQLVQLQVFWPAVVAQTDPQHPCLAQQDQQNFGLCNNGIAGQKMKTWTHADQQKIKIWMKHFQPPPPPPPNFTQIKTKMKIWGDDDFKIKMKIKMKTFQDDDVLFQFGRKIKIKIKIKMKGDPDPFKIKMKMKIKIKMWHAHPVGTKMKIKIKMKIKMWGDDVQKIKMKMKMKIAFIAMDDDSPPTNNQHDNVRQAMKMKIKIKMWGHPDPFKIKIKMKMKMQGGNRGDRARPYPGSRYHGRIMMIMIMIIMMGID

Organism: Cupriavidus necator (strain ATCC 17699 / DSM 428 / KCTC 22496 / NCIMB 10442 / H16 / Stanier 337) (NCBI:txid381666)

Radius of gyration: 30.01 Å; Cα contacts (8 Å, |Δi|>4): 2339; chains: 2; bounding box: 81×72×83 Å